Protein 6Y5L (pdb70)

Secondary structure (DSSP, 8-state):
--SSPEEE--SSSS-EEES-------EETTEE--SSSSEE-S-S---SS--EE-S-S------S-BSS--/-HHHHHHHHHHHHHHHHHHHHHHHHHHHHHHHHHHHHHHHHHHHHHHHHHHHHHHHHHHHHHHHHHHHHHHHHHHHHHHHHHHHHHHH-/--SSPEEE--SSSS-EEES-------EETTEE--SSSSEE-S-S---SS--EE-S-S------S-BSS--/-HHHHHHHHHHHHHHHHHHHHHHHHHHHHHHHHHHHHHHHHHHHHHHHHHHHHHHHHHHHHHHHHHHHHHHHHHHHHHHHHHHHHHHH-/--SSPEEE--SSSS-EEES-------EETTEE--SSSSEE-S-S---SS--EE-S-S------S-BSS--/-HHHHHHHHHHHHHHHHHHHHHHHHHHHHHHHHHHHHHHHHHHHHHHHHHHHHHHHHHHHHHHHHHHHHHHHHHHHHHHHHHHHHHHH-

Radius of gyration: 35.35 Å; Cα contacts (8 Å, |Δi|>4): 546; chains: 6; bounding box: 55×54×131 Å

Organism: Influenza A virus (strain A/Qu/7/1970 H3N2) (NCBI:txid221016)

Sequence (477 aa):
AVPNGTLVKTITDDQIEVTNATELVCITPNGSIPNDKPFQNVNKITYGACPKYVKQNTLKLATGMRNVPEDLKSTQAAIDQINGKLNRVIEKTNEKFHQIEKEFSEVEGRIQDLEKYVEDTKIDLWSYNAELLVALENQHTIDLTDSEMNKLFEKTRRQAVPNGTLVKTITDDQIEVTNATELVCITPNGSIPNDKPFQNVNKITYGACPKYVKQNTLKLATGMRNVPEAVPNGTLVKTITDDQIEVTNATELVCITPNGSIPNDKPFQNVNKITYGACPKYVKQNTLKLATGMRNVPEDLKSTQAAIDQINGKLNRVIEKTNEKFHQIEKEFSEVEGRIQDLEKYVEDTKIDLWSYNAELLVALENQHTIDLTDSEMNKLFEKTRRQDLKSTQAAIDQINGKLNRVIEKTNEKFHQIEKEFSEVEGRIQDLEKYVEDTKIDLWSYNAELLVALENQHTIDLTDSEMNKLFEKTRRQ

Foldseek 3Di:
DAPPFAWAQDDVHGTAGFDDWDWQEADDPVGGDDAPRQEYEDDDPHDPDHHDYDHDGTHIPDDGGGDDDD/DCVVVVVVVVVVVVVVVVVVVVVVVVVVVVVVVVVVVVVVVVVVVVVVVVVVVVVVVVVVVVVVVVVVVVVVVVVVVVVVVVVVVVVVD/DAPPFAWAQDDVHGTAGFDDWDWQEADDPVGGDDAPRQEYEDDDPHDPDHHDYDHDGTHIPDDGGGDDDD/DAPPFAWAQDDVHGTAGFDDWDWQEADDPVGGDDAPRQEYEDDQPHDPDHHDYDHDGTHIPDDGGGDDDD/DCVVVVVVVVVVVVVVVVVVVVVVVVVVVVVVVVVVVVVVVVVVVVVVVVVVVVVVVVVVVVVVVVVVVVVVVVVVVVVVVVVVVVVVD/DCVVVVVVVVVVVVVVVVVVVVVVVVVVVVVVVVVVVVVVVVVVVVVVVVVVVVVVVVVVVVVVVVVVVVVVVVVVVVVVVVVVVVVVD

InterPro domains:
  IPR000149 Haemagglutinin, influenzavirus A [PR00330] (14-37)
  IPR000149 Haemagglutinin, influenzavirus A [PR00330] (59-77)
  IPR000149 Haemagglutinin, influenzavirus A [PR00330] (97-112)
  IPR000149 Haemagglutinin, influenzavirus A [PR00330] (177-195)
  IPR000149 Haemagglutinin, influenzavirus A [PR00330] (215-232)
  IPR000149 Haemagglutinin, influenzavirus A [PR00330] (234-254)
  IPR000149 Haemagglutinin, influenzavirus A [PR00330] (293-309)
  IPR000149 Haemagglutinin, influenzavirus A [PR00330] (313-327)
  IPR001364 Haemagglutinin, influenzavirus A/B [PF00509] (13-327)
  IPR001364 Haemagglutinin, influenzavirus A/B [PR00329] (14-37)
  IPR001364 Haemagglutinin, influenzavirus A/B [PR00329] (293-309)
  IPR001364 Haemagglutinin, influenzavirus A/B [PR00329] (313-327)
  IPR008980 Viral capsid/haemagglutinin protein [SSF49818] (13-325)
  IPR013828 Haemagglutinin, HA1 chain, alpha/beta domain superfamily [G3DSA:3.90.209.20] (52-275)

B-factor: mean 95.12, std 25.74, range [40.63, 146.33]

Solvent-accessible surface area: 29920 Å² total; per-residue (Å²): 132,64,132,131,15,46,87,0,87,4,27,64,63,108,118,20,49,0,34,95,21,58,41,20,36,20,103,12,102,116,42,84,50,93,97,111,82,56,28,9,57,80,41,106,110,54,154,56,103,27,33,118,61,3,100,56,116,76,11,58,48,1,84,12,79,57,29,64,110,207,130,46,132,77,14,84,60,24,22,100,90,16,40,30,109,16,78,116,25,47,115,99,8,60,118,82,13,107,107,6,93,136,68,15,71,105,5,58,35,84,1,105,92,6,62,142,72,9,62,81,11,48,33,35,3,49,6,44,4,8,29,6,40,6,5,20,46,2,21,36,45,3,55,89,45,44,58,95,90,88,102,95,117,86,116,78,151,171,172,134,65,132,132,15,47,88,1,84,5,28,67,64,108,118,18,50,0,34,95,21,58,40,21,36,20,105,12,101,115,42,84,51,93,97,112,81,58,29,7,55,80,42,109,111,55,154,55,101,27,32,113,62,4,102,58,117,75,10,58,44,1,84,12,84,58,29,63,112,211,133,64,132,131,15,47,87,1,88,5,26,63,63,111,117,18,50,0,35,94,20,58,40,20,36,20,105,12,103,118,43,86,51,93,98,113,82,58,27,8,55,81,42,106,111,53,152,55,102,27,33,109,59,3,104,58,118,74,10,58,43,1,83,10,77,55,29,64,113,206,128,49,130,76,9,84,59,21,26,100,86,14,45,29,105,19,78,118,22,52,113,99,8,64,119,70,19,107,100,4,106,136,58,20,70,95,4,63,34,67,1,106,92,4,64,140,56,10,62,85,13,52,33,32,2,51,9,37,3,7,37,4,41,6,4,23,48,3,26,37,44,5,58,91,43,50,58,95,98,92,102,96,118,87,117,80,150,171,172,129,44,129,76,11,83,60,21,22,100,86,14,40,29,103,14,78,117,22,48,115,99,6,58,118,71,12,108,101,5,93,137,62,12,71,98,5,56,33,72,0,106,92,5,64,141,65,9,65,82,12,50,32,34,2,50,7,41,4,6,32,6,41,7,4,24,49,2,24,36,42,4,57,88,42,46,57,94,94,90,102,96,117,86,115,78,149,172,171

Structure (mmCIF, N/CA/C/O backbone):
data_6Y5L
#
_entry.id   6Y5L
#
_cell.length_a   1.00
_cell.length_b   1.00
_cell.length_c   1.00
_cell.angle_alpha   90.00
_cell.angle_beta   90.00
_cell.angle_gamma   90.00
#
_symmetry.space_group_name_H-M   'P 1'
#
loop_
_entity.id
_entity.type
_entity.pdbx_description
1 polymer 'X-31 Influenza Haemagglutinin HA1,X-31 Influenza Haemagglutinin HA1'
2 polymer 'X-31 Influenza Haemagglutinin HA2'
3 non-polymer 2-acetamido-2-deoxy-beta-D-glucopyranose
#
loop_
_atom_site.group_PDB
_atom_site.id
_atom_site.type_symbol
_atom_site.label_atom_id
_atom_site.label_alt_id
_atom_site.label_comp_id
_atom_site.label_asym_id
_atom_site.label_entity_id
_atom_site.label_seq_id
_atom_site.pdbx_PDB_ins_code
_atom_site.Cartn_x
_atom_site.Cartn_y
_atom_site.Cartn_z
_atom_site.occupancy
_atom_site.B_iso_or_equiv
_atom_site.auth_seq_id
_atom_site.auth_comp_id
_atom_site.auth_asym_id
_atom_site.auth_atom_id
_atom_site.pdbx_PDB_model_num
ATOM 1 N N . ALA A 1 1 ? 238.241 206.139 168.511 1.00 122.87 19 ALA A N 1
ATOM 2 C CA . ALA A 1 1 ? 237.987 204.807 169.043 1.00 122.87 19 ALA A CA 1
ATOM 3 C C . ALA A 1 1 ? 239.122 204.367 169.962 1.00 122.87 19 ALA A C 1
ATOM 4 O O . ALA A 1 1 ? 239.919 203.498 169.607 1.00 122.87 19 ALA A O 1
ATOM 6 N N . VAL A 1 2 ? 239.188 204.976 171.141 1.00 119.48 20 VAL A N 1
ATOM 7 C CA . VAL A 1 2 ? 240.256 204.702 172.098 1.00 119.48 20 VAL A CA 1
ATOM 8 C C . VAL A 1 2 ? 240.040 203.290 172.637 1.00 119.48 20 VAL A C 1
ATOM 9 O O . VAL A 1 2 ? 238.897 202.806 172.645 1.00 119.48 20 VAL A O 1
ATOM 13 N N . PRO A 1 3 ? 241.090 202.576 173.073 1.00 115.23 21 PRO A N 1
ATOM 14 C CA . PRO A 1 3 ? 240.870 201.272 173.712 1.00 115.23 21 PRO A CA 1
ATOM 15 C C . PRO A 1 3 ? 240.429 201.398 175.161 1.00 115.23 21 PRO A C 1
ATOM 16 O O . PRO A 1 3 ? 239.641 200.584 175.654 1.00 115.23 21 PRO A O 1
ATOM 20 N N . ASN A 1 4 ? 240.935 202.418 175.848 1.00 115.47 22 ASN A N 1
ATOM 21 C CA . ASN A 1 4 ? 240.606 202.655 177.253 1.00 115.47 22 ASN A CA 1
ATOM 22 C C . ASN A 1 4 ? 239.453 203.652 177.377 1.00 115.47 22 ASN A C 1
ATOM 23 O O . ASN A 1 4 ? 239.566 204.716 177.984 1.00 115.47 22 ASN A O 1
ATOM 28 N N . GLY A 1 5 ? 238.323 203.280 176.781 1.00 110.40 23 GLY A N 1
ATOM 29 C CA . GLY A 1 5 ? 237.107 204.056 176.959 1.00 110.40 23 GLY A CA 1
ATOM 30 C C . GLY A 1 5 ? 236.561 203.892 178.366 1.00 110.40 23 GLY A C 1
ATOM 31 O O . GLY A 1 5 ? 236.354 202.769 178.843 1.00 110.40 23 GLY A O 1
ATOM 32 N N . THR A 1 6 ? 236.329 205.015 179.039 1.00 99.91 24 THR A N 1
ATOM 33 C CA . THR A 1 6 ? 235.992 205.033 180.455 1.00 99.91 24 THR A CA 1
ATOM 34 C C . THR A 1 6 ? 234.480 205.078 180.638 1.00 99.91 24 THR A C 1
ATOM 35 O O . THR A 1 6 ? 233.785 205.823 179.935 1.00 99.91 24 THR A O 1
ATOM 39 N N . LEU A 1 7 ? 233.970 204.194 181.495 1.00 91.41 25 LEU A N 1
ATOM 40 C CA . LEU A 1 7 ? 232.548 204.181 181.803 1.00 91.41 25 LEU A CA 1
ATOM 41 C C . LEU A 1 7 ? 232.180 205.383 182.665 1.00 91.41 25 LEU A C 1
ATOM 42 O O . LEU A 1 7 ? 232.892 205.730 183.612 1.00 91.41 25 LEU A O 1
ATOM 47 N N . VAL A 1 8 ? 231.061 206.019 182.333 1.00 86.95 26 VAL A N 1
ATOM 48 C CA . VAL A 1 8 ? 230.575 207.194 183.040 1.00 86.95 26 VAL A CA 1
ATOM 49 C C . VAL A 1 8 ? 229.100 206.990 183.359 1.00 86.95 26 VAL A C 1
ATOM 50 O O . VAL A 1 8 ? 228.342 206.479 182.521 1.00 86.95 26 VAL A O 1
ATOM 54 N N . LYS A 1 9 ? 228.726 207.277 184.604 1.00 77.05 27 LYS A N 1
ATOM 55 C CA . LYS A 1 9 ? 227.357 207.107 185.061 1.00 77.05 27 LYS A CA 1
ATOM 56 C C . LYS A 1 9 ? 226.451 208.126 184.362 1.00 77.05 27 LYS A C 1
ATOM 57 O O . LYS A 1 9 ? 226.916 209.136 183.826 1.00 77.05 27 LYS A O 1
ATOM 63 N N . THR A 1 10 ? 225.145 207.875 184.402 1.00 76.25 28 THR A N 1
ATOM 64 C CA . THR A 1 10 ? 224.136 208.742 183.793 1.00 76.25 28 THR A CA 1
ATOM 65 C C . THR A 1 10 ? 222.855 208.615 184.610 1.00 76.25 28 THR A C 1
ATOM 66 O O . THR A 1 10 ? 222.854 208.057 185.711 1.00 76.25 28 THR A O 1
ATOM 70 N N . ILE A 1 11 ? 221.755 209.140 184.071 1.00 76.25 29 ILE A N 1
ATOM 71 C CA . ILE A 1 11 ? 220.467 209.061 184.747 1.00 76.25 29 ILE A CA 1
ATOM 72 C C . ILE A 1 11 ? 219.500 208.202 183.940 1.00 76.25 29 ILE A C 1
ATOM 73 O O . ILE A 1 11 ? 218.567 207.620 184.506 1.00 76.25 29 ILE A O 1
ATOM 78 N N . THR A 1 12 ? 219.709 208.113 182.625 1.00 76.25 30 THR A N 1
ATOM 79 C CA . THR A 1 12 ? 218.939 207.192 181.799 1.00 76.25 30 THR A CA 1
ATOM 80 C C . THR A 1 12 ? 219.503 205.786 181.950 1.00 76.25 30 THR A C 1
ATOM 81 O O . THR A 1 12 ? 218.812 204.864 182.396 1.00 76.25 30 THR A O 1
ATOM 85 N N . ASP A 1 13 ? 220.769 205.615 181.574 1.00 90.96 31 ASP A N 1
ATOM 86 C CA . ASP A 1 13 ? 221.494 204.363 181.737 1.00 90.96 31 ASP A CA 1
ATOM 87 C C . ASP A 1 13 ? 222.069 204.328 183.146 1.00 90.96 31 ASP A C 1
ATOM 88 O O . ASP A 1 13 ? 221.654 205.110 184.007 1.00 90.96 31 ASP A O 1
ATOM 93 N N . ASP A 1 14 ? 223.022 203.432 183.397 1.00 93.31 32 ASP A N 1
ATOM 94 C CA . ASP A 1 14 ? 223.779 203.462 184.639 1.00 93.31 32 ASP A CA 1
ATOM 95 C C . ASP A 1 14 ? 225.282 203.354 184.440 1.00 93.31 32 ASP A C 1
ATOM 96 O O . ASP A 1 14 ? 226.022 203.495 185.420 1.00 93.31 32 ASP A O 1
ATOM 101 N N . GLN A 1 15 ? 225.751 203.133 183.211 1.00 96.30 33 GLN A N 1
ATOM 102 C CA . GLN A 1 15 ? 227.162 203.204 182.846 1.00 96.30 33 GLN A CA 1
ATOM 103 C C . GLN A 1 15 ? 227.295 203.160 181.330 1.00 96.30 33 GLN A C 1
ATOM 104 O O . GLN A 1 15 ? 226.713 202.279 180.689 1.00 96.30 33 GLN A O 1
ATOM 110 N N . ILE A 1 16 ? 228.050 204.086 180.736 1.00 91.93 34 ILE A N 1
ATOM 111 C CA . ILE A 1 16 ? 228.297 204.041 179.298 1.00 91.93 34 ILE A CA 1
ATOM 112 C C . ILE A 1 16 ? 229.757 204.382 179.041 1.00 91.93 34 ILE A C 1
ATOM 113 O O . ILE A 1 16 ? 230.369 205.152 179.780 1.00 91.93 34 ILE A O 1
ATOM 118 N N . GLU A 1 17 ? 230.299 203.858 177.950 1.00 101.40 35 GLU A N 1
ATOM 119 C CA . GLU A 1 17 ? 231.728 203.957 177.666 1.00 101.40 35 GLU A CA 1
ATOM 120 C C . GLU A 1 17 ? 231.971 205.120 176.713 1.00 101.40 35 GLU A C 1
ATOM 121 O O . GLU A 1 17 ? 231.525 205.090 175.562 1.00 101.40 35 GLU A O 1
ATOM 127 N N . VAL A 1 18 ? 232.657 206.152 177.201 1.00 100.78 36 VAL A N 1
ATOM 128 C CA . VAL A 1 18 ? 233.001 207.301 176.377 1.00 100.78 36 VAL A CA 1
ATOM 129 C C . VAL A 1 18 ? 234.515 207.344 176.207 1.00 100.78 36 VAL A C 1
ATOM 130 O O . VAL A 1 18 ? 235.273 206.776 176.999 1.00 100.78 36 VAL A O 1
ATOM 134 N N . THR A 1 19 ? 234.953 208.019 175.142 1.00 103.40 37 THR A N 1
ATOM 135 C CA . THR A 1 19 ? 236.368 208.075 174.789 1.00 103.40 37 THR A CA 1
ATOM 136 C C . THR A 1 19 ? 237.229 208.627 175.919 1.00 103.40 37 THR A C 1
ATOM 137 O O . THR A 1 19 ? 238.053 207.902 176.485 1.00 103.40 37 THR A O 1
ATOM 141 N N . ASN A 1 20 ? 237.049 209.897 176.259 1.00 97.46 38 ASN A N 1
ATOM 142 C CA . ASN A 1 20 ? 237.834 210.512 177.314 1.00 97.46 38 ASN A CA 1
ATOM 143 C C . ASN A 1 20 ? 237.039 210.496 178.617 1.00 97.46 38 ASN A C 1
ATOM 144 O O . ASN A 1 20 ? 236.013 209.819 178.734 1.00 97.46 38 ASN A O 1
ATOM 149 N N . ALA A 1 21 ? 237.503 211.277 179.595 1.00 76.52 39 ALA A N 1
ATOM 150 C CA . ALA A 1 21 ? 236.839 211.448 180.882 1.00 76.52 39 ALA A CA 1
ATOM 151 C C . ALA A 1 21 ? 237.636 212.398 181.763 1.00 76.52 39 ALA A C 1
ATOM 152 O O . ALA A 1 21 ? 238.644 212.964 181.330 1.00 76.52 39 ALA A O 1
ATOM 154 N N . THR A 1 22 ? 237.187 212.574 183.001 1.00 76.25 40 THR A N 1
ATOM 155 C CA . THR A 1 22 ? 237.874 213.396 183.989 1.00 76.25 40 THR A CA 1
ATOM 156 C C . THR A 1 22 ? 237.402 212.897 185.350 1.00 76.25 40 THR A C 1
ATOM 157 O O . THR A 1 22 ? 236.538 212.021 185.435 1.00 76.25 40 THR A O 1
ATOM 161 N N . GLU A 1 23 ? 237.957 213.456 186.420 1.00 76.25 41 GLU A N 1
ATOM 162 C CA . GLU A 1 23 ? 237.517 213.118 187.762 1.00 76.25 41 GLU A CA 1
ATOM 163 C C . GLU A 1 23 ? 237.326 214.387 188.579 1.00 76.25 41 GLU A C 1
ATOM 164 O O . GLU A 1 23 ? 238.022 215.385 188.379 1.00 76.25 41 GLU A O 1
ATOM 170 N N . LEU A 1 24 ? 236.369 214.336 189.506 1.00 76.25 42 LEU A N 1
ATOM 171 C CA . LEU A 1 24 ? 236.024 215.479 190.339 1.00 76.25 42 LEU A CA 1
ATOM 172 C C . LEU A 1 24 ? 236.139 215.149 191.819 1.00 76.25 42 LEU A C 1
ATOM 173 O O . LEU A 1 24 ? 235.764 215.974 192.661 1.00 76.25 42 LEU A O 1
ATOM 178 N N . VAL A 1 25 ? 236.646 213.967 192.158 1.00 76.25 43 VAL A N 1
ATOM 179 C CA . VAL A 1 25 ? 236.915 213.603 193.541 1.00 76.25 43 VAL A CA 1
ATOM 180 C C . VAL A 1 25 ? 238.298 212.976 193.656 1.00 76.25 43 VAL A C 1
ATOM 181 O O . VAL A 1 25 ? 238.515 211.846 193.220 1.00 76.25 43 VAL A O 1
ATOM 185 N N . CYS A 1 26 ? 242.464 224.433 202.282 1.00 109.02 281 CYS A N 1
ATOM 186 C CA . CYS A 1 26 ? 242.421 223.001 202.557 1.00 109.02 281 CYS A CA 1
ATOM 187 C C . CYS A 1 26 ? 243.587 222.528 203.415 1.00 109.02 281 CYS A C 1
ATOM 188 O O . CYS A 1 26 ? 244.697 222.338 202.920 1.00 109.02 281 CYS A O 1
ATOM 191 N N . ILE A 1 27 ? 243.318 222.326 204.703 1.00 104.06 282 ILE A N 1
ATOM 192 C CA . ILE A 1 27 ? 244.225 221.623 205.604 1.00 104.06 282 ILE A CA 1
ATOM 193 C C . ILE A 1 27 ? 243.370 220.760 206.520 1.00 104.06 282 ILE A C 1
ATOM 194 O O . ILE A 1 27 ? 242.572 221.284 207.304 1.00 104.06 282 ILE A O 1
ATOM 199 N N . THR A 1 28 ? 243.535 219.449 206.424 1.00 98.73 283 THR A N 1
ATOM 200 C CA . THR A 1 28 ? 242.685 218.491 207.109 1.00 98.73 283 THR A CA 1
ATOM 201 C C . THR A 1 28 ? 243.466 217.751 208.186 1.00 98.73 283 THR A C 1
ATOM 202 O O . THR A 1 28 ? 244.695 217.646 208.118 1.00 98.73 283 THR A O 1
ATOM 206 N N . PRO A 1 29 ? 242.783 217.226 209.205 1.00 97.92 284 PRO A N 1
ATOM 207 C CA . PRO A 1 29 ? 243.462 216.357 210.176 1.00 97.92 284 PRO A CA 1
ATOM 208 C C . PRO A 1 29 ? 243.985 215.062 209.569 1.00 97.92 284 PRO A C 1
ATOM 209 O O . PRO A 1 29 ? 244.590 214.247 210.274 1.00 97.92 284 PRO A O 1
ATOM 213 N N . ASN A 1 30 ? 243.769 214.860 208.268 1.00 99.42 285 ASN A N 1
ATOM 214 C CA . ASN A 1 30 ? 244.343 213.734 207.540 1.00 99.42 285 ASN A CA 1
ATOM 215 C C . ASN A 1 30 ? 245.160 214.201 206.339 1.00 99.42 285 ASN A C 1
ATOM 216 O O . ASN A 1 30 ? 245.195 213.530 205.305 1.00 99.42 285 ASN A O 1
ATOM 221 N N . GLY A 1 31 ? 245.821 215.350 206.460 1.00 92.16 286 GLY A N 1
ATOM 222 C CA . GLY A 1 31 ? 246.672 215.844 205.396 1.00 92.16 286 GLY A CA 1
ATOM 223 C C . GLY A 1 31 ? 246.204 217.150 204.785 1.00 92.16 286 GLY A C 1
ATOM 224 O O . GLY A 1 31 ? 245.465 217.910 205.417 1.00 92.16 286 GLY A O 1
ATOM 225 N N . SER A 1 32 ? 246.629 217.419 203.552 1.00 88.44 287 SER A N 1
ATOM 226 C CA . SER A 1 32 ? 246.147 218.560 202.789 1.00 88.44 287 SER A CA 1
ATOM 227 C C . SER A 1 32 ? 245.842 218.106 201.369 1.00 88.44 287 SER A C 1
ATOM 228 O O . SER A 1 32 ? 246.108 216.962 200.988 1.00 88.44 287 SER A O 1
ATOM 231 N N . ILE A 1 33 ? 245.272 219.014 200.583 1.00 84.95 288 ILE A N 1
ATOM 232 C CA . ILE A 1 33 ? 244.688 218.650 199.295 1.00 84.95 288 ILE A CA 1
ATOM 233 C C . ILE A 1 33 ? 244.552 219.900 198.432 1.00 84.95 288 ILE A C 1
ATOM 234 O O . ILE A 1 33 ? 244.268 220.987 198.957 1.00 84.95 288 ILE A O 1
ATOM 239 N N . PRO A 1 34 ? 244.773 219.806 197.120 1.00 88.10 289 PRO A N 1
ATOM 240 C CA . PRO A 1 34 ? 244.502 220.941 196.230 1.00 88.10 289 PRO A CA 1
ATOM 241 C C . PRO A 1 34 ? 243.029 221.320 196.244 1.00 88.10 289 PRO A C 1
ATOM 242 O O . PRO A 1 34 ? 242.179 220.642 196.823 1.00 88.10 289 PRO A O 1
ATOM 246 N N . ASN A 1 35 ? 242.728 222.431 195.580 1.00 90.83 290 ASN A N 1
ATOM 247 C CA . ASN A 1 35 ? 241.356 222.905 195.441 1.00 90.83 290 ASN A CA 1
ATOM 248 C C . ASN A 1 35 ? 241.067 223.279 193.993 1.00 90.83 290 ASN A C 1
ATOM 249 O O . ASN A 1 35 ? 240.533 224.345 193.684 1.00 90.83 290 ASN A O 1
ATOM 254 N N . ASP A 1 36 ? 241.451 222.391 193.077 1.00 88.97 291 ASP A N 1
ATOM 255 C CA . ASP A 1 36 ? 241.001 222.454 191.696 1.00 88.97 291 ASP A CA 1
ATOM 256 C C . ASP A 1 36 ? 239.868 221.477 191.411 1.00 88.97 291 ASP A C 1
ATOM 257 O O . ASP A 1 36 ? 239.242 221.568 190.351 1.00 88.97 291 ASP A O 1
ATOM 262 N N . LYS A 1 37 ? 239.595 220.541 192.337 1.00 82.55 292 LYS A N 1
ATOM 263 C CA . LYS A 1 37 ? 238.489 219.596 192.265 1.00 82.55 292 LYS A CA 1
ATOM 264 C C . LYS A 1 37 ? 237.352 220.084 193.146 1.00 82.55 292 LYS A C 1
ATOM 265 O O . LYS A 1 37 ? 237.579 220.382 194.328 1.00 82.55 292 LYS A O 1
ATOM 271 N N . PRO A 1 38 ? 236.124 220.186 192.629 1.00 76.25 293 PRO A N 1
ATOM 272 C CA . PRO A 1 38 ? 235.035 220.773 193.426 1.00 76.25 293 PRO A CA 1
ATOM 273 C C . PRO A 1 38 ? 234.498 219.865 194.520 1.00 76.25 293 PRO A C 1
ATOM 274 O O . PRO A 1 38 ? 233.754 220.351 195.381 1.00 76.25 293 PRO A O 1
ATOM 278 N N . PHE A 1 39 ? 234.834 218.577 194.519 1.00 76.25 294 PHE A N 1
ATOM 279 C CA . PHE A 1 3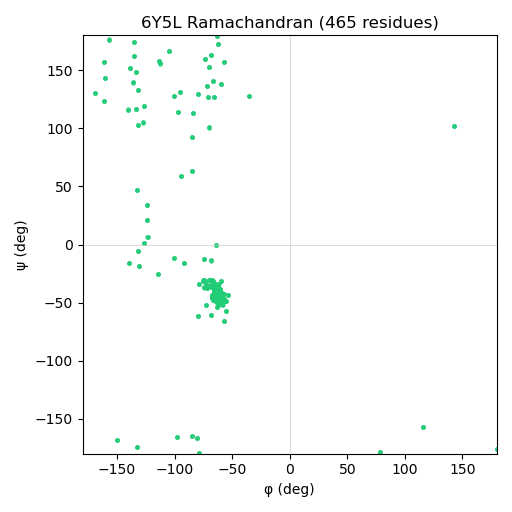9 ? 234.293 217.627 195.492 1.00 76.25 294 PHE A CA 1
ATOM 280 C C . PHE A 1 39 ? 235.434 216.811 196.095 1.00 76.25 294 PHE A C 1
ATOM 281 O O . PHE A 1 39 ? 235.936 215.879 195.461 1.00 76.25 294 PHE A O 1
ATOM 289 N N . GLN A 1 40 ? 235.842 217.147 197.316 1.00 76.25 295 GLN A N 1
ATOM 290 C CA . GLN A 1 40 ? 236.843 216.347 198.005 1.00 76.25 295 GLN A CA 1
ATOM 291 C C . GLN A 1 40 ? 236.204 215.090 198.593 1.00 76.25 295 GLN A C 1
ATOM 292 O O . GLN A 1 40 ? 235.003 214.844 198.453 1.00 76.25 295 GLN A O 1
ATOM 298 N N . ASN A 1 41 ? 237.023 214.277 199.262 1.00 76.25 296 ASN A N 1
ATOM 299 C CA . ASN A 1 41 ? 236.538 213.039 199.867 1.00 76.25 296 ASN A CA 1
ATOM 300 C C . ASN A 1 41 ? 237.125 212.733 201.237 1.00 76.25 296 ASN A C 1
ATOM 301 O O . ASN A 1 41 ? 236.555 211.902 201.951 1.00 76.25 296 ASN A O 1
ATOM 306 N N . VAL A 1 42 ? 238.224 213.370 201.645 1.00 76.25 297 VAL A N 1
ATOM 307 C CA . VAL A 1 42 ? 238.998 212.861 202.775 1.00 76.25 297 VAL A CA 1
ATOM 308 C C . VAL A 1 42 ? 238.268 213.109 204.090 1.00 76.25 297 VAL A C 1
ATOM 309 O O . VAL A 1 42 ? 238.067 212.187 204.888 1.00 76.25 297 VAL A O 1
ATOM 313 N N . ASN A 1 43 ? 237.857 214.351 204.333 1.00 76.25 298 ASN A N 1
ATOM 314 C CA . ASN A 1 43 ? 237.201 214.685 205.589 1.00 76.25 298 ASN A CA 1
ATOM 315 C C . ASN A 1 43 ? 236.444 215.994 205.417 1.00 76.25 298 ASN A C 1
ATOM 316 O O . ASN A 1 43 ? 236.755 216.801 204.538 1.00 76.25 298 ASN A O 1
ATOM 321 N N . LYS A 1 44 ? 235.439 216.191 206.273 1.00 76.25 299 LYS A N 1
ATOM 322 C CA . LYS A 1 44 ? 234.594 217.375 206.201 1.00 76.25 299 LYS A CA 1
ATOM 323 C C . LYS A 1 44 ? 235.092 218.526 207.066 1.00 76.25 299 LYS A C 1
ATOM 324 O O . LYS A 1 44 ? 234.647 219.663 206.872 1.00 76.25 299 LYS A O 1
ATOM 330 N N . ILE A 1 45 ? 235.998 218.266 208.008 1.00 85.47 300 ILE A N 1
ATOM 331 C CA . ILE A 1 45 ? 236.525 219.312 208.877 1.00 85.47 300 ILE A CA 1
ATOM 332 C C . ILE A 1 45 ? 237.677 220.002 208.159 1.00 85.47 300 ILE A C 1
ATOM 333 O O . ILE A 1 45 ? 238.829 219.562 208.242 1.00 85.47 300 ILE A O 1
ATOM 338 N N . THR A 1 46 ? 237.373 221.079 207.445 1.00 91.45 301 THR A N 1
ATOM 339 C CA . THR A 1 46 ? 238.334 221.740 206.576 1.00 91.45 301 THR A CA 1
ATOM 340 C C . THR A 1 46 ? 238.845 223.034 207.200 1.00 91.45 301 THR A C 1
ATOM 341 O O . THR A 1 46 ? 238.292 223.558 208.171 1.00 91.45 301 THR A O 1
ATOM 345 N N . TYR A 1 47 ? 239.926 223.547 206.617 1.00 112.78 302 TYR A N 1
ATOM 346 C CA . TYR A 1 47 ? 240.573 224.775 207.060 1.00 112.78 302 TYR A CA 1
ATOM 347 C C . TYR A 1 47 ? 240.673 225.692 205.852 1.00 112.78 302 TYR A C 1
ATOM 348 O O . TYR A 1 47 ? 241.318 225.341 204.859 1.00 112.78 302 TYR A O 1
ATOM 357 N N . GLY A 1 48 ? 240.039 226.859 205.934 1.00 116.19 303 GLY A N 1
ATOM 358 C CA . GLY A 1 48 ? 240.048 227.790 204.826 1.00 116.19 303 GLY A CA 1
ATOM 359 C C . GLY A 1 48 ? 239.061 227.396 203.742 1.00 116.19 303 GLY A C 1
ATOM 360 O O . GLY A 1 48 ? 238.326 226.412 203.840 1.00 116.19 303 GLY A O 1
ATOM 361 N N . ALA A 1 49 ? 239.051 228.198 202.680 1.00 117.02 304 ALA A N 1
ATOM 362 C CA . ALA A 1 49 ? 238.089 228.041 201.591 1.00 117.02 304 ALA A CA 1
ATOM 363 C C . ALA A 1 49 ? 238.423 226.770 200.821 1.00 117.02 304 ALA A C 1
ATOM 364 O O . ALA A 1 49 ? 239.336 226.751 199.993 1.00 117.02 304 ALA A O 1
ATOM 366 N N . CYS A 1 50 ? 237.679 225.696 201.093 1.00 111.04 305 CYS A N 1
ATOM 367 C CA . CYS A 1 50 ? 238.003 224.381 200.571 1.00 111.04 305 CYS A CA 1
ATOM 368 C C . CYS A 1 50 ? 236.731 223.707 200.070 1.00 111.04 305 CYS A C 1
ATOM 369 O O . CYS A 1 50 ? 235.676 223.824 200.712 1.00 111.04 305 CYS A O 1
ATOM 372 N N . PRO A 1 51 ? 236.795 223.007 198.922 1.00 89.04 306 PRO A N 1
ATOM 373 C CA . PRO A 1 51 ? 235.564 222.580 198.234 1.00 89.04 306 PRO A CA 1
ATOM 374 C C . PRO A 1 51 ? 234.682 221.611 199.014 1.00 89.04 306 PRO A C 1
ATOM 375 O O . PRO A 1 51 ? 235.005 221.200 200.133 1.00 89.04 306 PRO A O 1
ATOM 379 N N . LYS A 1 52 ? 233.561 221.236 198.399 1.00 76.25 307 LYS A N 1
ATOM 380 C CA . LYS A 1 52 ? 232.449 220.608 199.102 1.00 76.25 307 LYS A CA 1
ATOM 381 C C . LYS A 1 52 ? 232.696 219.122 199.341 1.00 76.25 307 LYS A C 1
ATOM 382 O O . LYS A 1 52 ? 233.040 218.381 198.414 1.00 76.25 307 LYS A O 1
ATOM 388 N N . TYR A 1 53 ? 232.521 218.693 200.589 1.00 76.25 308 TYR A N 1
ATOM 389 C CA . TYR A 1 53 ? 232.633 217.283 200.943 1.00 76.25 308 TYR A CA 1
ATOM 390 C C . TYR A 1 53 ? 231.512 216.475 200.290 1.00 76.25 308 TYR A C 1
ATOM 391 O O . TYR A 1 53 ? 230.367 216.926 200.210 1.00 76.25 308 TYR A O 1
ATOM 400 N N . VAL A 1 54 ? 231.849 215.270 199.820 1.00 76.25 309 VAL A N 1
ATOM 401 C CA . VAL A 1 54 ? 230.869 214.302 199.321 1.00 76.25 309 VAL A CA 1
ATOM 402 C C . VAL A 1 54 ? 231.140 212.927 199.921 1.00 76.25 309 VAL A C 1
ATOM 403 O O . VAL A 1 54 ? 232.019 212.783 200.778 1.00 76.25 309 VAL A O 1
ATOM 407 N N . LYS A 1 55 ? 230.406 211.894 199.466 1.00 76.25 310 LYS A N 1
ATOM 408 C CA . LYS A 1 55 ? 230.577 210.564 200.038 1.00 76.25 310 LYS A CA 1
ATOM 409 C C . LYS A 1 55 ? 230.851 209.457 199.014 1.00 76.25 310 LYS A C 1
ATOM 410 O O . LYS A 1 55 ? 231.004 208.297 199.412 1.00 76.25 310 LYS A O 1
ATOM 416 N N . GLN A 1 56 ? 230.947 209.776 197.721 1.00 76.25 311 GLN A N 1
ATOM 417 C CA . GLN A 1 56 ? 231.304 208.796 196.693 1.00 76.25 311 GLN A CA 1
ATOM 418 C C . GLN A 1 56 ? 232.813 208.588 196.667 1.00 76.25 311 GLN A C 1
ATOM 419 O O . GLN A 1 56 ? 233.551 209.000 197.567 1.00 76.25 311 GLN A O 1
ATOM 425 N N . ASN A 1 57 ? 233.281 207.949 195.604 1.00 77.15 312 ASN A N 1
ATOM 426 C CA . ASN A 1 57 ? 234.700 207.771 195.371 1.00 77.15 312 ASN A CA 1
ATOM 427 C C . ASN A 1 57 ? 235.146 208.148 193.966 1.00 77.15 312 ASN A C 1
ATOM 428 O O . ASN A 1 57 ? 236.351 208.352 193.760 1.00 77.15 312 ASN A O 1
ATOM 433 N N . THR A 1 58 ? 234.236 208.238 192.996 1.00 76.25 313 THR A N 1
ATOM 434 C CA . THR A 1 58 ? 234.617 208.661 191.652 1.00 76.25 313 THR A CA 1
ATOM 435 C C . THR A 1 58 ? 233.380 209.120 190.895 1.00 76.25 313 THR A C 1
ATOM 436 O O . THR A 1 58 ? 232.400 208.375 190.783 1.00 76.25 313 THR A O 1
ATOM 440 N N . LEU A 1 59 ? 233.419 210.355 190.404 1.00 76.25 314 LEU A N 1
ATOM 441 C CA . LEU A 1 59 ? 232.336 210.945 189.624 1.00 76.25 314 LEU A CA 1
ATOM 442 C C . LEU A 1 59 ? 232.946 211.480 188.336 1.00 76.25 314 LEU A C 1
ATOM 443 O O . LEU A 1 59 ? 233.605 212.523 188.352 1.00 76.25 314 LEU A O 1
ATOM 448 N N . LYS A 1 60 ? 232.730 210.783 187.222 1.00 76.25 315 LYS A N 1
ATOM 449 C CA . LYS A 1 60 ? 233.381 211.168 185.975 1.00 76.25 315 LYS A CA 1
ATOM 450 C C . LYS A 1 60 ? 232.564 212.266 185.304 1.00 76.25 315 LYS A C 1
ATOM 451 O O . LYS A 1 60 ? 231.435 212.028 184.863 1.00 76.25 315 LYS A O 1
ATOM 457 N N . LEU A 1 61 ? 233.132 213.470 185.223 1.00 76.25 316 LEU A N 1
ATOM 458 C CA . LEU A 1 61 ? 232.513 214.582 184.504 1.00 76.25 316 LEU A CA 1
ATOM 459 C C . LEU A 1 61 ? 232.876 214.498 183.018 1.00 76.25 316 LEU A C 1
ATOM 460 O O . LEU A 1 61 ? 233.597 215.331 182.476 1.00 76.25 316 LEU A O 1
ATOM 465 N N . ALA A 1 62 ? 232.417 213.417 182.382 1.00 76.25 317 ALA A N 1
ATOM 466 C CA . ALA A 1 62 ? 232.680 213.135 180.971 1.00 76.25 317 ALA A CA 1
ATOM 467 C C . ALA A 1 62 ? 232.726 214.377 180.087 1.00 76.25 317 ALA A C 1
ATOM 468 O O . ALA A 1 62 ? 231.800 215.194 180.107 1.00 76.25 317 ALA A O 1
ATOM 470 N N . THR A 1 63 ? 233.802 214.527 179.308 1.00 85.20 318 THR A N 1
ATOM 471 C CA . THR A 1 63 ? 233.979 215.661 178.405 1.00 85.20 318 THR A CA 1
ATOM 472 C C . THR A 1 63 ? 234.215 215.215 176.967 1.00 85.20 318 THR A C 1
ATOM 473 O O . THR A 1 63 ? 234.762 215.981 176.168 1.00 85.20 318 THR A O 1
ATOM 477 N N . GLY A 1 64 ? 233.819 213.992 176.616 1.00 92.75 319 GLY A N 1
ATOM 478 C CA . GLY A 1 64 ? 234.180 213.426 175.339 1.00 92.75 319 GLY A CA 1
ATOM 479 C C . GLY A 1 64 ? 233.007 212.755 174.652 1.00 92.75 319 GLY A C 1
ATOM 480 O O . GLY A 1 64 ? 231.983 212.442 175.261 1.00 92.75 319 GLY A O 1
ATOM 481 N N . MET A 1 65 ? 233.183 212.549 173.350 1.00 109.70 320 MET A N 1
ATOM 482 C CA . MET A 1 65 ? 232.221 211.831 172.530 1.00 109.70 320 MET A CA 1
ATOM 483 C C . MET A 1 65 ? 231.977 210.426 173.078 1.00 109.70 320 MET A C 1
ATOM 484 O O . MET A 1 65 ? 232.799 209.857 173.802 1.00 109.70 320 MET A O 1
ATOM 489 N N . ARG A 1 66 ? 230.820 209.872 172.728 1.00 110.10 321 ARG A N 1
ATOM 490 C CA . ARG A 1 66 ? 230.513 208.491 173.070 1.00 110.10 321 ARG A CA 1
ATOM 491 C C . ARG A 1 66 ? 231.451 207.551 172.323 1.00 110.10 321 ARG A C 1
ATOM 492 O O . ARG A 1 66 ? 231.579 207.630 171.098 1.00 110.10 321 ARG A O 1
ATOM 500 N N . ASN A 1 67 ? 232.113 206.661 173.065 1.00 113.89 322 ASN A N 1
ATOM 501 C CA . ASN A 1 67 ? 233.058 205.735 172.448 1.00 113.89 322 ASN A CA 1
ATOM 502 C C . ASN A 1 67 ? 232.330 204.727 171.565 1.00 113.89 322 ASN A C 1
ATOM 503 O O . ASN A 1 67 ? 232.589 204.638 170.359 1.00 113.89 322 ASN A O 1
ATOM 508 N N . VAL A 1 68 ? 231.431 203.942 172.156 1.00 123.12 323 VAL A N 1
ATOM 509 C CA . VAL A 1 68 ? 230.721 202.910 171.391 1.00 123.12 323 VAL A CA 1
ATOM 510 C C . VAL A 1 68 ? 229.950 203.563 170.251 1.00 123.12 323 VAL A C 1
ATOM 511 O O . VAL A 1 68 ? 229.382 204.660 170.431 1.00 123.12 323 VAL A O 1
ATOM 515 N N . PRO A 1 69 ? 229.941 202.985 169.054 1.00 132.09 324 PRO A N 1
ATOM 516 C CA . PRO A 1 69 ? 229.245 203.622 167.934 1.00 132.09 324 PRO A CA 1
ATOM 517 C C . PRO A 1 69 ? 227.737 203.494 168.073 1.00 132.09 324 PRO A C 1
ATOM 518 O O . PRO A 1 69 ? 227.218 202.628 168.782 1.00 132.09 324 PRO A O 1
ATOM 522 N N . GLU A 1 70 ? 227.035 204.382 167.372 1.00 140.06 325 GLU A N 1
ATOM 523 C CA . GLU A 1 70 ? 225.575 204.348 167.278 1.00 140.06 325 GLU A CA 1
ATOM 524 C C . GLU A 1 70 ? 224.898 204.369 168.647 1.00 140.06 325 GLU A C 1
ATOM 525 O O . GLU A 1 70 ? 223.729 204.005 168.779 1.00 140.06 325 GLU A O 1
ATOM 532 N N . ASP B 2 37 ? 210.337 212.804 280.490 1.00 146.33 37 ASP B N 1
ATOM 533 C CA . ASP B 2 37 ? 211.713 213.108 280.867 1.00 146.33 37 ASP B CA 1
ATOM 534 C C . ASP B 2 37 ? 212.608 213.170 279.627 1.00 146.33 37 ASP B C 1
ATOM 535 O O . ASP B 2 37 ? 212.119 213.280 278.501 1.00 146.33 37 ASP B O 1
ATOM 540 N N . LEU B 2 38 ? 213.922 213.096 279.845 1.00 144.24 38 LEU B N 1
ATOM 541 C CA . LEU B 2 38 ? 214.901 213.170 278.769 1.00 144.24 38 LEU B CA 1
ATOM 542 C C . LEU B 2 38 ? 214.863 211.944 277.860 1.00 144.24 38 LEU B C 1
ATOM 543 O O . LEU B 2 38 ? 215.414 211.994 276.755 1.00 144.24 38 LEU B O 1
ATOM 548 N N . LYS B 2 39 ? 214.192 210.866 278.279 1.00 138.65 39 LYS B N 1
ATOM 549 C CA . LYS B 2 39 ? 214.117 209.663 277.453 1.00 138.65 39 LYS B CA 1
ATOM 550 C C . LYS B 2 39 ? 213.296 209.907 276.190 1.00 138.65 39 LYS B C 1
ATOM 551 O O . LYS B 2 39 ? 213.680 209.477 275.095 1.00 138.65 39 LYS B O 1
ATOM 557 N N . SER B 2 40 ? 212.143 210.567 276.326 1.00 136.94 40 SER B N 1
ATOM 558 C CA . SER B 2 40 ? 211.345 210.905 275.152 1.00 136.94 40 SER B CA 1
ATOM 559 C C . SER B 2 40 ? 212.101 211.859 274.233 1.00 136.94 40 SER B C 1
ATOM 560 O O . SER B 2 40 ? 212.016 211.751 273.003 1.00 136.94 40 SER B O 1
ATOM 563 N N . THR B 2 41 ? 212.864 212.788 274.816 1.00 139.13 41 THR B N 1
ATOM 564 C CA . THR B 2 41 ? 213.710 213.663 274.011 1.00 139.13 41 THR B CA 1
ATOM 565 C C . THR B 2 41 ? 214.733 212.849 273.231 1.00 139.13 41 THR B C 1
ATOM 566 O O . THR B 2 41 ? 214.979 213.109 272.049 1.00 139.13 41 THR B O 1
ATOM 570 N N . GLN B 2 42 ? 215.363 211.873 273.887 1.00 139.38 42 GLN B N 1
ATOM 571 C CA . GLN B 2 42 ? 216.342 211.034 273.204 1.00 139.38 42 GLN B CA 1
ATOM 572 C C . GLN B 2 42 ? 215.694 210.228 272.088 1.00 139.38 42 GLN B C 1
ATOM 573 O O . GLN B 2 42 ? 216.260 210.104 271.001 1.00 139.38 42 GLN B O 1
ATOM 579 N N . ALA B 2 43 ? 214.490 209.705 272.322 1.00 135.94 43 ALA B N 1
ATOM 580 C CA . ALA B 2 43 ? 213.796 208.977 271.265 1.00 135.94 43 ALA B CA 1
ATOM 581 C C . ALA B 2 43 ? 213.508 209.897 270.089 1.00 135.94 43 ALA B C 1
ATOM 582 O O . ALA B 2 43 ? 213.616 209.490 268.923 1.00 135.94 43 ALA B O 1
ATOM 584 N N . ALA B 2 44 ? 213.138 211.143 270.380 1.00 132.24 44 ALA B N 1
ATOM 585 C CA . ALA B 2 44 ? 212.960 212.123 269.318 1.00 132.24 44 ALA B CA 1
ATOM 586 C C . ALA B 2 44 ? 214.260 212.356 268.555 1.00 132.24 44 ALA B C 1
ATOM 587 O O . ALA B 2 44 ? 214.246 212.488 267.326 1.00 132.24 44 ALA B O 1
ATOM 589 N N . ILE B 2 45 ? 215.389 212.432 269.268 1.00 132.26 45 ILE B N 1
ATOM 590 C CA . ILE B 2 45 ? 216.683 212.575 268.599 1.00 132.26 45 ILE B CA 1
ATOM 591 C C . ILE B 2 45 ? 216.938 211.403 267.656 1.00 132.26 45 ILE B C 1
ATOM 592 O O . ILE B 2 45 ? 217.335 211.593 266.501 1.00 132.26 45 ILE B O 1
ATOM 597 N N . ASP B 2 46 ? 216.725 210.175 268.131 1.00 133.10 46 ASP B N 1
ATOM 598 C CA . ASP B 2 46 ? 216.951 209.020 267.260 1.00 133.10 46 ASP B CA 1
ATOM 599 C C . ASP B 2 46 ? 216.049 209.059 266.035 1.00 133.10 46 ASP B C 1
ATOM 600 O O . ASP B 2 46 ? 216.498 208.764 264.922 1.00 133.10 46 ASP B O 1
ATOM 605 N N . GLN B 2 47 ? 214.770 209.389 266.213 1.00 130.74 47 GLN B N 1
ATOM 606 C CA . GLN B 2 47 ? 213.882 209.324 265.060 1.00 130.74 47 GLN B CA 1
ATOM 607 C C . GLN B 2 47 ? 214.125 210.478 264.091 1.00 130.74 47 GLN B C 1
ATOM 608 O O . GLN B 2 47 ? 213.967 210.295 262.879 1.00 130.74 47 GLN B O 1
ATOM 614 N N . ILE B 2 48 ? 214.551 211.653 264.574 1.00 126.68 48 ILE B N 1
ATOM 615 C CA . ILE B 2 48 ? 214.913 212.711 263.632 1.00 126.68 48 ILE B CA 1
ATOM 616 C C . ILE B 2 48 ? 216.212 212.365 262.910 1.00 126.68 48 ILE B C 1
ATOM 617 O O . ILE B 2 48 ? 216.365 212.667 261.723 1.00 126.68 48 ILE B O 1
ATOM 622 N N . ASN B 2 49 ? 217.158 211.714 263.596 1.00 126.01 49 ASN B N 1
ATOM 623 C CA . ASN B 2 49 ? 218.343 211.200 262.911 1.00 126.01 49 ASN B CA 1
ATOM 624 C C . ASN B 2 49 ? 217.954 210.200 261.831 1.00 126.01 49 ASN B C 1
ATOM 625 O O . ASN B 2 49 ? 218.477 210.236 260.711 1.00 126.01 49 ASN B O 1
ATOM 630 N N . GLY B 2 50 ? 217.044 209.283 262.163 1.00 118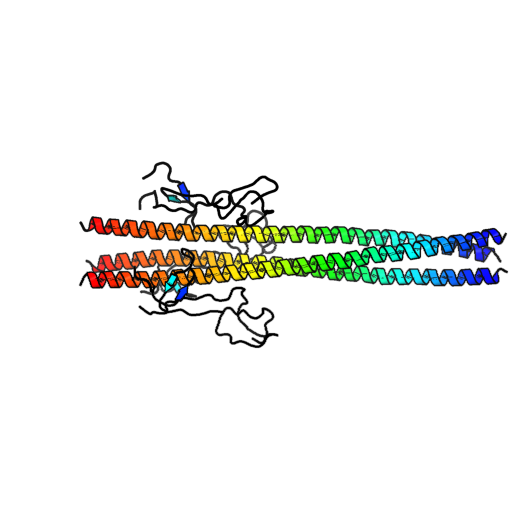.38 50 GLY B N 1
ATOM 631 C CA . GLY B 2 50 ? 216.593 208.307 261.186 1.00 118.38 50 GLY B CA 1
ATOM 632 C C . GLY B 2 50 ? 215.991 208.967 259.964 1.00 118.38 50 GLY B C 1
ATOM 633 O O . GLY B 2 50 ? 216.372 208.668 258.831 1.00 118.38 50 GLY B O 1
ATOM 634 N N . LYS B 2 51 ? 215.039 209.879 260.179 1.00 120.05 51 LYS B N 1
ATOM 635 C CA . LYS B 2 51 ? 214.384 210.531 259.050 1.00 120.05 51 LYS B CA 1
ATOM 636 C C . LYS B 2 51 ? 215.357 211.403 258.266 1.00 120.05 51 LYS B C 1
ATOM 637 O O . LYS B 2 51 ? 215.232 211.518 257.041 1.00 120.05 51 LYS B O 1
ATOM 643 N N . LEU B 2 52 ? 216.329 212.019 258.945 1.00 118.02 52 LEU B N 1
ATOM 644 C CA . LEU B 2 52 ? 217.318 212.836 258.252 1.00 118.02 52 LEU B CA 1
ATOM 645 C C . LEU B 2 52 ? 218.201 211.980 257.355 1.00 118.02 52 LEU B C 1
ATOM 646 O O . LEU B 2 52 ? 218.437 212.326 256.193 1.00 118.02 52 LEU B O 1
ATOM 651 N N . ASN B 2 53 ? 218.713 210.863 257.878 1.00 119.04 53 ASN B N 1
ATOM 652 C CA . ASN B 2 53 ? 219.472 209.955 257.025 1.00 119.04 53 ASN B CA 1
ATOM 653 C C . ASN B 2 53 ? 218.609 209.402 255.900 1.00 119.04 53 ASN B C 1
ATOM 654 O O . ASN B 2 53 ? 219.100 209.198 254.783 1.00 119.04 53 ASN B O 1
ATOM 659 N N . ARG B 2 54 ? 217.317 209.191 256.164 1.00 117.25 54 ARG B N 1
ATOM 660 C CA . ARG B 2 54 ? 216.420 208.686 255.133 1.00 117.25 54 ARG B CA 1
ATOM 661 C C . ARG B 2 54 ? 216.311 209.675 253.982 1.00 117.25 54 ARG B C 1
ATOM 662 O O . ARG B 2 54 ? 216.500 209.307 252.817 1.00 117.25 54 ARG B O 1
ATOM 670 N N . VAL B 2 55 ? 215.978 210.931 254.289 1.00 113.46 55 VAL B N 1
ATOM 671 C CA . VAL B 2 55 ? 215.873 211.939 253.238 1.00 113.46 55 VAL B CA 1
ATOM 672 C C . VAL B 2 55 ? 217.226 212.139 252.565 1.00 113.46 55 VAL B C 1
ATOM 673 O O . VAL B 2 55 ? 217.296 212.358 251.353 1.00 113.46 55 VAL B O 1
ATOM 677 N N . ILE B 2 56 ? 218.321 212.063 253.329 1.00 114.26 56 ILE B N 1
ATOM 678 C CA . ILE B 2 56 ? 219.654 212.173 252.736 1.00 114.26 56 ILE B CA 1
ATOM 679 C C . ILE B 2 56 ? 219.826 211.136 251.628 1.00 114.26 56 ILE B C 1
ATOM 680 O O . ILE B 2 56 ? 220.121 211.475 250.474 1.00 114.26 56 ILE B O 1
ATOM 685 N N . GLU B 2 57 ? 219.652 209.850 251.964 1.00 111.39 57 GLU B N 1
ATOM 686 C CA . GLU B 2 57 ? 219.933 208.803 250.983 1.00 111.39 57 GLU B CA 1
ATOM 687 C C . GLU B 2 57 ? 218.914 208.839 249.850 1.00 111.39 57 GLU B C 1
ATOM 688 O O . GLU B 2 57 ? 219.253 208.566 248.690 1.00 111.39 57 GLU B O 1
ATOM 694 N N . LYS B 2 58 ? 217.659 209.174 250.168 1.00 112.52 58 LYS B N 1
ATOM 695 C CA . LYS B 2 58 ? 216.637 209.294 249.135 1.00 112.52 58 LYS B CA 1
ATOM 696 C C . LYS B 2 58 ? 217.005 210.375 248.132 1.00 112.52 58 LYS B C 1
ATOM 697 O O . LYS B 2 58 ? 216.949 210.152 246.917 1.00 112.52 58 LYS B O 1
ATOM 703 N N . THR B 2 59 ? 217.338 211.572 248.624 1.00 109.27 59 THR B N 1
ATOM 704 C CA . THR B 2 59 ? 217.829 212.634 247.756 1.00 109.27 59 THR B CA 1
ATOM 705 C C . THR B 2 59 ? 219.015 212.169 246.925 1.00 109.27 59 THR B C 1
ATOM 706 O O . THR B 2 59 ? 219.088 212.465 245.731 1.00 109.27 59 THR B O 1
ATOM 710 N N . ASN B 2 60 ? 219.965 211.453 247.536 1.00 109.40 60 ASN B N 1
ATOM 711 C CA . ASN B 2 60 ? 221.149 211.036 246.786 1.00 109.40 60 AS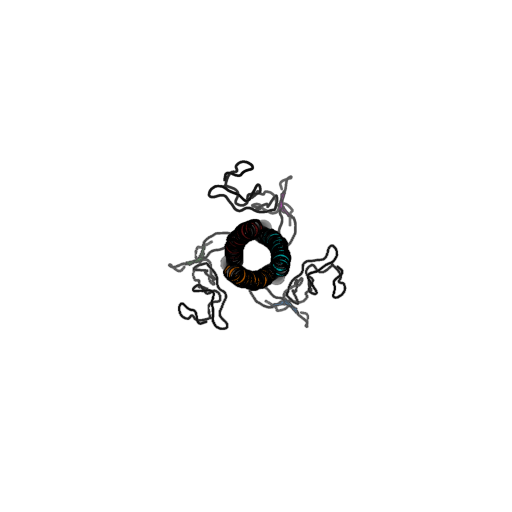N B CA 1
ATOM 712 C C . ASN B 2 60 ? 220.767 210.113 245.634 1.00 109.40 60 ASN B C 1
ATOM 713 O O . ASN B 2 60 ? 221.210 210.302 244.495 1.00 109.40 60 ASN B O 1
ATOM 718 N N . GLU B 2 61 ? 219.935 209.106 245.908 1.00 112.91 61 GLU B N 1
ATOM 719 C CA . GLU B 2 61 ? 219.549 208.188 244.839 1.00 112.91 61 GLU B CA 1
ATOM 720 C C . GLU B 2 61 ? 218.678 208.882 243.793 1.00 112.91 61 GLU B C 1
ATOM 721 O O . GLU B 2 61 ? 218.745 208.538 242.608 1.00 112.91 61 GLU B O 1
ATOM 727 N N . LYS B 2 62 ? 217.870 209.867 244.193 1.00 104.88 62 LYS B N 1
ATOM 728 C CA . LYS B 2 62 ? 217.060 210.564 243.201 1.00 104.88 62 LYS B CA 1
ATOM 729 C C . LYS B 2 62 ? 217.920 211.501 242.361 1.00 104.88 62 LYS B C 1
ATOM 730 O O . LYS B 2 62 ? 217.651 211.691 241.170 1.00 104.88 62 LYS B O 1
ATOM 736 N N . PHE B 2 63 ? 218.976 212.068 242.949 1.00 101.72 63 PHE B N 1
ATOM 737 C CA . PHE B 2 63 ? 219.967 212.782 242.154 1.00 101.72 63 PHE B CA 1
ATOM 738 C C . PHE B 2 63 ? 220.636 211.832 241.172 1.00 101.72 63 PHE B C 1
ATOM 739 O O . PHE B 2 63 ? 220.928 212.211 240.036 1.00 101.72 63 PHE B O 1
ATOM 747 N N . HIS B 2 64 ? 220.927 210.603 241.612 1.00 107.89 64 HIS B N 1
ATOM 748 C CA . HIS B 2 64 ? 221.428 209.593 240.682 1.00 107.89 64 HIS B CA 1
ATOM 749 C C . HIS B 2 64 ? 220.453 209.392 239.530 1.00 107.89 64 HIS B C 1
ATOM 750 O O . HIS B 2 64 ? 220.862 209.255 238.371 1.00 107.89 64 HIS B O 1
ATOM 757 N N . GLN B 2 65 ? 219.160 209.338 239.843 1.00 103.42 65 GLN B N 1
ATOM 758 C CA . GLN B 2 65 ? 218.128 209.221 238.816 1.00 103.42 65 GLN B CA 1
ATOM 759 C C . GLN B 2 65 ? 218.242 210.368 237.815 1.00 103.42 65 GLN B C 1
ATOM 760 O O . GLN B 2 65 ? 218.259 210.170 236.593 1.00 103.42 65 GLN B O 1
ATOM 766 N N . ILE B 2 66 ? 218.347 211.584 238.337 1.00 101.26 66 ILE B N 1
ATOM 767 C CA . ILE B 2 66 ? 218.384 212.772 237.498 1.00 101.26 66 ILE B CA 1
ATOM 768 C C . ILE B 2 66 ? 219.645 212.794 236.638 1.00 101.26 66 ILE B C 1
ATOM 769 O O . ILE B 2 66 ? 219.602 213.174 235.462 1.00 101.26 66 ILE B O 1
ATOM 774 N N . GLU B 2 67 ? 220.783 212.379 237.201 1.00 102.39 67 GLU B N 1
ATOM 775 C CA . GLU B 2 67 ? 222.036 212.443 236.452 1.00 102.39 67 GLU B CA 1
ATOM 776 C C . GLU B 2 67 ? 222.111 211.352 235.393 1.00 102.39 67 GLU B C 1
ATOM 777 O O . GLU B 2 67 ? 222.636 211.589 234.298 1.00 102.39 67 GLU B O 1
ATOM 783 N N . LYS B 2 68 ? 221.595 210.150 235.681 1.00 99.52 68 LYS B N 1
ATOM 784 C CA . LYS B 2 68 ? 221.545 209.162 234.612 1.00 99.52 68 LYS B CA 1
ATOM 785 C C . LYS B 2 68 ? 220.558 209.585 233.534 1.00 99.52 68 LYS B C 1
ATOM 786 O O . LYS B 2 68 ? 220.774 209.287 232.353 1.00 99.52 68 LYS B O 1
ATOM 792 N N . GLU B 2 69 ? 219.502 210.320 233.898 1.00 96.20 69 GLU B N 1
ATOM 793 C CA . GLU B 2 69 ? 218.590 210.788 232.862 1.00 96.20 69 GLU B CA 1
ATOM 794 C C . GLU B 2 69 ? 219.228 211.891 232.019 1.00 96.20 69 GLU B C 1
ATOM 795 O O . GLU B 2 69 ? 219.038 211.928 230.800 1.00 96.20 69 GLU B O 1
ATOM 801 N N . PHE B 2 70 ? 220.011 212.778 232.641 1.00 92.30 70 PHE B N 1
ATOM 802 C CA . PHE B 2 70 ? 220.849 213.701 231.875 1.00 92.30 70 PHE B CA 1
ATOM 803 C C . PHE B 2 70 ? 221.793 212.958 230.935 1.00 92.30 70 PHE B C 1
ATOM 804 O O . PHE B 2 70 ? 221.933 213.328 229.766 1.00 92.30 70 PHE B O 1
ATOM 812 N N . SER B 2 71 ? 222.479 211.929 231.438 1.00 94.70 71 SER B N 1
ATOM 813 C CA . SER B 2 71 ? 223.410 211.182 230.596 1.00 94.70 71 SER B CA 1
ATOM 814 C C . SER B 2 71 ? 222.697 210.592 229.389 1.00 94.70 71 SER B C 1
ATOM 815 O O . SER B 2 71 ? 223.164 210.718 228.249 1.00 94.70 71 SER B O 1
ATOM 818 N N . GLU B 2 72 ? 221.537 209.974 229.616 1.00 91.08 72 GLU B N 1
ATOM 819 C CA . GLU B 2 72 ? 220.855 209.295 228.520 1.00 91.08 72 GLU B CA 1
ATOM 820 C C . GLU B 2 72 ? 220.253 210.298 227.544 1.00 91.08 72 GLU B C 1
ATOM 821 O O . GLU B 2 72 ? 220.253 210.058 226.334 1.00 91.08 72 GLU B O 1
ATOM 827 N N . VAL B 2 73 ? 219.751 211.436 228.035 1.00 83.38 73 VAL B N 1
ATOM 828 C CA . VAL B 2 73 ? 219.180 212.418 227.117 1.00 83.38 73 VAL B CA 1
ATOM 829 C C . VAL B 2 73 ? 220.285 213.102 226.319 1.00 83.38 73 VAL B C 1
ATOM 830 O O . VAL B 2 73 ? 220.104 213.427 225.140 1.00 83.38 73 VAL B O 1
ATOM 834 N N . GLU B 2 74 ? 221.450 213.321 226.935 1.00 84.78 74 GLU B N 1
ATOM 835 C CA . GLU B 2 74 ? 222.576 213.862 226.185 1.00 84.78 74 GLU B CA 1
ATOM 836 C C . GLU B 2 74 ? 223.026 212.884 225.110 1.00 84.78 74 GLU B C 1
ATOM 837 O O . GLU B 2 74 ? 223.343 213.292 223.988 1.00 84.78 74 GLU B O 1
ATOM 843 N N . GLY B 2 75 ? 223.048 211.587 225.428 1.00 76.30 75 GLY B N 1
ATOM 844 C CA . GLY B 2 75 ? 223.323 210.600 224.395 1.00 76.30 75 GLY B CA 1
ATOM 845 C C . GLY B 2 75 ? 222.270 210.589 223.301 1.00 76.30 75 GLY B C 1
ATOM 846 O O . GLY B 2 75 ? 222.584 210.393 222.123 1.00 76.30 75 GLY B O 1
ATOM 847 N N . ARG B 2 76 ? 221.004 210.790 223.679 1.00 73.00 76 ARG B N 1
ATOM 848 C CA . ARG B 2 76 ? 219.932 210.891 222.694 1.00 73.00 76 ARG B CA 1
ATOM 849 C C . ARG B 2 76 ? 220.185 212.039 221.727 1.00 73.00 76 ARG B C 1
ATOM 850 O O . ARG B 2 76 ? 220.098 211.866 220.507 1.00 73.00 76 ARG B O 1
ATOM 858 N N . ILE B 2 77 ? 220.480 213.228 222.259 1.00 74.89 77 ILE B N 1
ATOM 859 C CA . ILE B 2 77 ? 220.750 214.374 221.391 1.00 74.89 77 ILE B CA 1
ATOM 860 C C . ILE B 2 77 ? 222.007 214.142 220.571 1.00 74.89 77 ILE B C 1
ATOM 861 O O . ILE B 2 77 ? 222.098 214.596 219.427 1.00 74.89 77 ILE B O 1
ATOM 866 N N . GLN B 2 78 ? 223.002 213.456 221.135 1.00 73.27 78 GLN B N 1
ATOM 867 C CA . GLN B 2 78 ? 224.221 213.175 220.385 1.00 73.27 78 GLN B CA 1
ATOM 868 C C . GLN B 2 78 ? 223.915 212.306 219.173 1.00 73.27 78 GLN B C 1
ATOM 869 O O . GLN B 2 78 ? 224.340 212.606 218.049 1.00 73.27 78 GLN B O 1
ATOM 875 N N . ASP B 2 79 ? 223.186 211.208 219.389 1.00 71.10 79 ASP B N 1
ATOM 876 C CA . ASP B 2 79 ? 222.824 210.339 218.276 1.00 71.10 79 ASP B CA 1
ATOM 877 C C . ASP B 2 79 ? 221.888 211.043 217.302 1.00 71.10 79 ASP B C 1
ATOM 878 O O . ASP B 2 79 ? 221.966 210.805 216.093 1.00 71.10 79 ASP B O 1
ATOM 883 N N . LEU B 2 80 ? 221.015 211.926 217.798 1.00 63.11 80 LEU B N 1
ATOM 884 C CA . LEU B 2 80 ? 220.157 212.689 216.897 1.00 63.11 80 LEU B CA 1
ATOM 885 C C . LEU B 2 80 ? 220.987 213.629 216.033 1.00 63.11 80 LEU B C 1
ATOM 886 O O . LEU B 2 80 ? 220.714 213.790 214.840 1.00 63.11 80 LEU B O 1
ATOM 891 N N . GLU B 2 81 ? 222.005 214.259 216.623 1.00 64.85 81 GLU B N 1
ATOM 892 C CA . GLU B 2 81 ? 222.886 215.136 215.864 1.00 64.85 81 GLU B CA 1
ATOM 893 C C . GLU B 2 81 ? 223.630 214.343 214.804 1.00 64.85 81 GLU B C 1
ATOM 894 O O . GLU B 2 81 ? 223.777 214.796 213.664 1.00 64.85 81 GLU B O 1
ATOM 900 N N . LYS B 2 82 ? 224.127 213.161 215.176 1.00 67.97 82 LYS B N 1
ATOM 901 C CA . LYS B 2 82 ? 224.793 212.295 214.211 1.00 67.97 82 LYS B CA 1
ATOM 902 C C . LYS B 2 82 ? 223.844 211.913 213.081 1.00 67.97 82 LYS B C 1
ATOM 903 O O . LYS B 2 82 ? 224.244 211.865 211.913 1.00 67.97 82 LYS B O 1
ATOM 909 N N . TYR B 2 83 ? 222.578 211.650 213.413 1.00 53.23 83 TYR B N 1
ATOM 910 C CA . TYR B 2 83 ? 221.591 211.310 212.394 1.00 53.23 83 TYR B CA 1
ATOM 911 C C . TYR B 2 83 ? 221.355 212.489 211.456 1.00 53.23 83 TYR B C 1
ATOM 912 O O . TYR B 2 83 ? 221.279 212.309 210.236 1.00 53.23 83 TYR B O 1
ATOM 921 N N . VAL B 2 84 ? 221.231 213.700 212.006 1.00 52.52 84 VAL B N 1
ATOM 922 C CA . VAL B 2 84 ? 221.024 214.879 211.166 1.00 52.52 84 VAL B CA 1
ATOM 923 C C . VAL B 2 84 ? 222.227 215.102 210.260 1.00 52.52 84 VAL B C 1
ATOM 924 O O . VAL B 2 84 ? 222.076 215.412 209.073 1.00 52.52 84 VAL B O 1
ATOM 928 N N . GLU B 2 85 ? 223.439 214.953 210.802 1.00 61.47 85 GLU B N 1
ATOM 929 C CA . GLU B 2 85 ? 224.635 215.138 209.987 1.00 61.47 85 GLU B CA 1
ATOM 930 C C . GLU B 2 85 ? 224.705 214.097 208.878 1.00 61.47 85 GLU B C 1
ATOM 931 O O . GLU B 2 85 ? 225.017 214.427 207.730 1.00 61.47 85 GLU B O 1
ATOM 937 N N . ASP B 2 86 ? 224.409 212.833 209.200 1.00 53.32 86 ASP B N 1
ATOM 938 C CA . ASP B 2 86 ? 224.436 211.788 208.182 1.00 53.32 86 ASP B CA 1
ATOM 939 C C . ASP B 2 86 ? 223.392 212.051 207.103 1.00 53.32 86 ASP B C 1
ATOM 940 O O . ASP B 2 86 ? 223.677 211.912 205.909 1.00 53.32 86 ASP B O 1
ATOM 945 N N . THR B 2 87 ? 222.176 212.432 207.505 1.00 45.46 87 THR B N 1
ATOM 946 C CA . THR B 2 87 ? 221.128 212.749 206.539 1.00 45.46 87 THR B CA 1
ATOM 947 C C . THR B 2 87 ? 221.543 213.897 205.631 1.00 45.46 87 THR B C 1
ATOM 948 O O . THR B 2 87 ? 221.393 213.823 204.407 1.00 45.46 87 THR B O 1
ATOM 952 N N . LYS B 2 88 ? 222.035 214.988 206.220 1.00 48.95 88 LYS B N 1
ATOM 953 C CA . LYS B 2 88 ? 222.467 216.124 205.416 1.00 48.95 88 LYS B CA 1
ATOM 954 C C . LYS B 2 88 ? 223.574 215.717 204.454 1.00 48.95 88 LYS B C 1
ATOM 955 O O . LYS B 2 88 ? 223.564 216.112 203.282 1.00 48.95 88 LYS B O 1
ATOM 961 N N . ILE B 2 89 ? 224.527 214.912 204.933 1.00 46.81 89 ILE B N 1
ATOM 962 C CA . ILE B 2 89 ? 225.682 214.549 204.124 1.00 46.81 89 ILE B CA 1
ATOM 963 C C . ILE B 2 89 ? 225.255 213.677 202.955 1.00 46.81 89 ILE B C 1
ATOM 964 O O . ILE B 2 89 ? 225.676 213.899 201.816 1.00 46.81 89 ILE B O 1
ATOM 969 N N . ASP B 2 90 ? 224.377 212.702 203.197 1.00 48.90 90 ASP B N 1
ATOM 970 C CA . ASP B 2 90 ? 223.986 211.823 202.101 1.00 48.90 90 ASP B CA 1
ATOM 971 C C . ASP B 2 90 ? 223.017 212.518 201.151 1.00 48.90 90 ASP B C 1
ATOM 972 O O . ASP B 2 90 ? 223.047 212.246 199.945 1.00 48.90 90 ASP B O 1
ATOM 977 N N . LEU B 2 91 ? 222.185 213.439 201.647 1.00 46.73 91 LEU B N 1
ATOM 978 C CA . LEU B 2 91 ? 221.344 214.209 200.737 1.00 46.73 91 LEU B CA 1
ATOM 979 C C . LEU B 2 91 ? 222.183 215.119 199.849 1.00 46.73 91 LEU B C 1
ATOM 980 O O . LEU B 2 91 ? 221.947 215.206 198.640 1.00 46.73 91 LEU B O 1
ATOM 985 N N . TRP B 2 92 ? 223.158 215.823 200.434 1.00 76.25 92 TRP B N 1
ATOM 986 C CA . TRP B 2 92 ? 224.038 216.656 199.626 1.00 76.25 92 TRP B CA 1
ATOM 987 C C . TRP B 2 92 ? 224.857 215.813 198.657 1.00 76.25 92 TRP B C 1
ATOM 988 O O . TRP B 2 92 ? 225.106 216.238 197.523 1.00 76.25 92 TRP B O 1
ATOM 999 N N . SER B 2 93 ? 225.253 214.605 199.072 1.00 50.73 93 SER B N 1
ATOM 1000 C CA . SER B 2 93 ? 225.985 213.708 198.186 1.00 50.73 93 SER B CA 1
ATOM 1001 C C . SER B 2 93 ? 225.129 213.276 197.004 1.00 50.73 93 SER B C 1
ATOM 1002 O O . SER B 2 93 ? 225.607 213.245 195.864 1.00 50.73 93 SER B O 1
ATOM 1005 N N . TYR B 2 94 ? 223.864 212.924 197.257 1.00 50.13 94 TYR B N 1
ATOM 1006 C CA . TYR B 2 94 ? 222.984 212.522 196.165 1.00 50.13 94 TYR B CA 1
ATOM 1007 C C . TYR B 2 94 ? 222.652 213.707 195.261 1.00 50.13 94 TYR B C 1
ATOM 1008 O O . TYR B 2 94 ? 222.527 213.546 194.043 1.00 50.13 94 TYR B O 1
ATOM 1017 N N . ASN B 2 95 ? 222.493 214.904 195.836 1.00 43.31 95 ASN B N 1
ATOM 1018 C CA . ASN B 2 95 ? 222.339 216.100 195.012 1.00 43.31 95 ASN B CA 1
ATOM 1019 C C . ASN B 2 95 ? 223.546 216.305 194.107 1.00 43.31 95 ASN B C 1
ATOM 1020 O O . ASN B 2 95 ? 223.398 216.628 192.923 1.00 43.31 95 ASN B O 1
ATOM 1025 N N . ALA B 2 96 ? 224.748 216.080 194.642 1.00 40.63 96 ALA B N 1
ATOM 1026 C CA . ALA B 2 96 ? 225.966 216.197 193.845 1.00 40.63 96 ALA B CA 1
ATOM 1027 C C . ALA B 2 96 ? 225.974 215.169 192.721 1.00 40.63 96 ALA B C 1
ATOM 1028 O O . ALA B 2 96 ? 226.310 215.479 191.570 1.00 40.63 96 ALA B O 1
ATOM 1030 N N . GLU B 2 97 ? 225.634 213.925 193.056 1.00 48.96 97 GLU B N 1
ATOM 1031 C CA . GLU B 2 97 ? 225.630 212.845 192.079 1.00 48.96 97 GLU B CA 1
ATOM 1032 C C . GLU B 2 97 ? 224.611 213.107 190.977 1.00 48.96 97 GLU B C 1
ATOM 1033 O O . GLU B 2 97 ? 224.902 212.908 189.794 1.00 48.96 97 GLU B O 1
ATOM 1039 N N . LEU B 2 98 ? 223.412 213.563 191.346 1.00 76.25 98 LEU B N 1
ATOM 1040 C CA . LEU B 2 98 ? 222.400 213.893 190.349 1.00 76.25 98 LEU B CA 1
ATOM 1041 C C . LEU B 2 98 ? 222.843 215.068 189.486 1.00 76.25 98 LEU B C 1
ATOM 1042 O O . LEU B 2 98 ? 222.589 215.086 188.276 1.00 76.25 98 LEU B O 1
ATOM 1047 N N . LEU B 2 99 ? 223.517 216.051 190.087 1.00 76.25 99 LEU B N 1
ATOM 1048 C CA . LEU B 2 99 ? 224.005 217.192 189.323 1.00 76.25 99 LEU B CA 1
ATOM 1049 C C . LEU B 2 99 ? 225.018 216.749 188.274 1.00 76.25 99 LEU B C 1
ATOM 1050 O O . LEU B 2 99 ? 224.911 217.109 187.093 1.00 76.25 99 LEU B O 1
ATOM 1055 N N . VAL B 2 100 ? 226.003 215.947 188.687 1.00 76.25 100 VAL B N 1
ATOM 1056 C CA . VAL B 2 100 ? 227.009 215.503 187.729 1.00 76.25 100 VAL B CA 1
ATOM 1057 C C . VAL B 2 100 ? 226.402 214.545 186.711 1.00 76.25 100 VAL B C 1
ATOM 1058 O O . VAL B 2 100 ? 226.837 214.511 185.557 1.00 76.25 100 VAL B O 1
ATOM 1062 N N . ALA B 2 101 ? 225.379 213.777 187.096 1.00 76.25 101 ALA B N 1
ATOM 1063 C CA . ALA B 2 101 ? 224.713 212.905 186.134 1.00 76.25 101 ALA B CA 1
ATOM 1064 C C . ALA B 2 101 ? 223.996 213.715 185.062 1.00 76.25 101 ALA B C 1
ATOM 1065 O O . ALA B 2 101 ? 224.084 213.397 183.870 1.00 76.25 101 ALA B O 1
ATOM 1067 N N . LEU B 2 102 ? 223.274 214.760 185.473 1.00 76.25 102 LEU B N 1
ATOM 1068 C CA . LEU B 2 102 ? 222.610 215.633 184.512 1.00 76.25 102 LEU B CA 1
ATOM 1069 C C . LEU B 2 102 ? 223.620 216.294 183.584 1.00 76.25 102 LEU B C 1
ATOM 1070 O O . LEU B 2 102 ? 223.411 216.360 182.366 1.00 76.25 102 LEU B O 1
ATOM 1075 N N . GLU B 2 103 ? 224.718 216.809 184.146 1.00 76.25 103 GLU B N 1
ATOM 1076 C CA . GLU B 2 103 ? 225.749 217.426 183.314 1.00 76.25 103 GLU B CA 1
ATOM 1077 C C . GLU B 2 103 ? 226.323 216.426 182.316 1.00 76.25 103 GLU B C 1
ATOM 1078 O O . GLU B 2 103 ? 226.490 216.740 181.129 1.00 76.25 103 GLU B O 1
ATOM 1084 N N . ASN B 2 104 ? 226.659 215.222 182.791 1.00 76.25 104 ASN B N 1
ATOM 1085 C CA . ASN B 2 104 ? 227.182 214.183 181.911 1.00 76.25 104 ASN B CA 1
ATOM 1086 C C . ASN B 2 104 ? 226.213 213.891 180.776 1.00 76.25 104 ASN B C 1
ATOM 1087 O O . ASN B 2 104 ? 226.615 213.816 179.610 1.00 76.25 104 ASN B O 1
ATOM 1092 N N . GLN B 2 105 ? 224.929 213.712 181.099 1.00 76.25 105 GLN B N 1
ATOM 1093 C CA . GLN B 2 105 ? 223.963 213.382 180.058 1.00 76.25 105 GLN B CA 1
ATOM 1094 C C . GLN B 2 105 ? 223.833 214.516 179.054 1.00 76.25 105 GLN B C 1
ATOM 1095 O O . GLN B 2 105 ? 223.762 214.275 177.846 1.00 76.25 105 GLN B O 1
ATOM 1101 N N . HIS B 2 106 ? 223.783 215.760 179.536 1.00 76.25 106 HIS B N 1
ATOM 1102 C CA . HIS B 2 106 ? 223.689 216.901 178.630 1.00 76.25 106 HIS B CA 1
ATOM 1103 C C . HIS B 2 106 ? 224.873 216.921 177.671 1.00 76.25 106 HIS B C 1
ATOM 1104 O O . HIS B 2 106 ? 224.706 217.100 176.455 1.00 76.25 106 HIS B O 1
ATOM 1111 N N . THR B 2 107 ? 226.084 216.753 178.209 1.00 77.44 107 THR B N 1
ATOM 1112 C CA . THR B 2 107 ? 227.280 216.747 177.373 1.00 77.44 107 THR B CA 1
ATOM 1113 C C . THR B 2 107 ? 227.211 215.629 176.340 1.00 77.44 107 THR B C 1
ATOM 1114 O O . THR B 2 107 ? 227.474 215.848 175.151 1.00 77.44 107 THR B O 1
ATOM 1118 N N . ILE B 2 108 ? 226.884 214.413 176.787 1.00 83.79 108 ILE B N 1
ATOM 1119 C CA . ILE B 2 108 ? 226.839 213.265 175.885 1.00 83.79 108 ILE B CA 1
ATOM 1120 C C . ILE B 2 108 ? 225.820 213.501 174.778 1.00 83.79 108 ILE B C 1
ATOM 1121 O O . ILE B 2 108 ? 226.072 213.184 173.608 1.00 83.79 108 ILE B O 1
ATOM 1126 N N . ASP B 2 109 ? 224.658 214.064 175.125 1.00 84.87 109 ASP B N 1
ATOM 1127 C CA . ASP B 2 109 ? 223.603 214.271 174.138 1.00 84.87 109 ASP B CA 1
ATOM 1128 C C . ASP B 2 109 ? 224.016 215.322 173.117 1.00 84.87 109 ASP B C 1
ATOM 1129 O O . ASP B 2 109 ? 223.834 215.131 171.909 1.00 84.87 109 ASP B O 1
ATOM 1134 N N . LEU B 2 110 ? 224.558 216.451 173.580 1.00 91.68 110 LEU B N 1
ATOM 1135 C CA . LEU B 2 110 ? 225.068 217.436 172.633 1.00 91.68 110 LEU B CA 1
ATOM 1136 C C . LEU B 2 110 ? 226.097 216.802 171.700 1.00 91.68 110 LEU B C 1
ATOM 1137 O O . LEU B 2 110 ? 226.022 216.957 170.472 1.00 91.68 110 LEU B O 1
ATOM 1142 N N . THR B 2 111 ? 227.065 216.076 172.270 1.00 97.83 111 THR B N 1
ATOM 1143 C CA . THR B 2 111 ? 228.157 215.534 171.469 1.00 97.83 111 THR B CA 1
ATOM 1144 C C . THR B 2 111 ? 227.655 214.551 170.416 1.00 97.83 111 THR B C 1
ATOM 1145 O O . THR B 2 111 ? 227.989 214.678 169.233 1.00 97.83 111 THR B O 1
ATOM 1149 N N . ASP B 2 112 ? 226.857 213.551 170.819 1.00 106.53 112 ASP B N 1
ATOM 1150 C CA . ASP B 2 112 ? 226.430 212.575 169.817 1.00 106.53 112 ASP B CA 1
ATOM 1151 C C . ASP B 2 112 ? 225.448 213.191 168.827 1.00 106.53 112 ASP B C 1
ATOM 1152 O O . ASP B 2 112 ? 225.399 212.757 167.674 1.00 106.53 112 ASP B O 1
ATOM 1157 N N . SER B 2 113 ? 224.636 214.170 169.246 1.00 107.29 113 SER B N 1
ATOM 1158 C CA . SER B 2 113 ? 223.776 214.849 168.282 1.00 107.29 113 SER B CA 1
ATOM 1159 C C . SER B 2 113 ? 224.611 215.526 167.203 1.00 107.29 113 SER B C 1
ATOM 1160 O O . SER B 2 113 ? 224.327 215.392 166.006 1.00 107.29 113 SER B O 1
ATOM 1163 N N . GLU B 2 114 ? 225.663 216.246 167.611 1.00 115.79 114 GLU B N 1
ATOM 1164 C CA . GLU B 2 114 ? 226.567 216.843 166.630 1.00 115.79 114 GLU B CA 1
ATOM 1165 C C . GLU B 2 114 ? 227.217 215.770 165.764 1.00 115.79 114 GLU B C 1
ATOM 1166 O O . GLU B 2 114 ? 227.411 215.962 164.555 1.00 115.79 114 GLU B O 1
ATOM 1172 N N . MET B 2 115 ? 227.563 214.632 166.371 1.00 122.40 115 MET B N 1
ATOM 1173 C CA . MET B 2 115 ? 228.220 213.558 165.633 1.00 122.40 115 MET B CA 1
ATOM 1174 C C . MET B 2 115 ? 227.310 212.998 164.546 1.00 122.40 115 MET B C 1
ATOM 1175 O O . MET B 2 115 ? 227.731 212.837 163.397 1.00 122.40 115 MET B O 1
ATOM 1180 N N . ASN B 2 116 ? 226.061 212.677 164.895 1.00 127.30 116 ASN B N 1
ATOM 1181 C CA . ASN B 2 116 ? 225.131 212.167 163.891 1.00 127.30 116 ASN B CA 1
ATOM 1182 C C . ASN B 2 116 ? 224.793 213.234 162.859 1.00 127.30 116 ASN B C 1
ATOM 1183 O O . ASN B 2 116 ? 224.538 212.906 161.695 1.00 127.30 116 ASN B O 1
ATOM 1188 N N . LYS B 2 117 ? 224.785 214.509 163.256 1.00 127.06 117 LYS B N 1
ATOM 1189 C CA . LYS B 2 117 ? 224.572 215.579 162.287 1.00 127.06 117 LYS B CA 1
ATOM 1190 C C . LYS B 2 117 ? 225.675 215.582 161.236 1.00 127.06 117 LYS B C 1
ATOM 1191 O O . LYS B 2 117 ? 225.404 215.609 160.028 1.00 127.06 117 LYS B O 1
ATOM 1197 N N . LEU B 2 118 ? 226.934 215.553 161.684 1.00 132.36 118 LEU B N 1
ATOM 1198 C CA . LEU B 2 118 ? 228.053 215.480 160.747 1.00 132.36 118 LEU B CA 1
ATOM 1199 C C . LEU B 2 118 ? 228.017 214.183 159.942 1.00 132.36 118 LEU B C 1
ATOM 1200 O O . LEU B 2 118 ? 228.385 214.166 158.759 1.00 132.36 118 LEU B O 1
ATOM 1205 N N . PHE B 2 119 ? 227.576 213.087 160.569 1.00 134.92 119 PHE B N 1
ATOM 1206 C CA . PHE B 2 119 ? 227.450 211.812 159.869 1.00 134.92 119 PHE B CA 1
ATOM 1207 C C . PHE B 2 119 ? 226.488 211.926 158.696 1.00 134.92 119 PHE B C 1
ATOM 1208 O O . PHE B 2 119 ? 226.798 211.505 157.576 1.00 134.92 119 PHE B O 1
ATOM 1216 N N . GLU B 2 120 ? 225.310 212.497 158.940 1.00 141.53 120 GLU B N 1
ATOM 1217 C CA . GLU B 2 120 ? 224.332 212.667 157.871 1.00 141.53 120 GLU B CA 1
ATOM 1218 C C . GLU B 2 120 ? 224.841 213.639 156.813 1.00 141.53 120 GLU B C 1
ATOM 1219 O O . GLU B 2 120 ? 224.640 213.419 155.612 1.00 141.53 120 GLU B O 1
ATOM 1225 N N . LYS B 2 121 ? 225.490 214.726 157.239 1.00 137.28 121 LYS B N 1
ATOM 1226 C CA . LYS B 2 121 ? 226.070 215.666 156.282 1.00 137.28 121 LYS B CA 1
ATOM 1227 C C . LYS B 2 121 ? 227.041 214.965 155.338 1.00 137.28 121 LYS B C 1
ATOM 1228 O O . LYS B 2 121 ? 226.975 215.144 154.116 1.00 137.28 121 LYS B O 1
ATOM 1234 N N . THR B 2 122 ? 227.961 214.169 155.890 1.00 141.45 122 THR B N 1
ATOM 1235 C CA . THR B 2 122 ? 228.894 213.426 155.047 1.00 141.45 122 THR B CA 1
ATOM 1236 C C . THR B 2 122 ? 228.168 212.412 154.172 1.00 141.45 122 THR B C 1
ATOM 1237 O O . THR B 2 122 ? 228.528 212.221 153.004 1.00 141.45 122 THR B O 1
ATOM 1241 N N . ARG B 2 123 ? 227.151 211.742 154.723 1.00 139.84 123 ARG B N 1
ATOM 1242 C CA . ARG B 2 123 ? 226.370 210.794 153.935 1.00 139.84 123 ARG B CA 1
ATOM 1243 C C . ARG B 2 123 ? 225.713 211.468 152.737 1.00 139.84 123 ARG B C 1
ATOM 1244 O O . ARG B 2 123 ? 225.536 210.838 151.688 1.00 139.84 123 ARG B O 1
ATOM 1252 N N . ARG B 2 124 ? 225.354 212.747 152.872 1.00 140.36 124 ARG B N 1
ATOM 1253 C CA . ARG B 2 124 ? 224.817 213.488 151.736 1.00 140.36 124 ARG B CA 1
ATOM 1254 C C . ARG B 2 124 ? 225.848 213.631 150.624 1.00 140.36 124 ARG B C 1
ATOM 1255 O O . ARG B 2 124 ? 225.491 213.617 149.440 1.00 140.36 124 ARG B O 1
ATOM 1263 N N . GLN B 2 125 ? 227.122 213.765 150.980 1.00 137.13 125 GLN B N 1
ATOM 1264 C CA . GLN B 2 125 ? 228.187 213.908 149.995 1.00 137.13 125 GLN B CA 1
ATOM 1265 C C . GLN B 2 125 ? 228.430 212.597 149.255 1.00 137.13 125 GLN B C 1
ATOM 1266 O O . GLN B 2 125 ? 228.602 212.583 148.036 1.00 137.13 125 GLN B O 1
ATOM 1272 N N . ALA C 1 1 ? 197.257 204.979 168.445 1.00 122.87 19 ALA C N 1
ATOM 1273 C CA . ALA C 1 1 ? 196.219 205.851 168.980 1.00 122.87 19 ALA C CA 1
ATOM 1274 C C . ALA C 1 1 ? 195.277 205.072 169.893 1.00 122.87 19 ALA C C 1
ATOM 1275 O O . ALA C 1 1 ? 194.130 204.806 169.534 1.00 122.87 19 ALA C O 1
ATOM 1277 N N . VAL C 1 2 ? 195.774 204.709 171.071 1.00 119.48 20 VAL C N 1
ATOM 1278 C CA . VAL C 1 2 ? 195.009 203.908 172.022 1.00 119.48 20 VAL C CA 1
ATOM 1279 C C . VAL C 1 2 ? 193.884 204.786 172.564 1.00 119.48 20 VAL C C 1
ATOM 1280 O O . VAL C 1 2 ? 194.022 206.019 172.579 1.00 119.48 20 VAL C O 1
ATOM 1284 N N . PRO C 1 3 ? 192.746 204.218 172.994 1.00 115.23 21 PRO C N 1
ATOM 1285 C CA . PRO C 1 3 ? 191.716 205.046 173.636 1.00 115.23 21 PRO C CA 1
ATOM 1286 C C . PRO C 1 3 ? 192.039 205.361 175.087 1.00 115.23 21 PRO C C 1
ATOM 1287 O O . PRO C 1 3 ? 191.715 206.444 175.586 1.00 115.23 21 PRO C O 1
ATOM 1291 N N . ASN C 1 4 ? 192.679 204.415 175.770 1.00 115.47 22 ASN C N 1
ATOM 1292 C CA . ASN C 1 4 ? 193.044 204.578 177.177 1.00 115.47 22 ASN C CA 1
ATOM 1293 C C . ASN C 1 4 ? 194.478 205.093 177.307 1.00 115.47 22 ASN C C 1
ATOM 1294 O O . ASN C 1 4 ? 195.349 204.469 177.912 1.00 115.47 22 ASN C O 1
ATOM 1299 N N . GLY C 1 5 ? 194.709 206.264 176.718 1.00 110.40 23 GLY C N 1
ATOM 1300 C CA . GLY C 1 5 ? 195.982 206.942 176.902 1.00 110.40 23 GLY C CA 1
ATOM 1301 C C . GLY C 1 5 ? 196.104 207.490 178.312 1.00 110.40 23 GLY C C 1
ATOM 1302 O O . GLY C 1 5 ? 195.226 208.219 178.792 1.00 110.40 23 GLY C O 1
ATOM 1303 N N . THR C 1 6 ? 197.195 207.138 178.985 1.00 99.91 24 THR C N 1
ATOM 1304 C CA . THR C 1 6 ? 197.373 207.414 180.403 1.00 99.91 24 THR C CA 1
ATOM 1305 C C . THR C 1 6 ? 198.154 208.709 180.595 1.00 99.91 24 THR C C 1
ATOM 1306 O O . THR C 1 6 ? 199.145 208.953 179.895 1.00 99.91 24 THR C O 1
ATOM 1310 N N . LEU C 1 7 ? 197.632 209.582 181.456 1.00 91.41 25 LEU C N 1
ATOM 1311 C CA . LEU C 1 7 ? 198.318 210.826 181.772 1.00 91.41 25 LEU C CA 1
ATOM 1312 C C . LEU C 1 7 ? 199.544 210.552 182.635 1.00 91.41 25 LEU C C 1
ATOM 1313 O O . LEU C 1 7 ? 199.495 209.756 183.577 1.00 91.41 25 LEU C O 1
ATOM 1318 N N . VAL C 1 8 ? 200.648 211.217 182.309 1.00 86.95 26 VAL C N 1
ATOM 1319 C CA . VAL C 1 8 ? 201.909 211.060 183.017 1.00 86.95 26 VAL C CA 1
ATOM 1320 C C . VAL C 1 8 ? 202.454 212.444 183.345 1.00 86.95 26 VAL C C 1
ATOM 1321 O O . VAL C 1 8 ? 202.382 213.360 182.512 1.00 86.95 26 VAL C O 1
ATOM 1325 N N . LYS C 1 9 ? 202.885 212.622 184.592 1.00 77.05 27 LYS C N 1
ATOM 1326 C CA . LYS C 1 9 ? 203.407 213.896 185.057 1.00 77.05 27 LYS C CA 1
ATOM 1327 C C . LYS C 1 9 ? 204.741 214.190 184.362 1.00 77.05 27 LYS C C 1
ATOM 1328 O O . LYS C 1 9 ? 205.394 213.292 183.822 1.00 77.05 27 LYS C O 1
ATOM 1334 N N . THR C 1 10 ? 205.163 215.451 184.410 1.00 76.25 28 THR C N 1
ATOM 1335 C CA . THR C 1 10 ? 206.415 215.908 183.806 1.00 76.25 28 THR C CA 1
ATOM 1336 C C . THR C 1 10 ? 206.931 217.082 184.630 1.00 76.25 28 THR C C 1
ATOM 1337 O O . THR C 1 10 ? 206.443 217.350 185.732 1.00 76.25 28 THR C O 1
ATOM 1341 N N . ILE C 1 11 ? 207.929 217.786 184.097 1.00 76.25 29 ILE C N 1
ATOM 1342 C CA . ILE C 1 11 ? 208.490 218.943 184.781 1.00 76.25 29 ILE C CA 1
ATOM 1343 C C . ILE C 1 11 ? 208.218 220.212 183.980 1.00 76.25 29 ILE C C 1
ATOM 1344 O O . ILE C 1 11 ? 208.167 221.307 184.552 1.00 76.25 29 ILE C O 1
ATOM 1349 N N . THR C 1 12 ? 208.040 220.081 182.664 1.00 76.25 30 THR C N 1
ATOM 1350 C CA . THR C 1 12 ? 207.617 221.208 181.844 1.00 76.25 30 THR C CA 1
ATOM 1351 C C . THR C 1 12 ? 206.115 221.405 181.993 1.00 76.25 30 THR C C 1
ATOM 1352 O O . THR C 1 12 ? 205.649 222.457 182.444 1.00 76.25 30 THR C O 1
ATOM 1356 N N . ASP C 1 13 ? 205.345 220.388 181.610 1.00 90.96 31 ASP C N 1
ATOM 1357 C CA . ASP C 1 13 ? 203.898 220.370 181.770 1.00 90.96 31 ASP C CA 1
ATOM 1358 C C . ASP C 1 13 ? 203.583 219.878 183.176 1.00 90.96 31 ASP C C 1
ATOM 1359 O O . ASP C 1 13 ? 204.467 219.851 184.038 1.00 90.96 31 ASP C O 1
ATOM 1364 N N . ASP C 1 14 ? 202.334 219.486 183.422 1.00 93.31 32 ASP C N 1
ATOM 1365 C CA . ASP C 1 14 ? 201.987 218.804 184.660 1.00 93.31 32 ASP C CA 1
ATOM 1366 C C . ASP C 1 14 ? 201.156 217.549 184.452 1.00 93.31 32 ASP C C 1
ATOM 1367 O O . ASP C 1 14 ? 200.914 216.829 185.428 1.00 93.31 32 ASP C O 1
ATOM 1372 N N . GLN C 1 15 ? 200.736 217.255 183.221 1.00 96.30 33 GLN C N 1
ATOM 1373 C CA . GLN C 1 15 ? 200.106 215.993 182.847 1.00 96.30 33 GLN C CA 1
ATOM 1374 C C . GLN C 1 15 ? 200.005 215.907 181.331 1.00 96.30 33 GLN C C 1
ATOM 1375 O O . GLN C 1 15 ? 199.524 216.850 180.694 1.00 96.30 33 GLN C O 1
ATOM 1381 N N . ILE C 1 16 ? 200.443 214.798 180.731 1.00 91.93 34 ILE C N 1
ATOM 1382 C CA . ILE C 1 16 ? 200.285 214.613 179.292 1.00 91.93 34 ILE C CA 1
ATOM 1383 C C . ILE C 1 16 ? 199.867 213.175 179.026 1.00 91.93 34 ILE C C 1
ATOM 1384 O O . ILE C 1 16 ? 200.236 212.260 179.761 1.00 91.93 34 ILE C O 1
ATOM 1389 N N . GLU C 1 17 ? 199.147 212.966 177.933 1.00 101.40 35 GLU C N 1
ATOM 1390 C CA . GLU C 1 17 ? 198.532 211.674 177.640 1.00 101.40 35 GLU C CA 1
ATOM 1391 C C . GLU C 1 17 ? 199.429 210.897 176.684 1.00 101.40 35 GLU C C 1
ATOM 1392 O O . GLU C 1 17 ? 199.623 211.306 175.536 1.00 101.40 35 GLU C O 1
ATOM 1398 N N . VAL C 1 18 ? 199.990 209.790 177.167 1.00 100.78 36 VAL C N 1
ATOM 1399 C CA . VAL C 1 18 ? 200.825 208.931 176.340 1.00 100.78 36 VAL C CA 1
ATOM 1400 C C . VAL C 1 18 ? 200.120 207.592 176.161 1.00 100.78 36 VAL C C 1
ATOM 1401 O O . VAL C 1 18 ? 199.251 207.205 176.949 1.00 100.78 36 VAL C O 1
ATOM 1405 N N . THR C 1 19 ? 200.495 206.885 175.093 1.00 103.40 37 THR C N 1
ATOM 1406 C CA . THR C 1 19 ? 199.850 205.626 174.732 1.00 103.40 37 THR C CA 1
ATOM 1407 C C . THR C 1 19 ? 199.907 204.599 175.856 1.00 103.40 37 THR C C 1
ATOM 1408 O O . THR C 1 19 ? 198.870 204.233 176.418 1.00 103.40 37 THR C O 1
ATOM 1412 N N . ASN C 1 20 ? 201.101 204.131 176.196 1.00 97.46 38 ASN C N 1
ATOM 1413 C CA . ASN C 1 20 ? 201.250 203.139 177.246 1.00 97.46 38 ASN C CA 1
ATOM 1414 C C . ASN C 1 20 ? 201.624 203.833 178.553 1.00 97.46 38 ASN C C 1
ATOM 1415 O O . ASN C 1 20 ? 201.537 205.058 178.677 1.00 97.46 38 ASN C O 1
ATOM 1420 N N . ALA C 1 21 ? 202.075 203.040 179.528 1.00 76.52 39 ALA C N 1
ATOM 1421 C CA . ALA C 1 21 ? 202.547 203.527 180.818 1.00 76.52 39 ALA C CA 1
ATOM 1422 C C . ALA C 1 21 ? 202.982 202.362 181.694 1.00 76.52 39 ALA C C 1
ATOM 1423 O O . ALA C 1 21 ? 202.982 201.208 181.254 1.00 76.52 39 ALA C O 1
ATOM 1425 N N . THR C 1 22 ? 203.354 202.660 182.934 1.00 76.25 40 THR C N 1
ATOM 1426 C CA . THR C 1 22 ? 203.731 201.652 183.917 1.00 76.25 40 THR C CA 1
ATOM 1427 C C . THR C 1 22 ? 203.525 202.301 185.281 1.00 76.25 40 THR C C 1
ATOM 1428 O O . THR C 1 22 ? 203.186 203.483 185.372 1.00 76.25 40 THR C O 1
ATOM 1432 N N . GLU C 1 23 ? 203.738 201.537 186.347 1.00 76.25 41 GLU C N 1
ATOM 1433 C CA . GLU C 1 23 ? 203.657 202.079 187.692 1.00 76.25 41 GLU C CA 1
ATOM 1434 C C . GLU C 1 23 ? 204.855 201.618 188.509 1.00 76.25 41 GLU C C 1
ATOM 1435 O O . GLU C 1 23 ? 205.384 200.523 188.304 1.00 76.25 41 GLU C O 1
ATOM 1441 N N . LEU C 1 24 ? 205.278 202.472 189.442 1.00 76.25 42 LEU C N 1
ATOM 1442 C CA . LEU C 1 24 ? 206.442 202.207 190.275 1.00 76.25 42 LEU C CA 1
ATOM 1443 C C . LEU C 1 24 ? 206.095 202.261 191.755 1.00 76.25 42 LEU C C 1
ATOM 1444 O O . LEU C 1 24 ? 206.996 202.178 192.598 1.00 76.25 42 LEU C O 1
ATOM 1449 N N . VAL C 1 25 ? 204.816 202.397 192.092 1.00 76.25 43 VAL C N 1
ATOM 1450 C CA . VAL C 1 25 ? 204.364 202.333 193.474 1.00 76.25 43 VAL C CA 1
ATOM 1451 C C . VAL C 1 25 ? 203.139 201.435 193.582 1.00 76.25 43 VAL C C 1
ATOM 1452 O O . VAL C 1 25 ? 202.049 201.803 193.146 1.00 76.25 43 VAL C O 1
ATOM 1456 N N . CYS C 1 26 ? 211.063 192.137 202.171 1.00 109.02 281 CYS C N 1
ATOM 1457 C CA . CYS C 1 26 ? 209.836 192.875 202.448 1.00 109.02 281 CYS C CA 1
ATOM 1458 C C . CYS C 1 26 ? 208.850 192.086 203.300 1.00 109.02 281 CYS C C 1
ATOM 1459 O O . CYS C 1 26 ? 208.141 191.215 202.798 1.00 109.02 281 CYS C O 1
ATOM 1462 N N . ILE C 1 27 ? 208.803 192.412 204.589 1.00 104.06 282 ILE C N 1
ATOM 1463 C CA . ILE C 1 27 ? 207.744 191.962 205.486 1.00 104.06 282 ILE C CA 1
ATOM 1464 C C . ILE C 1 27 ? 207.410 193.125 206.408 1.00 104.06 282 ILE C C 1
ATOM 1465 O O . ILE C 1 27 ? 208.256 193.559 207.196 1.00 104.06 282 ILE C O 1
ATOM 1470 N N . THR C 1 28 ? 206.187 193.625 206.312 1.00 98.73 283 THR C N 1
ATOM 1471 C CA . THR C 1 28 ? 205.767 194.832 207.003 1.00 98.73 283 THR C CA 1
ATOM 1472 C C . THR C 1 28 ? 204.737 194.508 208.076 1.00 98.73 283 THR C C 1
ATOM 1473 O O . THR C 1 28 ? 204.043 193.489 208.001 1.00 98.73 283 THR C O 1
ATOM 1477 N N . PRO C 1 29 ? 204.613 195.355 209.100 1.00 97.92 284 PRO C N 1
ATOM 1478 C CA . PRO C 1 29 ? 203.521 195.184 210.068 1.00 97.92 284 PRO C CA 1
ATOM 1479 C C . PRO C 1 29 ? 202.137 195.367 209.459 1.00 97.92 284 PRO C C 1
ATOM 1480 O O . PRO C 1 29 ? 201.129 195.236 210.162 1.00 97.92 284 PRO C O 1
ATOM 1484 N N . ASN C 1 30 ? 202.069 195.662 208.160 1.00 99.42 285 ASN C N 1
ATOM 1485 C CA . ASN C 1 30 ? 200.808 195.718 207.430 1.00 99.42 285 ASN C CA 1
ATOM 1486 C C . ASN C 1 30 ? 200.816 194.783 206.223 1.00 99.42 285 ASN C C 1
ATOM 1487 O O . ASN C 1 30 ? 200.217 195.088 205.190 1.00 99.42 285 ASN C O 1
ATOM 1492 N N . GLY C 1 31 ? 201.493 193.643 206.339 1.00 92.16 286 GLY C N 1
ATOM 1493 C CA . GLY C 1 31 ? 201.508 192.665 205.270 1.00 92.16 286 GLY C CA 1
ATOM 1494 C C . GLY C 1 31 ? 202.877 192.436 204.660 1.00 92.16 286 GLY C C 1
ATOM 1495 O O . GLY C 1 31 ? 203.901 192.703 205.296 1.00 92.16 286 GLY C O 1
ATOM 1496 N N . SER C 1 32 ? 202.905 191.940 203.424 1.00 88.44 287 SER C N 1
ATOM 1497 C CA . SER C 1 32 ? 204.138 191.805 202.663 1.00 88.44 287 SER C CA 1
ATOM 1498 C C . SER C 1 32 ? 203.894 192.301 201.245 1.00 88.44 287 SER C C 1
ATOM 1499 O O . SER C 1 32 ? 202.768 192.633 200.864 1.00 88.44 287 SER C O 1
ATOM 1502 N N . ILE C 1 33 ? 204.967 192.357 200.462 1.00 84.95 288 ILE C N 1
ATOM 1503 C CA . ILE C 1 33 ? 204.938 193.052 199.177 1.00 84.95 288 ILE C CA 1
ATOM 1504 C C . ILE C 1 33 ? 206.096 192.562 198.314 1.00 84.95 288 ILE C C 1
ATOM 1505 O O . ILE C 1 33 ? 207.182 192.273 198.839 1.00 84.95 288 ILE C O 1
ATOM 1510 N N . PRO C 1 34 ? 205.908 192.423 197.001 1.00 88.10 289 PRO C N 1
ATOM 1511 C CA . PRO C 1 34 ? 207.032 192.107 196.111 1.00 88.10 289 PRO C CA 1
ATOM 1512 C C . PRO C 1 34 ? 208.085 193.205 196.133 1.00 88.10 289 PRO C C 1
ATOM 1513 O O . PRO C 1 34 ? 207.910 194.275 196.718 1.00 88.10 289 PRO C O 1
ATOM 1517 N N . ASN C 1 35 ? 209.202 192.926 195.470 1.00 90.83 290 ASN C N 1
ATOM 1518 C CA . ASN C 1 35 ? 210.288 193.890 195.338 1.00 90.83 290 ASN C CA 1
ATOM 1519 C C . ASN C 1 35 ? 210.758 193.966 193.892 1.00 90.83 290 ASN C C 1
ATOM 1520 O O . ASN C 1 35 ? 211.950 193.911 193.584 1.00 90.83 290 ASN C O 1
ATOM 1525 N N . ASP C 1 36 ? 209.798 194.072 192.974 1.00 88.97 291 ASP C N 1
ATOM 1526 C CA . ASP C 1 36 ? 210.076 194.441 191.596 1.00 88.97 291 ASP C CA 1
ATOM 1527 C C . ASP C 1 36 ? 209.781 195.910 191.318 1.00 88.97 291 ASP C C 1
ATOM 1528 O O . ASP C 1 36 ? 210.169 196.416 190.262 1.00 88.97 291 ASP C O 1
ATOM 1533 N N . LYS C 1 37 ? 209.098 196.601 192.247 1.00 82.55 292 LYS C N 1
ATOM 1534 C CA . LYS C 1 37 ? 208.817 198.029 192.183 1.00 82.55 292 LYS C CA 1
ATOM 1535 C C . LYS C 1 37 ? 209.798 198.776 193.070 1.00 82.55 292 LYS C C 1
ATOM 1536 O O . LYS C 1 37 ? 209.944 198.425 194.250 1.00 82.55 292 LYS C O 1
ATOM 1542 N N . PRO C 1 38 ? 210.490 199.799 192.560 1.00 76.25 293 PRO C N 1
ATOM 1543 C CA . PRO C 1 38 ? 211.534 200.455 193.362 1.00 76.25 293 PRO C CA 1
ATOM 1544 C C . PRO C 1 38 ? 211.005 201.362 194.460 1.00 76.25 293 PRO C C 1
ATOM 1545 O O . PRO C 1 38 ? 211.791 201.767 195.325 1.00 76.25 293 PRO C O 1
ATOM 1549 N N . PHE C 1 39 ? 209.717 201.701 194.459 1.00 76.25 294 PHE C N 1
ATOM 1550 C CA . PHE C 1 39 ? 209.153 202.633 195.436 1.00 76.25 294 PHE C CA 1
ATOM 1551 C C . PHE C 1 39 ? 207.881 202.036 196.033 1.00 76.25 294 PHE C C 1
ATOM 1552 O O . PHE C 1 39 ? 206.824 202.059 195.397 1.00 76.25 294 PHE C O 1
ATOM 1560 N N . GLN C 1 40 ? 207.971 201.509 197.251 1.00 76.25 295 GLN C N 1
ATOM 1561 C CA . GLN C 1 40 ? 206.782 201.025 197.936 1.00 76.25 295 GLN C CA 1
ATOM 1562 C C . GLN C 1 40 ? 205.999 202.195 198.529 1.00 76.25 295 GLN C C 1
ATOM 1563 O O . GLN C 1 40 ? 206.374 203.363 198.396 1.00 76.25 295 GLN C O 1
ATOM 1569 N N . ASN C 1 41 ? 204.887 201.876 199.194 1.00 76.25 296 ASN C N 1
ATOM 1570 C CA . ASN C 1 41 ? 204.045 202.903 199.803 1.00 76.25 296 ASN C CA 1
ATOM 1571 C C . ASN C 1 41 ? 203.488 202.534 201.170 1.00 76.25 296 ASN C C 1
ATOM 1572 O O . ASN C 1 41 ? 203.042 203.434 201.888 1.00 76.25 296 ASN C O 1
ATOM 1577 N N . VAL C 1 42 ? 203.503 201.261 201.571 1.00 76.25 297 VAL C N 1
ATOM 1578 C CA . VAL C 1 42 ? 202.678 200.830 202.697 1.00 76.25 297 VAL C CA 1
ATOM 1579 C C . VAL C 1 42 ? 203.250 201.337 204.016 1.00 76.25 297 VAL C C 1
ATOM 1580 O O . VAL C 1 42 ? 202.543 201.960 204.816 1.00 76.25 297 VAL C O 1
ATOM 1584 N N . ASN C 1 43 ? 204.533 201.085 204.260 1.00 76.25 298 ASN C N 1
ATOM 1585 C CA . ASN C 1 43 ? 205.144 201.486 205.519 1.00 76.25 298 ASN C CA 1
ATOM 1586 C C . ASN C 1 43 ? 206.656 201.504 205.350 1.00 76.25 298 ASN C C 1
ATOM 1587 O O . ASN C 1 43 ? 207.208 200.842 204.468 1.00 76.25 298 ASN C O 1
ATOM 1592 N N . LYS C 1 44 ? 207.319 202.279 206.212 1.00 76.25 299 LYS C N 1
ATOM 1593 C CA . LYS C 1 44 ? 208.765 202.435 206.143 1.00 76.25 299 LYS C CA 1
ATOM 1594 C C . LYS C 1 44 ? 209.523 201.431 207.004 1.00 76.25 299 LYS C C 1
ATOM 1595 O O . LYS C 1 44 ? 210.732 201.262 206.812 1.00 76.25 299 LYS C O 1
ATOM 1601 N N . ILE C 1 45 ? 208.850 200.764 207.941 1.00 85.47 300 ILE C N 1
ATOM 1602 C CA . ILE C 1 45 ? 209.501 199.787 208.806 1.00 85.47 300 ILE C CA 1
ATOM 1603 C C . ILE C 1 45 ? 209.539 198.449 208.081 1.00 85.47 300 ILE C C 1
ATOM 1604 O O . ILE C 1 45 ? 208.590 197.660 208.157 1.00 85.47 300 ILE C O 1
ATOM 1609 N N . THR C 1 46 ? 210.628 198.189 207.367 1.00 91.45 301 THR C N 1
ATOM 1610 C CA . THR C 1 46 ? 210.734 197.032 206.492 1.00 91.45 301 THR C CA 1
ATOM 1611 C C . THR C 1 46 ? 211.610 195.949 207.111 1.00 91.45 301 THR C C 1
ATOM 1612 O O . THR C 1 46 ? 212.336 196.168 208.085 1.00 91.45 301 THR C O 1
ATOM 1616 N N . TYR C 1 47 ? 211.528 194.759 206.522 1.00 112.78 302 TYR C N 1
ATOM 1617 C CA . TYR C 1 47 ? 212.280 193.590 206.960 1.00 112.78 302 TYR C CA 1
ATOM 1618 C C . TYR C 1 47 ? 213.032 193.060 205.750 1.00 112.78 302 TYR C C 1
ATOM 1619 O O . TYR C 1 47 ? 212.412 192.675 204.754 1.00 112.78 302 TYR C O 1
ATOM 1628 N N . GLY C 1 48 ? 214.360 193.039 205.834 1.00 116.19 303 GLY C N 1
ATOM 1629 C CA . GLY C 1 48 ? 215.169 192.581 204.725 1.00 116.19 303 GLY C CA 1
ATOM 1630 C C . GLY C 1 48 ? 215.312 193.640 203.647 1.00 116.19 303 GLY C C 1
ATOM 1631 O O . GLY C 1 48 ? 214.814 194.763 203.751 1.00 116.19 303 GLY C O 1
ATOM 1632 N N . ALA C 1 49 ? 216.017 193.262 202.585 1.00 117.02 304 ALA C N 1
ATOM 1633 C CA . ALA C 1 49 ? 216.355 194.183 201.501 1.00 117.02 304 ALA C CA 1
ATOM 1634 C C . ALA C 1 49 ? 215.085 194.520 200.731 1.00 117.02 304 ALA C C 1
ATOM 1635 O O . ALA C 1 49 ? 214.622 193.738 199.898 1.00 117.02 304 ALA C O 1
ATOM 1637 N N . CYS C 1 50 ? 214.513 195.693 201.008 1.00 111.04 305 CYS C N 1
ATOM 1638 C CA . CYS C 1 50 ? 213.209 196.059 200.486 1.00 111.04 305 CYS C CA 1
ATOM 1639 C C . CYS C 1 50 ? 213.247 197.501 199.993 1.00 111.04 305 CYS C C 1
ATOM 1640 O O . CYS C 1 50 ? 213.865 198.359 200.641 1.00 111.04 305 CYS C O 1
ATOM 1643 N N . PRO C 1 51 ? 212.608 197.795 198.846 1.00 89.04 306 PRO C N 1
ATOM 1644 C CA . PRO C 1 51 ? 212.841 199.081 198.165 1.00 89.04 306 PRO C CA 1
ATOM 1645 C C . PRO C 1 51 ? 212.427 200.320 198.951 1.00 89.04 306 PRO C C 1
ATOM 1646 O O . PRO C 1 51 ? 211.909 200.234 200.069 1.00 89.04 306 PRO C O 1
ATOM 1650 N N . LYS C 1 52 ? 212.651 201.485 198.343 1.00 76.25 307 LYS C N 1
ATOM 1651 C CA . LYS C 1 52 ? 212.648 202.758 199.053 1.00 76.25 307 LYS C CA 1
ATOM 1652 C C . LYS C 1 52 ? 211.232 203.270 199.293 1.00 76.25 307 LYS C C 1
ATOM 1653 O O . LYS C 1 52 ? 210.419 203.339 198.364 1.00 76.25 307 LYS C O 1
ATOM 1659 N N . TYR C 1 53 ? 210.941 203.626 200.542 1.00 76.25 308 TYR C N 1
ATOM 1660 C CA . TYR C 1 53 ? 209.657 204.218 200.897 1.00 76.25 308 TYR C CA 1
ATOM 1661 C C . TYR C 1 53 ? 209.504 205.595 200.251 1.00 76.25 308 TYR C C 1
ATOM 1662 O O . TYR C 1 53 ? 210.459 206.372 200.177 1.00 76.25 308 TYR C O 1
ATOM 1671 N N . VAL C 1 54 ? 208.290 205.895 199.781 1.00 76.25 309 VAL C N 1
ATOM 1672 C CA . VAL C 1 54 ? 207.928 207.227 199.288 1.00 76.25 309 VAL C CA 1
ATOM 1673 C C . VAL C 1 54 ? 206.595 207.662 199.888 1.00 76.25 309 VAL C C 1
ATOM 1674 O O . VAL C 1 54 ? 206.037 206.961 200.740 1.00 76.25 309 VAL C O 1
ATOM 1678 N N . LYS C 1 55 ? 206.056 208.810 199.439 1.00 76.25 310 LYS C N 1
ATOM 1679 C CA . LYS C 1 55 ? 204.812 209.311 200.011 1.00 76.25 310 LYS C CA 1
ATOM 1680 C C . LYS C 1 55 ? 203.715 209.620 198.987 1.00 76.25 310 LYS C C 1
ATOM 1681 O O . LYS C 1 55 ? 202.628 210.054 199.385 1.00 76.25 310 LYS C O 1
ATOM 1687 N N . GLN C 1 56 ? 203.948 209.388 197.693 1.00 76.25 311 GLN C N 1
ATOM 1688 C CA . GLN C 1 56 ? 202.921 209.563 196.664 1.00 76.25 311 GLN C CA 1
ATOM 1689 C C . GLN C 1 56 ? 202.000 208.350 196.629 1.00 76.25 311 GLN C C 1
ATOM 1690 O O . GLN C 1 56 ? 201.995 207.500 197.525 1.00 76.25 311 GLN C O 1
ATOM 1696 N N . ASN C 1 57 ? 201.215 208.262 195.564 1.00 77.15 312 ASN C N 1
ATOM 1697 C CA . ASN C 1 57 ? 200.365 207.114 195.323 1.00 77.15 312 ASN C CA 1
ATOM 1698 C C . ASN C 1 57 ? 200.477 206.548 193.915 1.00 77.15 312 ASN C C 1
ATOM 1699 O O . ASN C 1 57 ? 200.064 205.399 193.702 1.00 77.15 312 ASN C O 1
ATOM 1704 N N . THR C 1 58 ? 201.004 207.302 192.951 1.00 76.25 313 THR C N 1
ATOM 1705 C CA . THR C 1 58 ? 201.188 206.770 191.604 1.00 76.25 313 THR C CA 1
ATOM 1706 C C . THR C 1 58 ? 202.196 207.627 190.854 1.00 76.25 313 THR C C 1
ATOM 1707 O O . THR C 1 58 ? 202.028 208.847 190.748 1.00 76.25 313 THR C O 1
ATOM 1711 N N . LEU C 1 59 ? 203.254 206.990 190.361 1.00 76.25 314 LEU C N 1
ATOM 1712 C CA . LEU C 1 59 ? 204.301 207.649 189.587 1.00 76.25 314 LEU C CA 1
ATOM 1713 C C . LEU C 1 59 ? 204.471 206.862 188.295 1.00 76.25 314 LEU C C 1
ATOM 1714 O O . LEU C 1 59 ? 205.056 205.776 188.306 1.00 76.25 314 LEU C O 1
ATOM 1719 N N . LYS C 1 60 ? 203.971 207.399 187.183 1.00 76.25 315 LYS C N 1
ATOM 1720 C CA . LYS C 1 60 ? 203.990 206.650 185.931 1.00 76.25 315 LYS C CA 1
ATOM 1721 C C . LYS C 1 60 ? 205.349 206.827 185.264 1.00 76.25 315 LYS C C 1
ATOM 1722 O O . LYS C 1 60 ? 205.696 207.930 184.830 1.00 76.25 315 LYS C O 1
ATOM 1728 N N . LEU C 1 61 ? 206.119 205.742 185.178 1.00 76.25 316 LEU C N 1
ATOM 1729 C CA . LEU C 1 61 ? 207.393 205.740 184.462 1.00 76.25 316 LEU C CA 1
ATOM 1730 C C . LEU C 1 61 ? 207.145 205.473 182.974 1.00 76.25 316 LEU C C 1
ATOM 1731 O O . LEU C 1 61 ? 207.518 204.439 182.427 1.00 76.25 316 LEU C O 1
ATOM 1736 N N . ALA C 1 62 ? 206.429 206.406 182.342 1.00 76.25 317 ALA C N 1
ATOM 1737 C CA . ALA C 1 62 ? 206.057 206.324 180.930 1.00 76.25 317 ALA C CA 1
ATOM 1738 C C . ALA C 1 62 ? 207.119 205.679 180.044 1.00 76.25 317 ALA C C 1
ATOM 1739 O O . ALA C 1 62 ? 208.285 206.085 180.068 1.00 76.25 317 ALA C O 1
ATOM 1741 N N . THR C 1 63 ? 206.723 204.672 179.258 1.00 85.20 318 THR C N 1
ATOM 1742 C CA . THR C 1 63 ? 207.626 203.967 178.353 1.00 85.20 318 THR C CA 1
ATOM 1743 C C . THR C 1 63 ? 207.124 203.988 176.914 1.00 85.20 318 THR C C 1
ATOM 1744 O O . THR C 1 63 ? 207.525 203.140 176.111 1.00 85.20 318 THR C O 1
ATOM 1748 N N . GLY C 1 64 ? 206.254 204.935 176.567 1.00 92.75 319 GLY C N 1
ATOM 1749 C CA . GLY C 1 64 ? 205.586 204.905 175.289 1.00 92.75 319 GLY C CA 1
ATOM 1750 C C . GLY C 1 64 ? 205.578 206.260 174.609 1.00 92.75 319 GLY C C 1
ATOM 1751 O O . GLY C 1 64 ? 205.806 207.303 175.224 1.00 92.75 319 GLY C O 1
ATOM 1752 N N . MET C 1 65 ? 205.314 206.215 173.306 1.00 109.70 320 MET C N 1
ATOM 1753 C CA . MET C 1 65 ? 205.162 207.410 172.493 1.00 109.70 320 MET C CA 1
ATOM 1754 C C . MET C 1 65 ? 204.056 208.309 173.044 1.00 109.70 320 MET C C 1
ATOM 1755 O O . MET C 1 65 ? 203.156 207.868 173.764 1.00 109.70 320 MET C O 1
ATOM 1760 N N . ARG C 1 66 ? 204.142 209.591 172.701 1.00 110.10 321 ARG C N 1
ATOM 1761 C CA . ARG C 1 66 ? 203.088 210.534 173.046 1.00 110.10 321 ARG C CA 1
ATOM 1762 C C . ARG C 1 66 ? 201.810 210.182 172.295 1.00 110.10 321 ARG C C 1
ATOM 1763 O O . ARG C 1 66 ? 201.819 210.038 171.069 1.00 110.10 321 ARG C O 1
ATOM 1771 N N . ASN C 1 67 ? 200.709 210.037 173.034 1.00 113.89 322 ASN C N 1
ATOM 1772 C CA . ASN C 1 67 ? 199.439 209.672 172.413 1.00 113.89 322 ASN C CA 1
ATOM 1773 C C . ASN C 1 67 ? 198.920 210.805 171.535 1.00 113.89 322 ASN C C 1
ATOM 1774 O O . ASN C 1 67 ? 198.717 210.630 170.327 1.00 113.89 322 ASN C O 1
ATOM 1779 N N . VAL C 1 68 ? 198.675 211.971 172.132 1.00 123.12 323 VAL C N 1
ATOM 1780 C CA . VAL C 1 68 ? 198.126 213.100 171.372 1.00 123.12 323 VAL C CA 1
ATOM 1781 C C . VAL C 1 68 ? 199.075 213.458 170.236 1.00 123.12 323 VAL C C 1
ATOM 1782 O O . VAL C 1 68 ? 200.310 213.414 170.418 1.00 123.12 323 VAL C O 1
ATOM 1786 N N . PRO C 1 69 ? 198.578 213.756 169.040 1.00 132.09 324 PRO C N 1
ATOM 1787 C CA . PRO C 1 69 ? 199.477 214.056 167.923 1.00 132.09 324 PRO C CA 1
ATOM 1788 C C . PRO C 1 69 ? 200.105 215.432 168.071 1.00 132.09 324 PRO C C 1
ATOM 1789 O O . PRO C 1 69 ? 199.603 216.305 168.784 1.00 132.09 324 PRO C O 1
ATOM 1793 N N . GLU C 1 70 ? 201.224 215.612 167.373 1.00 140.06 325 GLU C N 1
ATOM 1794 C CA . GLU C 1 70 ? 201.911 216.902 167.288 1.00 140.06 325 GLU C CA 1
ATOM 1795 C C . GLU C 1 70 ? 202.259 217.474 168.660 1.00 140.06 325 GLU C C 1
ATOM 1796 O O . GLU C 1 70 ? 202.515 218.670 168.800 1.00 140.06 325 GLU C O 1
ATOM 1803 N N . ALA D 1 1 ? 216.620 240.851 168.415 1.00 122.87 19 ALA E N 1
ATOM 1804 C CA . ALA D 1 1 ? 217.897 241.319 168.936 1.00 122.87 19 ALA E CA 1
ATOM 1805 C C . ALA D 1 1 ? 217.699 242.530 169.842 1.00 122.87 19 ALA E C 1
ATOM 1806 O O . ALA D 1 1 ? 218.038 243.655 169.472 1.00 122.87 19 ALA E O 1
ATOM 1808 N N . VAL D 1 2 ? 217.146 242.290 171.026 1.00 119.48 20 VAL E N 1
ATOM 1809 C CA . VAL D 1 2 ? 216.840 243.359 171.971 1.00 119.48 20 VAL E CA 1
ATOM 1810 C C . VAL D 1 2 ? 218.166 243.901 172.499 1.00 119.48 20 VAL E C 1
ATOM 1811 O O . VAL D 1 2 ? 219.166 243.165 172.512 1.00 119.48 20 VAL E O 1
ATOM 1815 N N . PRO D 1 3 ? 218.246 245.173 172.920 1.00 115.23 21 PRO E N 1
ATOM 1816 C CA . PRO D 1 3 ? 219.482 245.658 173.548 1.00 115.23 21 PRO E CA 1
ATOM 1817 C C . PRO D 1 3 ? 219.604 245.231 175.002 1.00 115.23 21 PRO E C 1
ATOM 1818 O O . PRO D 1 3 ? 220.708 244.975 175.494 1.00 115.23 21 PRO E O 1
ATOM 1822 N N . ASN D 1 4 ? 218.471 245.154 175.694 1.00 115.47 22 ASN E N 1
ATOM 1823 C CA . ASN D 1 4 ? 218.441 244.766 177.104 1.00 115.47 22 ASN E CA 1
ATOM 1824 C C . ASN D 1 4 ? 218.173 243.267 177.247 1.00 115.47 22 ASN E C 1
ATOM 1825 O O . ASN D 1 4 ? 217.203 242.829 177.863 1.00 115.47 22 ASN E O 1
ATOM 1830 N N . GLY D 1 5 ? 219.067 242.479 176.657 1.00 110.40 23 GLY E N 1
ATOM 1831 C CA . GLY D 1 5 ? 219.022 241.039 176.852 1.00 110.40 23 GLY E CA 1
ATOM 1832 C C . GLY D 1 5 ? 219.447 240.670 178.262 1.00 110.40 23 GLY E C 1
ATOM 1833 O O . GLY D 1 5 ? 220.520 241.071 178.730 1.00 110.40 23 GLY E O 1
ATOM 1834 N N . THR D 1 6 ? 218.602 239.905 178.947 1.00 99.91 24 THR E N 1
ATOM 1835 C CA . THR D 1 6 ? 218.764 239.623 180.366 1.00 99.91 24 THR E CA 1
ATOM 1836 C C . THR D 1 6 ? 219.498 238.302 180.562 1.00 99.91 24 THR E C 1
ATOM 1837 O O . THR D 1 6 ? 219.210 237.316 179.871 1.00 99.91 24 THR E O 1
ATOM 1841 N N . LEU D 1 7 ? 220.522 238.325 181.415 1.00 91.41 25 LEU E N 1
ATOM 1842 C CA . LEU D 1 7 ? 221.261 237.113 181.734 1.00 91.41 25 LEU E CA 1
ATOM 1843 C C . LEU D 1 7 ? 220.418 236.193 182.610 1.00 91.41 25 LEU E C 1
ATOM 1844 O O . LEU D 1 7 ? 219.760 236.639 183.555 1.00 91.41 25 LEU E O 1
ATOM 1849 N N . VAL D 1 8 ? 220.442 234.902 182.293 1.00 86.95 26 VAL E N 1
ATOM 1850 C CA . VAL D 1 8 ? 219.682 233.893 183.015 1.00 86.95 26 VAL E CA 1
ATOM 1851 C C . VAL D 1 8 ? 220.612 232.733 183.345 1.00 86.95 26 VAL E C 1
ATOM 1852 O O . VAL D 1 8 ? 221.435 232.332 182.508 1.00 86.95 26 VAL E O 1
ATOM 1856 N N . LYS D 1 9 ? 220.561 232.279 184.595 1.00 77.05 27 LYS E N 1
ATOM 1857 C CA . LYS D 1 9 ? 221.408 231.195 185.062 1.00 77.05 27 LYS E CA 1
ATOM 1858 C C . LYS D 1 9 ? 220.992 229.887 184.380 1.00 77.05 27 LYS E C 1
ATOM 1859 O O . LYS D 1 9 ? 219.884 229.765 183.849 1.00 77.05 27 LYS E O 1
ATOM 1865 N N . THR D 1 10 ? 221.875 228.893 184.428 1.00 76.25 28 THR E N 1
ATOM 1866 C CA . THR D 1 10 ? 221.642 227.575 183.836 1.00 76.25 28 THR E CA 1
ATOM 1867 C C . THR D 1 10 ? 222.408 226.549 184.662 1.00 76.25 28 THR E C 1
ATOM 1868 O O . THR D 1 10 ? 222.893 226.846 185.758 1.00 76.25 28 THR E O 1
ATOM 1872 N N . ILE D 1 11 ? 222.517 225.328 184.137 1.00 76.25 29 ILE E N 1
ATOM 1873 C CA . ILE D 1 11 ? 223.245 224.269 184.823 1.00 76.25 29 ILE E CA 1
ATOM 1874 C C . ILE D 1 11 ? 224.474 223.867 184.016 1.00 76.25 29 ILE E C 1
ATOM 1875 O O . ILE D 1 11 ? 225.453 223.369 184.584 1.00 76.25 29 ILE E O 1
ATOM 1880 N N . THR D 1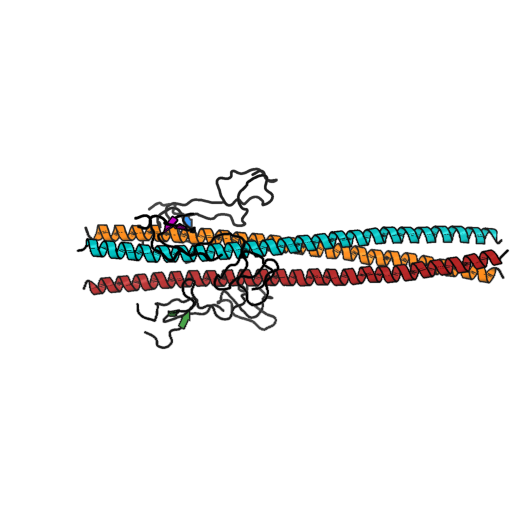 12 ? 224.439 224.077 182.698 1.00 76.25 30 THR E N 1
ATOM 1881 C CA . THR D 1 12 ? 225.621 223.875 181.870 1.00 76.25 30 THR E CA 1
ATOM 1882 C C . THR D 1 12 ? 226.542 225.080 182.003 1.00 76.25 30 THR E C 1
ATOM 1883 O O . THR D 1 12 ? 227.689 224.961 182.446 1.00 76.25 30 THR E O 1
ATOM 1887 N N . ASP D 1 13 ? 226.041 226.251 181.615 1.00 90.96 31 ASP E N 1
ATOM 1888 C CA . ASP D 1 13 ? 226.748 227.515 181.761 1.00 90.96 31 ASP E CA 1
ATOM 1889 C C . ASP D 1 13 ? 226.490 228.044 183.165 1.00 90.96 31 ASP E C 1
ATOM 1890 O O . ASP D 1 13 ? 226.033 227.298 184.036 1.00 90.96 31 ASP E O 1
ATOM 1895 N N . ASP D 1 14 ? 226.775 229.324 183.399 1.00 93.31 32 ASP E N 1
ATOM 1896 C CA . ASP D 1 14 ? 226.367 229.974 184.635 1.00 93.31 32 ASP E CA 1
ATOM 1897 C C . ASP D 1 14 ? 225.692 231.319 184.423 1.00 93.31 32 ASP E C 1
ATOM 1898 O O . ASP D 1 14 ? 225.197 231.895 185.398 1.00 93.31 32 ASP E O 1
ATOM 1903 N N . GLN D 1 15 ? 225.638 231.821 183.188 1.00 96.30 33 GLN E N 1
ATOM 1904 C CA . GLN D 1 15 ? 224.855 232.993 182.812 1.00 96.30 33 GLN E CA 1
ATOM 1905 C C . GLN D 1 15 ? 224.819 233.112 181.295 1.00 96.30 33 GLN E C 1
ATOM 1906 O O . GLN D 1 15 ? 225.871 233.054 180.651 1.00 96.30 33 GLN E O 1
ATOM 1912 N N . ILE D 1 16 ? 223.635 233.282 180.703 1.00 91.93 34 ILE E N 1
ATOM 1913 C CA . ILE D 1 16 ? 223.542 233.500 179.263 1.00 91.93 34 ILE E CA 1
ATOM 1914 C C . ILE D 1 16 ? 222.502 234.578 178.997 1.00 91.93 34 ILE E C 1
ATOM 1915 O O . ILE D 1 16 ? 221.531 234.720 179.738 1.00 91.93 34 ILE E O 1
ATOM 1920 N N . GLU D 1 17 ? 222.672 235.299 177.897 1.00 101.40 35 GLU E N 1
ATOM 1921 C CA . GLU D 1 17 ? 221.856 236.473 177.602 1.00 101.40 35 GLU E CA 1
ATOM 1922 C C . GLU D 1 17 ? 220.729 236.077 176.658 1.00 101.40 35 GLU E C 1
ATOM 1923 O O . GLU D 1 17 ? 220.978 235.696 175.511 1.00 101.40 35 GLU E O 1
ATOM 1929 N N . VAL D 1 18 ? 219.493 236.146 177.150 1.00 100.78 36 VAL E N 1
ATOM 1930 C CA . VAL D 1 18 ? 218.326 235.845 176.334 1.00 100.78 36 VAL E CA 1
ATOM 1931 C C . VAL D 1 18 ? 217.515 237.123 176.152 1.00 100.78 36 VAL E C 1
ATOM 1932 O O . VAL D 1 18 ? 217.620 238.074 176.932 1.00 100.78 36 VAL E O 1
ATOM 1936 N N . THR D 1 19 ? 216.707 237.143 175.090 1.00 103.40 37 THR E N 1
ATOM 1937 C CA . THR D 1 19 ? 215.935 238.326 174.726 1.00 103.40 37 THR E CA 1
ATOM 1938 C C . THR D 1 19 ? 215.025 238.798 175.854 1.00 103.40 37 THR E C 1
ATOM 1939 O O . THR D 1 19 ? 215.230 239.883 176.406 1.00 103.40 37 THR E O 1
ATOM 1943 N N . ASN D 1 20 ? 214.027 237.999 176.207 1.00 97.46 38 ASN E N 1
ATOM 1944 C CA . ASN D 1 20 ? 213.101 238.372 177.261 1.00 97.46 38 ASN E CA 1
ATOM 1945 C C . ASN D 1 20 ? 213.526 237.712 178.570 1.00 97.46 38 ASN E C 1
ATOM 1946 O O . ASN D 1 20 ? 214.632 237.177 178.689 1.00 97.46 38 ASN E O 1
ATOM 1951 N N . ALA D 1 21 ? 212.621 237.724 179.552 1.00 76.52 39 ALA E N 1
ATOM 1952 C CA . ALA D 1 21 ? 212.818 237.081 180.846 1.00 76.52 39 ALA E CA 1
ATOM 1953 C C . ALA D 1 21 ? 211.598 237.292 181.729 1.00 76.52 39 ALA E C 1
ATOM 1954 O O . ALA D 1 21 ? 210.595 237.864 181.293 1.00 76.52 39 ALA E O 1
ATOM 1956 N N . THR D 1 22 ? 211.680 236.831 182.972 1.00 76.25 40 THR E N 1
ATOM 1957 C CA . THR D 1 22 ? 210.626 237.013 183.962 1.00 76.25 40 THR E CA 1
ATOM 1958 C C . THR D 1 22 ? 211.302 236.878 185.322 1.00 76.25 40 THR E C 1
ATOM 1959 O O . THR D 1 22 ? 212.496 236.584 185.406 1.00 76.25 40 THR E O 1
ATOM 1963 N N . GLU D 1 23 ? 210.542 237.083 186.393 1.00 76.25 41 GLU E N 1
ATOM 1964 C CA . GLU D 1 23 ? 211.062 236.893 187.735 1.00 76.25 41 GLU E CA 1
ATOM 1965 C C . GLU D 1 23 ? 210.072 236.090 188.565 1.00 76.25 41 GLU E C 1
ATOM 1966 O O . GLU D 1 23 ? 208.857 236.177 188.369 1.00 76.25 41 GLU E O 1
ATOM 1972 N N . LEU D 1 24 ? 210.608 235.305 189.500 1.00 76.25 42 LEU E N 1
ATOM 1973 C CA . LEU D 1 24 ? 209.804 234.434 190.346 1.00 76.25 42 LEU E CA 1
ATOM 1974 C C . LEU D 1 24 ? 210.035 234.719 191.822 1.00 76.25 42 LEU E C 1
ATOM 1975 O O . LEU D 1 24 ? 209.520 233.985 192.675 1.00 76.25 42 LEU E O 1
ATOM 1980 N N . VAL D 1 25 ? 210.794 235.762 192.146 1.00 76.25 43 VAL E N 1
ATOM 1981 C CA . VAL D 1 25 ? 210.974 236.196 193.523 1.00 76.25 43 VAL E CA 1
ATOM 1982 C C . VAL D 1 25 ? 210.808 237.706 193.621 1.00 76.25 43 VAL E C 1
ATOM 1983 O O . VAL D 1 25 ? 211.667 238.465 193.173 1.00 76.25 43 VAL E O 1
ATOM 1987 N N . CYS D 1 26 ? 198.863 235.541 202.319 1.00 109.02 281 CYS E N 1
ATOM 1988 C CA . CYS D 1 26 ? 200.117 236.238 202.581 1.00 109.02 281 CYS E CA 1
ATOM 1989 C C . CYS D 1 26 ? 199.932 237.492 203.425 1.00 109.02 281 CYS E C 1
ATOM 1990 O O . CYS D 1 26 ? 199.526 238.538 202.919 1.00 109.02 281 CYS E O 1
ATOM 1993 N N . ILE D 1 27 ? 200.247 237.380 204.713 1.00 104.06 282 ILE E N 1
ATOM 1994 C CA . ILE D 1 27 ? 200.392 238.529 205.600 1.00 104.06 282 ILE E CA 1
ATOM 1995 C C . ILE D 1 27 ? 201.574 238.245 206.515 1.00 104.06 282 ILE E C 1
ATOM 1996 O O . ILE D 1 27 ? 201.534 237.301 207.310 1.00 104.06 282 ILE E O 1
ATOM 2001 N N . THR D 1 28 ? 202.617 239.055 206.405 1.00 98.73 283 THR E N 1
ATOM 2002 C CA . THR D 1 28 ? 203.877 238.822 207.088 1.00 98.73 283 THR E CA 1
ATOM 2003 C C . THR D 1 28 ? 204.119 239.884 208.152 1.00 98.73 283 THR E C 1
ATOM 2004 O O . THR D 1 28 ? 203.581 240.993 208.073 1.00 98.73 283 THR E O 1
ATOM 2008 N N . PRO D 1 29 ? 204.923 239.577 209.171 1.00 97.92 284 PRO E N 1
ATOM 2009 C CA . PRO D 1 29 ? 205.327 240.615 210.129 1.00 97.92 284 PRO E CA 1
ATOM 2010 C C . PRO D 1 29 ? 206.171 241.719 209.505 1.00 97.92 284 PRO E C 1
ATOM 2011 O O . PRO D 1 29 ? 206.566 242.664 210.198 1.00 97.92 284 PRO E O 1
ATOM 2015 N N . ASN D 1 30 ? 206.450 241.621 208.204 1.00 99.42 285 ASN E N 1
ATOM 2016 C CA . ASN D 1 30 ? 207.122 242.681 207.461 1.00 99.42 285 ASN E CA 1
ATOM 2017 C C . ASN D 1 30 ? 206.299 243.131 206.258 1.00 99.42 285 ASN E C 1
ATOM 2018 O O . ASN D 1 30 ? 206.854 243.491 205.217 1.00 99.42 285 ASN E O 1
ATOM 2023 N N . GLY D 1 31 ? 204.974 243.114 206.384 1.00 92.16 286 GLY E N 1
ATOM 2024 C CA . GLY D 1 31 ? 204.111 243.581 205.318 1.00 92.16 286 GLY E CA 1
ATOM 2025 C C . GLY D 1 31 ? 203.224 242.504 204.723 1.00 92.16 286 GLY E C 1
ATOM 2026 O O . GLY D 1 31 ? 202.951 241.488 205.368 1.00 92.16 286 GLY E O 1
ATOM 2027 N N . SER D 1 32 ? 202.771 242.718 203.489 1.00 88.44 287 SER E N 1
ATOM 2028 C CA . SER D 1 32 ? 202.034 241.712 202.741 1.00 88.44 287 SER E CA 1
ATOM 2029 C C . SER D 1 32 ? 202.574 241.665 201.319 1.00 88.44 287 SER E C 1
ATOM 2030 O O . SER D 1 32 ? 203.421 242.473 200.925 1.00 88.44 287 SER E O 1
ATOM 2033 N N . ILE D 1 33 ? 202.082 240.702 200.546 1.00 84.95 288 ILE E N 1
ATOM 2034 C CA . ILE D 1 33 ? 202.688 240.370 199.260 1.00 84.95 288 ILE E CA 1
ATOM 2035 C C . ILE D 1 33 ? 201.679 239.605 198.410 1.00 84.95 288 ILE E C 1
ATOM 2036 O O . ILE D 1 33 ? 200.892 238.812 198.947 1.00 84.95 288 ILE E O 1
ATOM 2041 N N . PRO D 1 34 ? 201.642 239.827 197.095 1.00 88.10 289 PRO E N 1
ATOM 2042 C CA . PRO D 1 34 ? 200.801 239.004 196.218 1.00 88.10 289 PRO E CA 1
ATOM 2043 C C . PRO D 1 34 ? 201.228 237.545 196.248 1.00 88.10 289 PRO E C 1
ATOM 2044 O O . PRO D 1 34 ? 202.247 237.167 196.827 1.00 88.10 289 PRO E O 1
ATOM 2048 N N . ASN D 1 35 ? 200.424 236.711 195.596 1.00 90.83 290 ASN E N 1
ATOM 2049 C CA . ASN D 1 35 ? 200.716 235.288 195.473 1.00 90.83 290 ASN E CA 1
ATOM 2050 C C . ASN D 1 35 ? 200.537 234.831 194.031 1.00 90.83 290 ASN E C 1
ATOM 2051 O O . ASN D 1 35 ? 199.892 233.824 193.736 1.00 90.83 290 ASN E O 1
ATOM 2056 N N . ASP D 1 36 ? 201.101 235.604 193.104 1.00 88.97 291 ASP E N 1
ATOM 2057 C CA . ASP D 1 36 ? 201.271 235.168 191.727 1.00 88.97 291 ASP E CA 1
ATOM 2058 C C . ASP D 1 36 ? 202.688 234.690 191.442 1.00 88.97 291 ASP E C 1
ATOM 2059 O O . ASP D 1 36 ? 202.926 234.092 190.388 1.00 88.97 291 ASP E O 1
ATOM 2064 N N . LYS D 1 37 ? 203.636 234.944 192.362 1.00 82.55 292 LYS E N 1
ATOM 2065 C CA . LYS D 1 37 ? 205.013 234.474 192.290 1.00 82.55 292 LYS E CA 1
ATOM 2066 C C . LYS D 1 37 ? 205.177 233.258 193.185 1.00 82.55 292 LYS E C 1
ATOM 2067 O O . LYS D 1 37 ? 204.810 233.315 194.368 1.00 82.55 292 LYS E O 1
ATOM 2073 N N . PRO D 1 38 ? 205.715 232.144 192.679 1.00 76.25 293 PRO E N 1
ATOM 2074 C CA . PRO D 1 38 ? 205.769 230.918 193.490 1.00 76.25 293 PRO E CA 1
ATOM 2075 C C . PRO D 1 38 ? 206.828 230.932 194.580 1.00 76.25 293 PRO E C 1
ATOM 2076 O O . PRO D 1 38 ? 206.794 230.055 195.452 1.00 76.25 293 PRO E O 1
ATOM 2080 N N . PHE D 1 39 ? 207.764 231.879 194.564 1.00 76.25 294 PHE E N 1
ATOM 2081 C CA . PHE D 1 39 ? 208.861 231.910 195.533 1.00 76.25 294 PHE E CA 1
ATOM 2082 C C . PHE D 1 39 ? 208.982 233.315 196.119 1.00 76.25 294 PHE E C 1
ATOM 2083 O O . PHE D 1 39 ? 209.525 234.215 195.472 1.00 76.25 294 PHE E O 1
ATOM 2091 N N . GLN D 1 40 ? 208.490 233.509 197.340 1.00 76.25 295 GLN E N 1
ATOM 2092 C CA . GLN D 1 40 ? 208.669 234.786 198.013 1.00 76.25 295 GLN E CA 1
ATOM 2093 C C . GLN D 1 40 ? 210.078 234.885 198.594 1.00 76.25 295 GLN E C 1
ATOM 2094 O O . GLN D 1 40 ? 210.902 233.977 198.462 1.00 76.25 295 GLN E O 1
ATOM 2100 N N . ASN D 1 41 ? 210.362 236.012 199.249 1.00 76.25 296 ASN E N 1
ATOM 2101 C CA . ASN D 1 41 ? 211.676 236.235 199.846 1.00 76.25 296 ASN E CA 1
ATOM 2102 C C . ASN D 1 41 ? 211.645 236.912 201.209 1.00 76.25 296 ASN E C 1
ATOM 2103 O O . ASN D 1 41 ? 212.653 236.854 201.920 1.00 76.25 296 ASN E O 1
ATOM 2108 N N . VAL D 1 42 ? 210.537 237.536 201.614 1.00 76.25 297 VAL E N 1
ATOM 2109 C CA . VAL D 1 42 ? 210.584 238.475 202.732 1.00 76.25 297 VAL E CA 1
ATOM 2110 C C . VAL D 1 42 ? 210.749 237.736 204.056 1.00 76.25 297 VAL E C 1
ATOM 2111 O O . VAL D 1 42 ? 211.647 238.043 204.847 1.00 76.25 297 VAL E O 1
ATOM 2115 N N . ASN D 1 43 ? 209.891 236.752 204.314 1.00 76.25 298 ASN E N 1
ATOM 2116 C CA . ASN D 1 43 ? 209.944 236.032 205.578 1.00 76.25 298 ASN E CA 1
ATOM 2117 C C . ASN D 1 43 ? 209.204 234.711 205.424 1.00 76.25 298 ASN E C 1
ATOM 2118 O O . ASN D 1 43 ? 208.348 234.556 204.550 1.00 76.25 298 ASN E O 1
ATOM 2123 N N . LYS D 1 44 ? 209.551 233.756 206.290 1.00 76.25 299 LYS E N 1
ATOM 2124 C CA . LYS D 1 44 ? 208.965 232.424 206.236 1.00 76.25 299 LYS E CA 1
ATOM 2125 C C . LYS D 1 44 ? 207.724 232.275 207.108 1.00 76.25 299 LYS E C 1
ATOM 2126 O O . LYS D 1 44 ? 206.973 231.310 206.928 1.00 76.25 299 LYS E O 1
ATOM 2132 N N . ILE D 1 45 ? 207.489 233.198 208.040 1.00 85.47 300 ILE E N 1
ATOM 2133 C CA . ILE D 1 45 ? 206.323 233.127 208.914 1.00 85.47 300 ILE E CA 1
ATOM 2134 C C . ILE D 1 45 ? 205.139 233.757 208.193 1.00 85.47 300 ILE E C 1
ATOM 2135 O O . ILE D 1 45 ? 204.930 234.973 208.263 1.00 85.47 300 ILE E O 1
ATOM 2140 N N . THR D 1 46 ? 204.366 232.937 207.492 1.00 91.45 301 THR E N 1
ATOM 2141 C CA . THR D 1 46 ? 203.303 233.416 206.621 1.00 91.45 301 THR E CA 1
ATOM 2142 C C . THR D 1 46 ? 201.932 233.202 207.253 1.00 91.45 301 THR E C 1
ATOM 2143 O O . THR D 1 46 ? 201.768 232.470 208.233 1.00 91.45 301 THR E O 1
ATOM 2147 N N . TYR D 1 47 ? 200.937 233.862 206.666 1.00 112.78 302 TYR E N 1
ATOM 2148 C CA . TYR D 1 47 ? 199.552 233.797 207.115 1.00 112.78 302 TYR E CA 1
ATOM 2149 C C . TYR D 1 47 ? 198.708 233.401 205.915 1.00 112.78 302 TYR E C 1
ATOM 2150 O O . TYR D 1 47 ? 198.677 234.123 204.913 1.00 112.78 302 TYR E O 1
ATOM 2159 N N . GLY D 1 48 ? 198.029 232.261 206.013 1.00 116.19 303 GLY E N 1
ATOM 2160 C CA . GLY D 1 48 ? 197.220 231.780 204.914 1.00 116.19 303 GLY E CA 1
ATOM 2161 C C . GLY D 1 48 ? 198.058 231.120 203.834 1.00 116.19 303 GLY E C 1
ATOM 2162 O O . GLY D 1 48 ? 199.280 230.991 203.929 1.00 116.19 303 GLY E O 1
ATOM 2163 N N . ALA D 1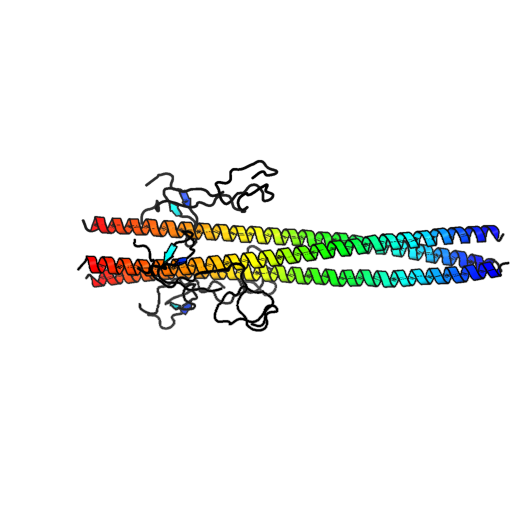 49 ? 197.370 230.689 202.780 1.00 117.02 304 ALA E N 1
ATOM 2164 C CA . ALA D 1 49 ? 197.992 229.929 201.697 1.00 117.02 304 ALA E CA 1
ATOM 2165 C C . ALA D 1 49 ? 198.911 230.856 200.913 1.00 117.02 304 ALA E C 1
ATOM 2166 O O . ALA D 1 49 ? 198.458 231.641 200.077 1.00 117.02 304 ALA E O 1
ATOM 2168 N N . CYS D 1 50 ? 200.216 230.768 201.181 1.00 111.04 305 CYS E N 1
ATOM 2169 C CA . CYS D 1 50 ? 201.179 231.712 200.644 1.00 111.04 305 CYS E CA 1
ATOM 2170 C C . CYS D 1 50 ? 202.406 230.956 200.147 1.00 111.04 305 CYS E C 1
ATOM 2171 O O . CYS D 1 50 ? 202.846 229.997 200.799 1.00 111.04 305 CYS E O 1
ATOM 2174 N N . PRO D 1 51 ? 202.971 231.355 198.992 1.00 89.04 306 PRO E N 1
ATOM 2175 C CA . PRO D 1 51 ? 203.964 230.507 198.310 1.00 89.04 306 PRO E CA 1
ATOM 2176 C C . PRO D 1 51 ? 205.250 230.252 199.089 1.00 89.04 306 PRO E C 1
ATOM 2177 O O . PRO D 1 51 ? 205.443 230.753 200.201 1.00 89.04 306 PRO E O 1
ATOM 2181 N N . LYS D 1 52 ? 206.143 229.473 198.479 1.00 76.25 307 LYS E N 1
ATOM 2182 C CA . LYS D 1 52 ? 207.253 228.846 199.186 1.00 76.25 307 LYS E CA 1
ATOM 2183 C C . LYS D 1 52 ? 208.406 229.819 199.409 1.00 76.25 307 LYS E C 1
ATOM 2184 O O . LYS D 1 52 ? 208.864 230.483 198.472 1.00 76.25 307 LYS E O 1
ATOM 2190 N N . TYR D 1 53 ? 208.869 229.903 200.654 1.00 76.25 308 TYR E N 1
ATOM 2191 C CA . TYR D 1 53 ? 210.025 230.723 200.994 1.00 76.25 308 TYR E CA 1
ATOM 2192 C C . TYR D 1 53 ? 211.290 230.164 200.343 1.00 76.25 308 TYR E C 1
ATOM 2193 O O . TYR D 1 53 ? 211.486 228.948 200.276 1.00 76.25 308 TYR E O 1
ATOM 2202 N N . VAL D 1 54 ? 212.152 231.063 199.859 1.00 76.25 309 VAL E N 1
ATOM 2203 C CA . VAL D 1 54 ? 213.483 230.709 199.359 1.00 76.25 309 VAL E CA 1
ATOM 2204 C C . VAL D 1 54 ? 214.529 231.651 199.944 1.00 76.25 309 VAL E C 1
ATOM 2205 O O . VAL D 1 54 ? 214.207 232.491 200.792 1.00 76.25 309 VAL E O 1
ATOM 2209 N N . LYS D 1 55 ? 215.790 231.542 199.485 1.00 76.25 310 LYS E N 1
ATOM 2210 C CA . LYS D 1 55 ? 216.848 232.375 200.043 1.00 76.25 310 LYS E CA 1
ATOM 2211 C C . LYS D 1 55 ? 217.656 233.164 199.007 1.00 76.25 310 LYS E C 1
ATOM 2212 O O . LYS D 1 55 ? 218.577 233.892 199.393 1.00 76.25 310 LYS E O 1
ATOM 2218 N N . GLN D 1 56 ? 217.328 233.068 197.716 1.00 76.25 311 GLN E N 1
ATOM 2219 C CA . GLN D 1 56 ? 217.985 233.863 196.676 1.00 76.25 311 GLN E CA 1
ATOM 2220 C C . GLN D 1 56 ? 217.393 235.266 196.636 1.00 76.25 311 GLN E C 1
ATOM 2221 O O . GLN D 1 56 ? 216.665 235.701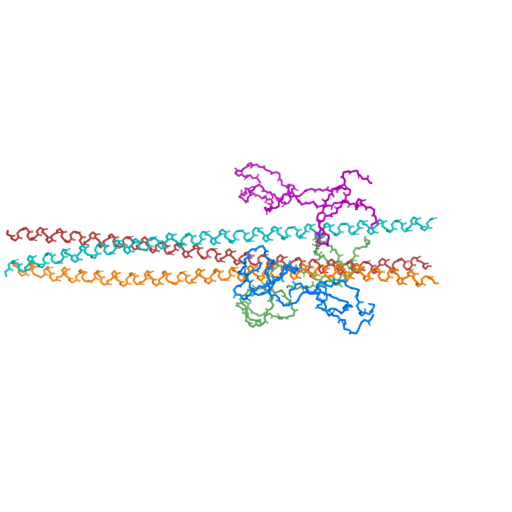 197.534 1.00 76.25 311 GLN E O 1
ATOM 2227 N N . ASN D 1 57 ? 217.699 235.983 195.563 1.00 77.15 312 ASN E N 1
ATOM 2228 C CA . ASN D 1 57 ? 217.127 237.291 195.317 1.00 77.15 312 ASN E CA 1
ATOM 2229 C C . ASN D 1 57 ? 216.570 237.465 193.912 1.00 77.15 312 ASN E C 1
ATOM 2230 O O . ASN D 1 57 ? 215.778 238.394 193.698 1.00 77.15 312 ASN E O 1
ATOM 2235 N N . THR D 1 58 ? 216.953 236.625 192.950 1.00 76.25 313 THR E N 1
ATOM 2236 C CA . THR D 1 58 ? 216.390 236.721 191.607 1.00 76.25 313 THR E CA 1
ATOM 2237 C C . THR D 1 58 ? 216.624 235.414 190.865 1.00 76.25 313 THR E C 1
ATOM 2238 O O . THR D 1 58 ? 217.764 234.951 190.754 1.00 76.25 313 THR E O 1
ATOM 2242 N N . LEU D 1 59 ? 215.540 234.811 190.385 1.00 76.25 314 LEU E N 1
ATOM 2243 C CA . LEU D 1 59 ? 215.583 233.570 189.619 1.00 76.25 314 LEU E CA 1
ATOM 2244 C C . LEU D 1 59 ? 214.807 233.806 188.331 1.00 76.25 314 LEU E C 1
ATOM 2245 O O . LEU D 1 59 ? 213.573 233.840 188.352 1.00 76.25 314 LEU E O 1
ATOM 2250 N N . LYS D 1 60 ? 215.512 233.963 187.213 1.00 76.25 315 LYS E N 1
ATOM 2251 C CA . LYS D 1 60 ? 214.844 234.311 185.964 1.00 76.25 315 LYS E CA 1
ATOM 2252 C C . LYS D 1 60 ? 214.314 233.040 185.310 1.00 76.25 315 LYS E C 1
ATOM 2253 O O . LYS D 1 60 ? 215.094 232.186 184.876 1.00 76.25 315 LYS E O 1
ATOM 2259 N N . LEU D 1 61 ? 212.989 232.913 185.236 1.00 76.25 316 LEU E N 1
ATOM 2260 C CA . LEU D 1 61 ? 212.346 231.805 184.532 1.00 76.25 316 LEU E CA 1
ATOM 2261 C C . LEU D 1 61 ? 212.227 232.142 183.042 1.00 76.25 316 LEU E C 1
ATOM 2262 O O . LEU D 1 61 ? 211.141 232.330 182.502 1.00 76.25 316 LEU E O 1
ATOM 2267 N N . ALA D 1 62 ? 213.389 232.292 182.400 1.00 76.25 317 ALA E N 1
ATOM 2268 C CA . ALA D 1 62 ? 213.491 232.645 180.985 1.00 76.25 317 ALA E CA 1
ATOM 2269 C C . ALA D 1 62 ? 212.397 232.040 180.112 1.00 76.25 317 ALA E C 1
ATOM 2270 O O . ALA D 1 62 ? 212.167 230.827 180.147 1.00 76.25 317 ALA E O 1
ATOM 2272 N N . THR D 1 63 ? 211.715 232.880 179.325 1.00 85.20 318 THR E N 1
ATOM 2273 C CA . THR D 1 63 ? 210.647 232.442 178.432 1.00 85.20 318 THR E CA 1
ATOM 2274 C C . THR D 1 63 ? 210.904 232.856 176.988 1.00 85.20 318 THR E C 1
ATOM 2275 O O . THR D 1 63 ? 209.963 232.925 176.191 1.00 85.20 318 THR E O 1
ATOM 2279 N N . GLY D 1 64 ? 212.156 233.135 176.628 1.00 92.75 319 GLY E N 1
ATOM 2280 C CA . GLY D 1 64 ? 212.454 233.720 175.343 1.00 92.75 319 GLY E CA 1
ATOM 2281 C C . GLY D 1 64 ? 213.627 233.046 174.660 1.00 92.75 319 GLY E C 1
ATOM 2282 O O . GLY D 1 64 ? 214.421 232.332 175.274 1.00 92.75 319 GLY E O 1
ATOM 2283 N N . MET D 1 65 ? 213.709 233.287 173.355 1.00 109.70 320 MET E N 1
ATOM 2284 C CA . MET D 1 65 ? 214.815 232.817 172.536 1.00 109.70 320 MET E CA 1
ATOM 2285 C C . MET D 1 65 ? 216.150 233.331 173.073 1.00 109.70 320 MET E C 1
ATOM 2286 O O . MET D 1 65 ? 216.222 234.336 173.785 1.00 109.70 320 MET E O 1
ATOM 2291 N N . ARG D 1 66 ? 217.215 232.615 172.727 1.00 110.10 321 ARG E N 1
ATOM 2292 C CA . ARG D 1 66 ? 218.561 233.060 173.059 1.00 110.10 321 ARG E CA 1
ATOM 2293 C C . ARG D 1 66 ? 218.887 234.337 172.295 1.00 110.10 321 ARG E C 1
ATOM 2294 O O . ARG D 1 66 ? 218.749 234.392 171.070 1.00 110.10 321 ARG E O 1
ATOM 2302 N N . ASN D 1 67 ? 219.317 235.370 173.024 1.00 113.89 322 ASN E N 1
ATOM 2303 C CA . ASN D 1 67 ? 219.628 236.647 172.390 1.00 113.89 322 ASN E CA 1
ATOM 2304 C C . ASN D 1 67 ? 220.864 236.526 171.504 1.00 113.89 322 ASN E C 1
ATOM 2305 O O . ASN D 1 67 ? 220.803 236.780 170.295 1.00 113.89 322 ASN E O 1
ATOM 2310 N N . VAL D 1 68 ? 222.000 236.161 172.095 1.00 123.12 323 VAL E N 1
ATOM 2311 C CA . VAL D 1 68 ? 223.247 236.068 171.326 1.00 123.12 323 VAL E CA 1
ATOM 2312 C C . VAL D 1 68 ? 223.075 235.058 170.199 1.00 123.12 323 VAL E C 1
ATOM 2313 O O . VAL D 1 68 ? 222.422 234.012 170.394 1.00 123.12 323 VAL E O 1
ATOM 2317 N N . PRO D 1 69 ? 223.572 235.331 168.996 1.00 132.09 324 PRO E N 1
ATOM 2318 C CA . PRO D 1 69 ? 223.375 234.395 167.888 1.00 132.09 324 PRO E CA 1
ATOM 2319 C C . PRO D 1 69 ? 224.256 233.165 168.038 1.00 132.09 324 PRO E C 1
ATOM 2320 O O . PRO D 1 69 ? 225.268 233.169 168.744 1.00 132.09 324 PRO E O 1
ATOM 2324 N N . GLU D 1 70 ? 223.848 232.100 167.351 1.00 140.06 325 GLU E N 1
ATOM 2325 C CA . GLU D 1 70 ? 224.622 230.861 167.269 1.00 140.06 325 GLU E CA 1
ATOM 2326 C C . GLU D 1 70 ? 224.955 230.284 168.644 1.00 140.06 325 GLU E C 1
ATOM 2327 O O . GLU D 1 70 ? 225.865 229.467 168.782 1.00 140.06 325 GLU E O 1
ATOM 2334 N N . ASP E 2 37 ? 217.302 225.666 280.302 1.00 146.33 37 ASP D N 1
ATOM 2335 C CA . ASP E 2 37 ? 216.778 224.358 280.678 1.00 146.33 37 ASP D CA 1
ATOM 2336 C C . ASP E 2 37 ? 216.335 223.580 279.436 1.00 146.33 37 ASP D C 1
ATOM 2337 O O . ASP E 2 37 ? 216.709 223.920 278.312 1.00 146.33 37 ASP D O 1
ATOM 2342 N N . LEU E 2 38 ? 215.533 222.535 279.650 1.00 144.24 38 LEU D N 1
ATOM 2343 C CA . LEU E 2 38 ? 215.052 221.682 278.573 1.00 144.24 38 LEU D CA 1
ATOM 2344 C C . LEU E 2 38 ? 214.066 222.400 277.655 1.00 144.24 38 LEU D C 1
ATOM 2345 O O . LEU E 2 38 ? 213.806 221.914 276.549 1.00 144.24 38 LEU D O 1
ATOM 2350 N N . LYS E 2 39 ? 213.549 223.562 278.068 1.00 138.65 39 LYS D N 1
ATOM 2351 C CA . LYS E 2 39 ? 212.602 224.299 277.233 1.00 138.65 39 LYS D CA 1
ATOM 2352 C C . LYS E 2 39 ? 213.275 224.838 275.974 1.00 138.65 39 LYS D C 1
ATOM 2353 O O . LYS E 2 39 ? 212.711 224.760 274.875 1.00 138.65 39 LYS D O 1
ATOM 2359 N N . SER E 2 40 ? 214.468 225.421 276.117 1.00 136.94 40 SER D N 1
ATOM 2360 C CA . SER E 2 40 ? 215.205 225.888 274.948 1.00 136.94 40 SER D CA 1
ATOM 2361 C C . SER E 2 40 ? 215.575 224.725 274.034 1.00 136.94 40 SER D C 1
ATOM 2362 O O . SER E 2 40 ? 215.543 224.853 272.803 1.00 136.94 40 SER D O 1
ATOM 2365 N N . THR E 2 41 ? 215.910 223.573 274.622 1.00 139.13 41 THR D N 1
ATOM 2366 C CA . THR E 2 41 ? 216.164 222.380 273.821 1.00 139.13 41 THR D CA 1
ATOM 2367 C C . THR E 2 41 ? 214.922 221.990 273.033 1.00 139.13 41 THR D C 1
ATOM 2368 O O . THR E 2 41 ? 215.007 221.637 271.852 1.00 139.13 41 THR D O 1
ATOM 2372 N N . GLN E 2 42 ? 213.756 222.019 273.680 1.00 139.38 42 GLN D N 1
ATOM 2373 C CA . GLN E 2 42 ? 212.517 221.679 272.989 1.00 139.38 42 GLN D CA 1
ATOM 2374 C C . GLN E 2 42 ? 212.223 222.666 271.869 1.00 139.38 42 GLN D C 1
ATOM 2375 O O . GLN E 2 42 ? 211.810 222.265 270.779 1.00 139.38 42 GLN D O 1
ATOM 2381 N N . ALA E 2 43 ? 212.465 223.956 272.102 1.00 135.94 43 ALA D N 1
ATOM 2382 C CA . ALA E 2 43 ? 212.261 224.937 271.041 1.00 135.94 43 ALA D CA 1
ATOM 2383 C C . ALA E 2 43 ? 213.192 224.655 269.872 1.00 135.94 43 ALA D C 1
ATOM 2384 O O . ALA E 2 43 ? 212.804 224.792 268.703 1.00 135.94 43 ALA D O 1
ATOM 2386 N N . ALA E 2 44 ? 214.429 224.262 270.173 1.00 132.24 44 ALA D N 1
ATOM 2387 C CA . ALA E 2 44 ? 215.347 223.856 269.119 1.00 132.24 44 ALA D CA 1
ATOM 2388 C C . ALA E 2 44 ? 214.815 222.648 268.355 1.00 132.24 44 ALA D C 1
ATOM 2389 O O . ALA E 2 44 ? 214.941 222.583 267.127 1.00 132.24 44 ALA D O 1
ATOM 2391 N N . ILE E 2 45 ? 214.237 221.673 269.065 1.00 132.26 45 ILE D N 1
ATOM 2392 C CA . ILE E 2 45 ? 213.633 220.521 268.394 1.00 132.26 45 ILE D CA 1
ATOM 2393 C C . ILE E 2 45 ? 212.528 220.967 267.442 1.00 132.26 45 ILE D C 1
ATOM 2394 O O . ILE E 2 45 ? 212.470 220.529 266.288 1.00 132.26 45 ILE D O 1
ATOM 2399 N N . ASP E 2 46 ? 211.628 221.834 267.909 1.00 133.10 46 ASP D N 1
ATOM 2400 C CA . ASP E 2 46 ? 210.552 222.295 267.029 1.00 133.10 46 ASP D CA 1
ATOM 2401 C C . ASP E 2 46 ? 211.101 223.016 265.806 1.00 133.10 46 ASP D C 1
ATOM 2402 O O . ASP E 2 46 ? 210.613 222.809 264.690 1.00 133.10 46 ASP D O 1
ATOM 2407 N N . GLN E 2 47 ? 212.091 223.889 265.990 1.00 130.74 47 GLN D N 1
ATOM 2408 C CA . GLN E 2 47 ? 212.545 224.658 264.839 1.00 130.74 47 GLN D CA 1
ATOM 2409 C C . GLN E 2 47 ? 213.370 223.806 263.877 1.00 130.74 47 GLN D C 1
ATOM 2410 O O . GLN E 2 47 ? 213.317 224.037 262.664 1.00 130.74 47 GLN D O 1
ATOM 2416 N N . ILE E 2 48 ? 214.099 222.794 264.368 1.00 126.68 48 ILE D N 1
ATOM 2417 C CA . ILE E 2 48 ? 214.777 221.898 263.433 1.00 126.68 48 ILE D CA 1
ATOM 2418 C C . ILE E 2 48 ? 213.766 221.017 262.705 1.00 126.68 48 ILE D C 1
ATOM 2419 O O . ILE E 2 48 ? 213.939 220.718 261.520 1.00 126.68 48 ILE D O 1
ATOM 2424 N N . ASN E 2 49 ? 212.691 220.602 263.384 1.00 126.01 49 ASN D N 1
ATOM 2425 C CA . ASN E 2 49 ? 211.605 219.909 262.693 1.00 126.01 49 ASN D CA 1
ATOM 2426 C C . ASN E 2 49 ? 211.004 220.791 261.606 1.00 126.01 49 ASN D C 1
ATOM 2427 O O . ASN E 2 49 ? 210.748 220.336 260.485 1.00 126.01 49 ASN D O 1
ATOM 2432 N N . GLY E 2 50 ? 210.755 222.059 261.934 1.00 118.38 50 GLY D N 1
ATOM 2433 C CA . GLY E 2 50 ? 210.209 222.979 260.951 1.00 118.38 50 GLY D CA 1
ATOM 2434 C C . GLY E 2 50 ? 211.102 223.103 259.735 1.00 118.38 50 GLY D C 1
ATOM 2435 O O . GLY E 2 50 ? 210.649 222.954 258.599 1.00 118.38 50 GLY D O 1
ATOM 2436 N N . LYS E 2 51 ? 212.390 223.378 259.959 1.00 120.05 51 LYS D N 1
ATOM 2437 C CA . LYS E 2 51 ? 213.305 223.551 258.836 1.00 120.05 51 LYS D CA 1
ATOM 2438 C C . LYS E 2 51 ? 213.485 222.255 258.056 1.00 120.05 51 LYS D C 1
ATOM 2439 O O . LYS E 2 51 ? 213.660 222.291 256.832 1.00 120.05 51 LYS D O 1
ATOM 2445 N N . LEU E 2 52 ? 213.443 221.106 258.737 1.00 118.02 52 LEU D N 1
ATOM 2446 C CA . LEU E 2 52 ? 213.568 219.827 258.048 1.00 118.02 52 LEU D CA 1
ATOM 2447 C C . LEU E 2 52 ? 212.371 219.576 257.143 1.00 118.02 52 LEU D C 1
ATOM 2448 O O . LEU E 2 52 ? 212.533 219.184 255.983 1.00 118.02 52 LEU D O 1
ATOM 2453 N N . ASN E 2 53 ? 211.155 219.782 257.656 1.00 119.04 53 ASN D N 1
ATOM 2454 C CA . ASN E 2 53 ? 209.984 219.663 256.795 1.00 119.04 53 ASN D CA 1
ATOM 2455 C C . ASN E 2 53 ? 210.020 220.685 255.668 1.00 119.04 53 ASN D C 1
ATOM 2456 O O . ASN E 2 53 ? 209.583 220.391 254.548 1.00 119.04 53 ASN D O 1
ATOM 2461 N N . ARG E 2 54 ? 210.570 221.873 255.934 1.00 117.25 54 ARG D N 1
ATOM 2462 C CA . ARG E 2 54 ? 210.664 222.896 254.901 1.00 117.25 54 ARG D CA 1
ATOM 2463 C C . ARG E 2 54 ? 211.552 222.428 253.758 1.00 117.25 54 ARG D C 1
ATOM 2464 O O . ARG E 2 54 ? 211.150 222.476 252.590 1.00 117.25 54 ARG D O 1
ATOM 2472 N N . VAL E 2 55 ? 212.775 221.998 254.075 1.00 113.46 55 VAL D N 1
ATOM 2473 C CA . VAL E 2 55 ? 213.676 221.516 253.031 1.00 113.46 55 VAL D CA 1
ATOM 2474 C C . VAL E 2 55 ? 213.085 220.283 252.356 1.00 113.46 55 VAL D C 1
ATOM 2475 O O . VAL E 2 55 ? 213.236 220.100 251.146 1.00 113.46 55 VAL D O 1
ATOM 2479 N N . ILE E 2 56 ? 212.401 219.422 253.117 1.00 114.26 56 ILE D N 1
ATOM 2480 C CA . ILE E 2 56 ? 211.747 218.256 252.522 1.00 114.26 56 ILE D CA 1
ATOM 2481 C C . ILE E 2 56 ? 210.801 218.695 251.406 1.00 114.26 56 ILE D C 1
ATOM 2482 O O . ILE E 2 56 ? 210.924 218.258 250.254 1.00 114.26 56 ILE D O 1
ATOM 2487 N N . GLU E 2 57 ? 209.833 219.562 251.733 1.00 111.39 57 GLU D N 1
ATOM 2488 C CA . GLU E 2 57 ? 208.816 219.916 250.744 1.00 111.39 57 GLU D CA 1
ATOM 2489 C C . GLU E 2 57 ? 209.427 220.736 249.613 1.00 111.39 57 GLU D C 1
ATOM 2490 O O . GLU E 2 57 ? 209.020 220.607 248.451 1.00 111.39 57 GLU D O 1
ATOM 2496 N N . LYS E 2 58 ? 210.408 221.587 249.937 1.00 112.52 58 LYS D N 1
ATOM 2497 C CA . LYS E 2 58 ? 211.089 222.362 248.907 1.00 112.52 58 LYS D CA 1
ATOM 2498 C C . LYS E 2 58 ? 211.783 221.448 247.911 1.00 112.52 58 LYS D C 1
ATOM 2499 O O . LYS E 2 58 ? 211.639 221.617 246.695 1.00 112.52 58 LYS D O 1
ATOM 2505 N N . THR E 2 59 ? 212.582 220.501 248.411 1.00 109.27 59 THR D N 1
ATOM 2506 C CA . THR E 2 59 ? 213.191 219.496 247.550 1.00 109.27 59 THR D CA 1
ATOM 2507 C C . THR E 2 59 ? 212.146 218.775 246.712 1.00 109.27 59 THR D C 1
ATOM 2508 O O . THR E 2 59 ? 212.359 218.546 245.520 1.00 109.27 59 THR D O 1
ATOM 2512 N N . ASN E 2 60 ? 211.015 218.393 247.316 1.00 109.40 60 ASN D N 1
ATOM 2513 C CA . ASN E 2 60 ? 210.010 217.647 246.560 1.00 109.40 60 ASN D CA 1
ATOM 2514 C C . ASN E 2 60 ? 209.470 218.479 245.402 1.00 109.40 60 ASN D C 1
ATOM 2515 O O . ASN E 2 60 ? 209.386 218.004 244.264 1.00 109.40 60 ASN D O 1
ATOM 2520 N N . GLU E 2 61 ? 209.103 219.734 245.671 1.00 112.91 61 GLU D N 1
ATOM 2521 C CA . GLU E 2 61 ? 208.569 220.567 244.596 1.00 112.91 61 GLU D CA 1
ATOM 2522 C C . GLU E 2 61 ? 209.640 220.895 243.557 1.00 112.91 61 GLU D C 1
ATOM 2523 O O . GLU E 2 61 ? 209.327 221.030 242.370 1.00 112.91 61 GLU D O 1
ATOM 2529 N N . LYS E 2 62 ? 210.906 221.010 243.967 1.00 104.88 62 LYS D N 1
ATOM 2530 C CA . LYS E 2 62 ? 211.945 221.286 242.982 1.00 104.88 62 LYS D CA 1
ATOM 2531 C C . LYS E 2 62 ? 212.243 220.046 242.146 1.00 104.88 62 LYS D C 1
ATOM 2532 O O . LYS E 2 62 ? 212.560 220.159 240.957 1.00 104.88 62 LYS D O 1
ATOM 2538 N N . PHE E 2 63 ? 212.114 218.855 242.736 1.00 101.72 63 PHE D N 1
ATOM 2539 C CA . PHE E 2 63 ? 212.153 217.633 241.944 1.00 101.72 63 PHE D CA 1
ATOM 2540 C C . PHE E 2 63 ? 210.998 217.612 240.953 1.00 101.72 63 PHE D C 1
ATOM 2541 O O . PHE E 2 63 ? 211.156 217.155 239.819 1.00 101.72 63 PHE D O 1
ATOM 2549 N N . HIS E 2 64 ? 209.815 218.063 241.384 1.00 107.89 64 HIS D N 1
ATOM 2550 C CA . HIS E 2 64 ? 208.705 218.214 240.445 1.00 107.89 64 HIS D CA 1
ATOM 2551 C C . HIS E 2 64 ? 209.095 219.131 239.294 1.00 107.89 64 HIS D C 1
ATOM 2552 O O . HIS E 2 64 ? 208.761 218.867 238.133 1.00 107.89 64 HIS D O 1
ATOM 2559 N N . GLN E 2 65 ? 209.775 220.231 239.610 1.00 103.42 65 GLN D N 1
ATOM 2560 C CA . GLN E 2 65 ? 210.266 221.149 238.584 1.00 103.42 65 GLN D CA 1
ATOM 2561 C C . GLN E 2 65 ? 211.158 220.407 237.591 1.00 103.42 65 GLN D C 1
ATOM 2562 O O . GLN E 2 65 ? 210.994 220.502 236.368 1.00 103.42 65 GLN D O 1
ATOM 2568 N N . ILE E 2 66 ? 212.101 219.638 238.122 1.00 101.26 66 ILE D N 1
ATOM 2569 C CA . ILE E 2 66 ? 213.069 218.938 237.292 1.00 101.26 66 ILE D CA 1
ATOM 2570 C C . ILE E 2 66 ? 212.384 217.881 236.429 1.00 101.26 66 ILE D C 1
ATOM 2571 O O . ILE E 2 66 ? 212.731 217.700 235.256 1.00 101.26 66 ILE D O 1
ATOM 2576 N N . GLU E 2 67 ? 211.397 217.174 236.986 1.00 102.39 67 GLU D N 1
ATOM 2577 C CA . GLU E 2 67 ? 210.751 216.100 236.235 1.00 102.39 67 GLU D CA 1
ATOM 2578 C C . GLU E 2 67 ? 209.815 216.649 235.167 1.00 102.39 67 GLU D C 1
ATOM 2579 O O . GLU E 2 67 ? 209.724 216.080 234.073 1.00 102.39 67 GLU D O 1
ATOM 2585 N N . LYS E 2 68 ? 209.109 217.752 235.448 1.00 99.52 68 LYS D N 1
ATOM 2586 C CA . LYS E 2 68 ? 208.328 218.347 234.372 1.00 99.52 68 LYS D CA 1
ATOM 2587 C C . LYS E 2 68 ? 209.240 218.923 233.299 1.00 99.52 68 LYS D C 1
ATOM 2588 O O . LYS E 2 68 ? 208.881 218.909 232.116 1.00 99.52 68 LYS D O 1
ATOM 2594 N N . GLU E 2 69 ? 210.439 219.384 233.671 1.00 96.20 69 GLU D N 1
ATOM 2595 C CA . GLU E 2 69 ? 211.346 219.873 232.641 1.00 96.20 69 GLU D CA 1
ATOM 2596 C C . GLU E 2 69 ? 211.906 218.724 231.804 1.00 96.20 69 GLU D C 1
ATOM 2597 O O . GLU E 2 69 ? 212.052 218.857 230.586 1.00 96.20 69 GLU D O 1
ATOM 2603 N N . PHE E 2 70 ? 212.195 217.579 232.431 1.00 92.30 70 PHE D N 1
ATOM 2604 C CA . PHE E 2 70 ? 212.493 216.365 231.670 1.00 92.30 70 PHE D CA 1
ATOM 2605 C C . PHE E 2 70 ? 211.355 216.000 230.722 1.00 92.30 70 PHE D C 1
ATOM 2606 O O . PHE E 2 70 ? 211.590 215.674 229.555 1.00 92.30 70 PHE D O 1
ATOM 2614 N N . SER E 2 71 ? 210.114 216.012 231.216 1.00 94.70 71 SER D N 1
ATOM 2615 C CA . SER E 2 71 ? 208.979 215.660 230.366 1.00 94.70 71 SER D CA 1
ATOM 2616 C C . SER E 2 71 ? 208.901 216.579 229.157 1.00 94.70 71 SER D C 1
ATOM 2617 O O . SER E 2 71 ? 208.751 216.120 228.017 1.00 94.70 71 SER D O 1
ATOM 2620 N N . GLU E 2 72 ? 209.040 217.886 229.382 1.00 91.08 72 GLU D N 1
ATOM 2621 C CA . GLU E 2 72 ? 208.870 218.830 228.283 1.00 91.08 72 GLU D CA 1
ATOM 2622 C C . GLU E 2 72 ? 210.045 218.762 227.315 1.00 91.08 72 GLU D C 1
ATOM 2623 O O . GLU E 2 72 ? 209.856 218.894 226.104 1.00 91.08 72 GLU D O 1
ATOM 2629 N N . VAL E 2 73 ? 211.265 218.538 227.816 1.00 83.38 73 VAL D N 1
ATOM 2630 C CA . VAL E 2 73 ? 212.405 218.457 226.906 1.00 83.38 73 VAL D CA 1
ATOM 2631 C C . VAL E 2 73 ? 212.355 217.157 226.111 1.00 83.38 73 VAL D C 1
ATOM 2632 O O . VAL E 2 73 ? 212.734 217.121 224.935 1.00 83.38 73 VAL D O 1
ATOM 2636 N N . GLU E 2 74 ? 211.877 216.071 226.726 1.00 84.78 74 GLU D N 1
ATOM 2637 C CA . GLU E 2 74 ? 211.697 214.834 225.977 1.00 84.78 74 GLU D CA 1
ATOM 2638 C C . GLU E 2 74 ? 210.643 215.010 224.894 1.00 84.78 74 GLU D C 1
ATOM 2639 O O . GLU E 2 74 ? 210.811 214.516 223.774 1.00 84.78 74 GLU D O 1
ATOM 2645 N N . GLY E 2 75 ? 209.556 215.721 225.202 1.00 76.30 75 GLY D N 1
ATOM 2646 C CA . GLY E 2 75 ? 208.592 216.046 224.161 1.00 76.30 75 GLY D CA 1
ATOM 2647 C C . GLY E 2 75 ? 209.183 216.921 223.070 1.00 76.30 75 GLY D C 1
ATOM 2648 O O . GLY E 2 75 ? 208.853 216.769 221.890 1.00 76.30 75 GLY D O 1
ATOM 2649 N N . ARG E 2 76 ? 210.058 217.856 223.452 1.00 73.00 76 ARG D N 1
ATOM 2650 C CA . ARG E 2 76 ? 210.752 218.684 222.471 1.00 73.00 76 ARG D CA 1
ATOM 2651 C C . ARG E 2 76 ? 211.566 217.827 221.511 1.00 73.00 76 ARG D C 1
ATOM 2652 O O . ARG E 2 76 ? 211.481 217.994 220.290 1.00 73.00 76 ARG D O 1
ATOM 2660 N N . ILE E 2 77 ? 212.380 216.916 222.051 1.00 74.89 77 ILE D N 1
ATOM 2661 C CA . ILE E 2 77 ? 213.182 216.047 221.191 1.00 74.89 77 ILE D CA 1
ATOM 2662 C C . ILE E 2 77 ? 212.290 215.136 220.366 1.00 74.89 77 ILE D C 1
ATOM 2663 O O . ILE E 2 77 ? 212.622 214.803 219.226 1.00 74.89 77 ILE D O 1
ATOM 2668 N N . GLN E 2 78 ? 211.159 214.700 220.923 1.00 73.27 78 GLN D N 1
ATOM 2669 C CA . GLN E 2 78 ? 210.247 213.848 220.168 1.00 73.27 78 GLN D CA 1
ATOM 2670 C C . GLN E 2 78 ? 209.709 214.587 218.951 1.00 73.27 78 GLN D C 1
ATOM 2671 O O . GLN E 2 78 ? 209.726 214.064 217.828 1.00 73.27 78 GLN D O 1
ATOM 2677 N N . ASP E 2 79 ? 209.209 215.807 219.160 1.00 71.10 79 ASP D N 1
ATOM 2678 C CA . ASP E 2 79 ? 208.702 216.593 218.042 1.00 71.10 79 ASP D CA 1
ATOM 2679 C C . ASP E 2 79 ? 209.818 216.969 217.075 1.00 71.10 79 ASP D C 1
ATOM 2680 O O . ASP E 2 79 ? 209.586 217.036 215.864 1.00 71.10 79 ASP D O 1
ATOM 2685 N N . LEU E 2 80 ? 211.035 217.196 217.580 1.00 63.11 80 LEU D N 1
ATOM 2686 C CA . LEU E 2 80 ? 212.155 217.475 216.686 1.00 63.11 80 LEU D CA 1
ATOM 2687 C C . LEU E 2 80 ? 212.472 216.258 215.827 1.00 63.11 80 LEU D C 1
ATOM 2688 O O . LEU E 2 80 ? 212.768 216.391 214.636 1.00 63.11 80 LEU D O 1
ATOM 2693 N N . GLU E 2 81 ? 212.417 215.063 216.419 1.00 64.85 81 GLU D N 1
ATOM 2694 C CA . GLU E 2 81 ? 212.652 213.840 215.665 1.00 64.85 81 GLU D CA 1
ATOM 2695 C C . GLU E 2 81 ? 211.586 213.668 214.597 1.00 64.85 81 GLU D C 1
ATOM 2696 O O . GLU E 2 81 ? 211.886 213.290 213.460 1.00 64.85 81 GLU D O 1
ATOM 2702 N N . LYS E 2 82 ? 210.326 213.922 214.959 1.00 67.97 82 LYS D N 1
ATOM 2703 C CA . LYS E 2 82 ? 209.243 213.856 213.987 1.00 67.97 82 LYS D CA 1
ATOM 2704 C C . LYS E 2 82 ? 209.469 214.854 212.856 1.00 67.97 82 LYS D C 1
ATOM 2705 O O . LYS E 2 82 ? 209.213 214.547 211.687 1.00 67.97 82 LYS D O 1
ATOM 2711 N N . TYR E 2 83 ? 209.960 216.049 213.189 1.00 53.23 83 TYR D N 1
ATOM 2712 C CA . TYR E 2 83 ? 210.242 217.054 212.170 1.00 53.23 83 TYR D CA 1
ATOM 2713 C C . TYR E 2 83 ? 211.356 216.585 211.241 1.00 53.23 83 TYR D C 1
ATOM 2714 O O . TYR E 2 83 ? 211.259 216.746 210.020 1.00 53.23 83 TYR D O 1
ATOM 2723 N N . VAL E 2 84 ? 212.423 216.008 211.800 1.00 52.52 84 VAL D N 1
ATOM 2724 C CA . VAL E 2 84 ? 213.521 215.514 210.969 1.00 52.52 84 VAL D CA 1
ATOM 2725 C C . VAL E 2 84 ? 213.036 214.392 210.062 1.00 52.52 84 VAL D C 1
ATOM 2726 O O . VAL E 2 84 ? 213.386 214.340 208.878 1.00 52.52 84 VAL D O 1
ATOM 2730 N N . GLU E 2 85 ? 212.227 213.475 210.600 1.00 61.47 85 GLU D N 1
ATOM 2731 C CA . GLU E 2 85 ? 211.714 212.380 209.784 1.00 61.47 85 GLU D CA 1
ATOM 2732 C C . GLU E 2 85 ? 210.822 212.905 208.667 1.00 61.47 85 GLU D C 1
ATOM 2733 O O . GLU E 2 85 ? 210.928 212.459 207.521 1.00 61.47 85 GLU D O 1
ATOM 2739 N N . ASP E 2 86 ? 209.940 213.861 208.981 1.00 53.32 86 ASP D N 1
ATOM 2740 C CA . ASP E 2 86 ? 209.069 214.424 207.955 1.00 53.32 86 ASP D CA 1
ATOM 2741 C C . ASP E 2 86 ? 209.881 215.137 206.880 1.00 53.32 86 ASP D C 1
ATOM 2742 O O . ASP E 2 86 ? 209.614 214.977 205.685 1.00 53.32 86 ASP D O 1
ATOM 2747 N N . THR E 2 87 ? 210.877 215.930 207.288 1.00 45.46 87 THR D N 1
ATOM 2748 C CA . THR E 2 87 ? 211.735 216.616 206.327 1.00 45.46 87 THR D CA 1
ATOM 2749 C C . THR E 2 87 ? 212.458 215.626 205.426 1.00 45.46 87 THR D C 1
ATOM 2750 O O . THR E 2 87 ? 212.490 215.789 204.202 1.00 45.46 87 THR D O 1
ATOM 2754 N N . LYS E 2 88 ? 213.079 214.607 206.022 1.00 48.95 88 LYS D N 1
ATOM 2755 C CA . LYS E 2 88 ? 213.782 213.609 205.225 1.00 48.95 88 LYS D CA 1
ATOM 2756 C C . LYS E 2 88 ? 212.830 212.920 204.258 1.00 48.95 88 LYS D C 1
ATOM 2757 O O . LYS E 2 88 ? 213.171 212.704 203.089 1.00 48.95 88 LYS D O 1
ATOM 2763 N N . ILE E 2 89 ? 211.625 212.586 204.728 1.00 46.81 89 ILE D N 1
ATOM 2764 C CA . ILE E 2 89 ? 210.681 211.833 203.914 1.00 46.81 89 ILE D CA 1
ATOM 2765 C C . ILE E 2 89 ? 210.209 212.674 202.740 1.00 46.81 89 ILE D C 1
ATOM 2766 O O . ILE E 2 89 ? 210.164 212.198 201.601 1.00 46.81 89 ILE D O 1
ATOM 2771 N N . ASP E 2 90 ? 209.894 213.948 202.977 1.00 48.90 90 ASP D N 1
ATOM 2772 C CA . ASP E 2 90 ? 209.395 214.764 201.875 1.00 48.90 90 ASP D CA 1
ATOM 2773 C C . ASP E 2 90 ? 210.522 215.172 200.933 1.00 48.90 90 ASP D C 1
ATOM 2774 O O . ASP E 2 90 ? 210.289 215.298 199.725 1.00 48.90 90 ASP D O 1
ATOM 2779 N N . LEU E 2 91 ? 211.747 215.344 201.437 1.00 46.73 91 LEU D N 1
ATOM 2780 C CA . LEU E 2 91 ? 212.864 215.604 200.535 1.00 46.73 91 LEU D CA 1
ATOM 2781 C C . LEU E 2 91 ? 213.151 214.397 199.652 1.00 46.73 91 LEU D C 1
ATOM 2782 O O . LEU E 2 91 ? 213.365 214.541 198.444 1.00 46.73 91 LEU D O 1
ATOM 2787 N N . TRP E 2 92 ? 213.181 213.196 200.240 1.00 76.25 92 TRP D N 1
ATOM 2788 C CA . TRP E 2 92 ? 213.381 211.998 199.435 1.00 76.25 92 TRP D CA 1
ATOM 2789 C C . TRP E 2 92 ? 212.231 211.793 198.458 1.00 76.25 92 TRP D C 1
ATOM 2790 O O . TRP E 2 92 ? 212.451 211.346 197.327 1.00 76.25 92 TRP D O 1
ATOM 2801 N N . SER E 2 93 ? 211.006 212.145 198.864 1.00 50.73 93 SER D N 1
ATOM 2802 C CA . SER E 2 93 ? 209.859 212.042 197.969 1.00 50.73 93 SER D CA 1
ATOM 2803 C C . SER E 2 93 ? 209.992 212.991 196.786 1.00 50.73 93 SER D C 1
ATOM 2804 O O . SER E 2 93 ? 209.706 212.610 195.645 1.00 50.73 93 SER D O 1
ATOM 2807 N N . TYR E 2 94 ? 210.410 214.235 197.040 1.00 50.13 94 TYR D N 1
ATOM 2808 C CA . TYR E 2 94 ? 210.580 215.187 195.947 1.00 50.13 94 TYR D CA 1
ATOM 2809 C C . 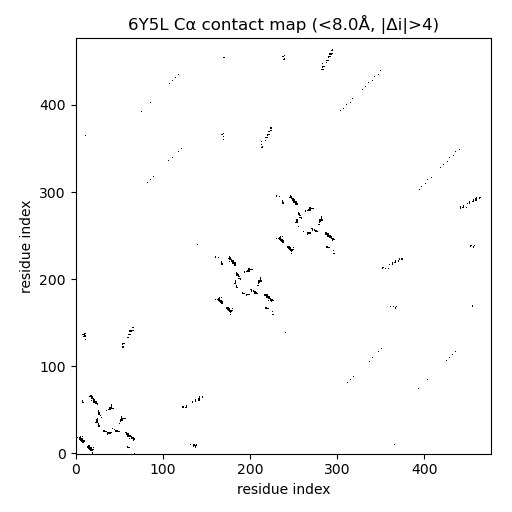TYR E 2 94 ? 211.754 214.793 195.052 1.00 50.13 94 TYR D C 1
ATOM 2810 O O . TYR E 2 94 ? 211.700 214.985 193.834 1.00 50.13 94 TYR D O 1
ATOM 2819 N N . ASN E 2 95 ? 212.829 214.253 195.637 1.00 43.31 95 ASN D N 1
ATOM 2820 C CA . ASN E 2 95 ? 213.910 213.706 194.822 1.00 43.31 95 ASN D CA 1
ATOM 2821 C C . ASN E 2 95 ? 213.408 212.591 193.915 1.00 43.31 95 ASN D C 1
ATOM 2822 O O . ASN E 2 95 ? 213.767 212.529 192.734 1.00 43.31 95 ASN D O 1
ATOM 2827 N N . ALA E 2 96 ? 212.542 211.725 194.446 1.00 40.63 96 ALA D N 1
ATOM 2828 C CA . ALA E 2 96 ? 211.960 210.650 193.647 1.00 40.63 96 ALA D CA 1
ATOM 2829 C C . ALA E 2 96 ? 211.114 211.219 192.515 1.00 40.63 96 ALA D C 1
ATOM 2830 O O . ALA E 2 96 ? 211.190 210.764 191.366 1.00 40.63 96 ALA D O 1
ATOM 2832 N N . GLU E 2 97 ? 210.274 212.200 192.842 1.00 48.96 97 GLU D N 1
ATOM 2833 C CA . GLU E 2 97 ? 209.390 212.808 191.857 1.00 48.96 97 GLU D CA 1
ATOM 2834 C C . GLU E 2 97 ? 210.188 213.501 190.760 1.00 48.96 97 GLU D C 1
ATOM 2835 O O . GLU E 2 97 ? 209.868 213.370 189.574 1.00 48.96 97 GLU D O 1
ATOM 2841 N N . LEU E 2 98 ? 211.236 214.237 191.135 1.00 76.25 98 LEU D N 1
ATOM 2842 C CA . LEU E 2 98 ? 212.085 214.887 190.143 1.00 76.25 98 LEU D CA 1
ATOM 2843 C C . LEU E 2 98 ? 212.814 213.858 189.287 1.00 76.25 98 LEU D C 1
ATOM 2844 O O . LEU E 2 98 ? 212.981 214.055 188.078 1.00 76.25 98 LEU D O 1
ATOM 2849 N N . LEU E 2 99 ? 213.244 212.749 189.894 1.00 76.25 99 LEU D N 1
ATOM 2850 C CA . LEU E 2 99 ? 213.919 211.703 189.137 1.00 76.25 99 LEU D CA 1
ATOM 2851 C C . LEU E 2 99 ? 212.991 211.112 188.082 1.00 76.25 99 LEU D C 1
ATOM 2852 O O . LEU E 2 99 ? 213.357 210.995 186.904 1.00 76.25 99 LEU D O 1
ATOM 2857 N N . VAL E 2 100 ? 211.771 210.749 188.487 1.00 76.25 100 VAL D N 1
ATOM 2858 C CA . VAL E 2 100 ? 210.845 210.164 187.523 1.00 76.25 100 VAL D CA 1
ATOM 2859 C C . VAL E 2 100 ? 210.401 211.203 186.500 1.00 76.25 100 VAL D C 1
ATOM 2860 O O . VAL E 2 100 ? 210.137 210.860 185.345 1.00 76.25 100 VAL D O 1
ATOM 2864 N N . ALA E 2 101 ? 210.339 212.481 186.882 1.00 76.25 101 ALA D N 1
ATOM 2865 C CA . ALA E 2 101 ? 209.999 213.520 185.915 1.00 76.25 101 ALA D CA 1
ATOM 2866 C C . ALA E 2 101 ? 211.080 213.656 184.851 1.00 76.25 101 ALA D C 1
ATOM 2867 O O . ALA E 2 101 ? 210.776 213.759 183.656 1.00 76.25 101 ALA D O 1
ATOM 2869 N N . LEU E 2 102 ? 212.347 213.666 185.271 1.00 76.25 102 LEU D N 1
ATOM 2870 C CA . LEU E 2 102 ? 213.449 213.723 184.318 1.00 76.25 102 LEU D CA 1
ATOM 2871 C C . LEU E 2 102 ? 213.435 212.514 183.392 1.00 76.25 102 LEU D C 1
ATOM 2872 O O . LEU E 2 102 ? 213.616 212.647 182.175 1.00 76.25 102 LEU D O 1
ATOM 2877 N N . GLU E 2 103 ? 213.239 211.317 183.955 1.00 76.25 103 GLU D N 1
ATOM 2878 C CA . GLU E 2 103 ? 213.176 210.116 183.125 1.00 76.25 103 GLU D CA 1
ATOM 2879 C C . GLU E 2 103 ? 212.034 210.201 182.119 1.00 76.25 103 GLU D C 1
ATOM 2880 O O . GLU E 2 103 ? 212.208 209.884 180.934 1.00 76.25 103 GLU D O 1
ATOM 2886 N N . ASN E 2 104 ? 210.846 210.601 182.584 1.00 76.25 104 ASN D N 1
ATOM 2887 C CA . ASN E 2 104 ? 209.699 210.751 181.696 1.00 76.25 104 ASN D CA 1
ATOM 2888 C C . ASN E 2 104 ? 210.010 211.714 180.561 1.00 76.25 104 ASN D C 1
ATOM 2889 O O . ASN E 2 104 ? 209.731 211.421 179.393 1.00 76.25 104 ASN D O 1
ATOM 2894 N N . GLN E 2 105 ? 210.582 212.877 180.885 1.00 76.25 105 GLN D N 1
ATOM 2895 C CA . GLN E 2 105 ? 210.860 213.860 179.844 1.00 76.25 105 GLN D CA 1
ATOM 2896 C C . GLN E 2 105 ? 211.878 213.328 178.849 1.00 76.25 105 GLN D C 1
ATOM 2897 O O . GLN E 2 105 ? 211.727 213.519 177.639 1.00 76.25 105 GLN D O 1
ATOM 2903 N N . HIS E 2 106 ? 212.931 212.671 179.340 1.00 76.25 106 HIS D N 1
ATOM 2904 C CA . HIS E 2 106 ? 213.934 212.105 178.443 1.00 76.25 106 HIS D CA 1
ATOM 2905 C C . HIS E 2 106 ? 213.292 211.113 177.481 1.00 76.25 106 HIS D C 1
ATOM 2906 O O . HIS E 2 106 ? 213.543 211.148 176.267 1.00 76.25 106 HIS D O 1
ATOM 2913 N N . THR E 2 107 ? 212.469 210.207 178.015 1.00 77.44 107 THR D N 1
ATOM 2914 C CA . THR E 2 107 ? 211.798 209.219 177.176 1.00 77.44 107 THR D CA 1
ATOM 2915 C C . THR E 2 107 ? 210.919 209.902 176.135 1.00 77.44 107 THR D C 1
ATOM 2916 O O . THR E 2 107 ? 210.961 209.559 174.947 1.00 77.44 107 THR D O 1
ATOM 2920 N N . ILE E 2 108 ? 210.094 210.857 176.574 1.00 83.79 108 ILE D N 1
ATOM 2921 C CA . ILE E 2 108 ? 209.177 211.538 175.664 1.00 83.79 108 ILE D CA 1
ATOM 2922 C C . ILE E 2 108 ? 209.953 212.246 174.561 1.00 83.79 108 ILE D C 1
ATOM 2923 O O . ILE E 2 108 ? 209.558 212.213 173.388 1.00 83.79 108 ILE D O 1
ATOM 2928 N N . ASP E 2 109 ? 211.069 212.891 174.915 1.00 84.87 109 ASP D N 1
ATOM 2929 C CA . ASP E 2 109 ? 211.841 213.645 173.932 1.00 84.87 109 ASP D CA 1
ATOM 2930 C C . ASP E 2 109 ? 212.485 212.711 172.918 1.00 84.87 109 ASP D C 1
ATOM 2931 O O . ASP E 2 109 ? 212.438 212.966 171.709 1.00 84.87 109 ASP D O 1
ATOM 2936 N N . LEU E 2 110 ? 213.111 211.629 173.388 1.00 91.68 110 LEU D N 1
ATOM 2937 C CA . LEU E 2 110 ? 213.646 210.651 172.446 1.00 91.68 110 LEU D CA 1
ATOM 2938 C C . LEU E 2 110 ? 212.550 210.155 171.506 1.00 91.68 110 LEU D C 1
ATOM 2939 O O . LEU E 2 110 ? 212.729 210.127 170.280 1.00 91.68 110 LEU D O 1
ATOM 2944 N N . THR E 2 111 ? 211.401 209.763 172.069 1.00 97.83 111 THR D N 1
ATOM 2945 C CA . THR E 2 111 ? 210.345 209.163 171.261 1.00 97.83 111 THR D CA 1
ATOM 2946 C C . THR E 2 111 ? 209.822 210.129 170.202 1.00 97.83 111 THR D C 1
ATOM 2947 O O . THR E 2 111 ? 209.748 209.779 169.020 1.00 97.83 111 THR D O 1
ATOM 2951 N N . ASP E 2 112 ? 209.440 211.352 170.600 1.00 106.53 112 ASP D N 1
ATOM 2952 C CA . ASP E 2 112 ? 208.881 212.251 169.592 1.00 106.53 112 ASP D CA 1
ATOM 2953 C C . ASP E 2 112 ? 209.949 212.715 168.609 1.00 106.53 112 ASP D C 1
ATOM 2954 O O . ASP E 2 112 ? 209.627 212.997 167.453 1.00 106.53 112 ASP D O 1
ATOM 2959 N N . SER E 2 113 ? 211.212 212.837 169.037 1.00 107.29 113 SER D N 1
ATOM 2960 C CA . SER E 2 113 ? 212.265 213.165 168.080 1.00 107.29 113 SER D CA 1
ATOM 2961 C C . SER E 2 113 ? 212.363 212.091 167.004 1.00 107.29 113 SER D C 1
ATOM 2962 O O . SER E 2 113 ? 212.421 212.399 165.807 1.00 107.29 113 SER D O 1
ATOM 2965 N N . GLU E 2 114 ? 212.364 210.817 167.415 1.00 115.79 114 GLU D N 1
ATOM 2966 C CA . GLU E 2 114 ? 212.357 209.732 166.436 1.00 115.79 114 GLU D CA 1
ATOM 2967 C C . GLU E 2 114 ? 211.110 209.796 165.560 1.00 115.79 114 GLU D C 1
ATOM 2968 O O . GLU E 2 114 ? 211.169 209.525 164.352 1.00 115.79 114 GLU D O 1
ATOM 2974 N N . MET E 2 115 ? 209.970 210.151 166.158 1.00 122.40 115 MET D N 1
ATOM 2975 C CA . MET E 2 115 ? 208.718 210.210 165.411 1.00 122.40 115 MET D CA 1
ATOM 2976 C C . MET E 2 115 ? 208.775 211.275 164.322 1.00 122.40 115 MET D C 1
ATOM 2977 O O . MET E 2 115 ? 208.413 211.015 163.171 1.00 122.40 115 MET D O 1
ATOM 2982 N N . ASN E 2 116 ? 209.209 212.489 164.672 1.00 127.30 116 ASN D N 1
ATOM 2983 C CA . ASN E 2 116 ? 209.317 213.543 163.666 1.00 127.30 116 ASN D CA 1
ATOM 2984 C C . ASN E 2 116 ? 210.397 213.220 162.643 1.00 127.30 116 ASN D C 1
ATOM 2985 O O . ASN E 2 116 ? 210.278 213.613 161.477 1.00 127.30 116 ASN D O 1
ATOM 2990 N N . LYS E 2 117 ? 211.453 212.511 163.049 1.00 127.06 117 LYS D N 1
ATOM 2991 C CA . LYS E 2 117 ? 212.465 212.083 162.088 1.00 127.06 117 LYS D CA 1
ATOM 2992 C C . LYS E 2 117 ? 211.855 211.167 161.035 1.00 127.06 117 LYS D C 1
ATOM 2993 O O . LYS E 2 117 ? 212.039 211.374 159.828 1.00 127.06 117 LYS D O 1
ATOM 2999 N N . LEU E 2 118 ? 211.120 210.143 161.480 1.00 132.36 118 LEU D N 1
ATOM 3000 C CA . LEU E 2 118 ? 210.438 209.257 160.539 1.00 132.36 118 LEU D CA 1
ATOM 3001 C C . LEU E 2 118 ? 209.391 210.014 159.725 1.00 132.36 118 LEU D C 1
ATOM 3002 O O . LEU E 2 118 ? 209.179 209.717 158.541 1.00 132.36 118 LEU D O 1
ATOM 3007 N N . PHE E 2 119 ? 208.728 210.996 160.345 1.00 134.92 119 PHE D N 1
ATOM 3008 C CA . PHE E 2 119 ? 207.750 211.816 159.636 1.00 134.92 119 PHE D CA 1
ATOM 3009 C C . PHE E 2 119 ? 208.393 212.545 158.466 1.00 134.92 119 PHE D C 1
ATOM 3010 O O . PHE E 2 119 ? 207.879 212.523 157.343 1.00 134.92 119 PHE D O 1
ATOM 3018 N N . GLU E 2 120 ? 209.526 213.199 158.717 1.00 141.53 120 GLU D N 1
ATOM 3019 C CA . GLU E 2 120 ? 210.224 213.910 157.652 1.00 141.53 120 GLU D CA 1
ATOM 3020 C C . GLU E 2 120 ? 210.750 212.940 156.600 1.00 141.53 120 GLU D C 1
ATOM 3021 O O . GLU E 2 120 ? 210.689 213.227 155.398 1.00 141.53 120 GLU D O 1
ATOM 3027 N N . LYS E 2 121 ? 211.281 211.793 157.032 1.00 137.28 121 LYS D N 1
ATOM 3028 C CA . LYS E 2 121 ? 211.739 210.783 156.081 1.00 137.28 121 LYS D CA 1
ATOM 3029 C C . LYS E 2 121 ? 210.620 210.372 155.129 1.00 137.28 121 LYS D C 1
ATOM 3030 O O . LYS E 2 121 ? 210.814 210.323 153.909 1.00 137.28 121 LYS D O 1
ATOM 3036 N N . THR E 2 122 ? 209.441 210.060 155.673 1.00 141.45 122 THR D N 1
ATOM 3037 C CA . THR E 2 122 ? 208.308 209.704 154.823 1.00 141.45 122 THR D CA 1
ATOM 3038 C C . THR E 2 122 ? 207.884 210.873 153.942 1.00 141.45 122 THR D C 1
ATOM 3039 O O . THR E 2 122 ? 207.532 210.680 152.772 1.00 141.45 122 THR D O 1
ATOM 3043 N N . ARG E 2 123 ? 207.898 212.091 154.491 1.00 139.84 123 ARG D N 1
ATOM 3044 C CA . ARG E 2 123 ? 207.558 213.269 153.698 1.00 139.84 123 ARG D CA 1
ATOM 3045 C C . ARG E 2 123 ? 208.494 213.431 152.506 1.00 139.84 123 ARG D C 1
ATOM 3046 O O . ARG E 2 123 ? 208.080 213.929 151.453 1.00 139.84 123 ARG D O 1
ATOM 3054 N N . ARG E 2 124 ? 209.753 213.009 152.651 1.00 140.36 124 ARG D N 1
ATOM 3055 C CA . ARG E 2 124 ? 210.676 213.034 151.522 1.00 140.36 124 ARG D CA 1
ATOM 3056 C C . ARG E 2 124 ? 210.222 212.099 150.409 1.00 140.36 124 ARG D C 1
ATOM 3057 O O . ARG E 2 124 ? 210.420 212.399 149.225 1.00 140.36 124 ARG D O 1
ATOM 3065 N N . GLN E 2 125 ? 209.614 210.970 150.763 1.00 137.13 125 GLN D N 1
ATOM 3066 C CA . GLN E 2 125 ? 209.141 210.007 149.776 1.00 137.13 125 GLN D CA 1
ATOM 3067 C C . GLN E 2 125 ? 207.926 210.542 149.026 1.00 137.13 125 GLN D C 1
ATOM 3068 O O . GLN E 2 125 ? 207.827 210.405 147.806 1.00 137.13 125 GLN D O 1
ATOM 3074 N N . ASP F 2 37 ? 224.595 213.533 280.332 1.00 146.33 37 ASP F N 1
ATOM 3075 C CA . ASP F 2 37 ? 223.685 214.610 280.707 1.00 146.33 37 ASP F CA 1
ATOM 3076 C C . ASP F 2 37 ? 223.211 215.369 279.466 1.00 146.33 37 ASP F C 1
ATOM 3077 O O . ASP F 2 37 ? 223.339 214.882 278.341 1.00 146.33 37 ASP F O 1
ATOM 3082 N N . LEU F 2 38 ? 222.664 216.566 279.681 1.00 144.24 38 LEU F N 1
ATOM 3083 C CA . LEU F 2 38 ? 222.140 217.395 278.604 1.00 144.24 38 LEU F CA 1
ATOM 3084 C C . LEU F 2 38 ? 223.240 217.930 277.691 1.00 144.24 38 LEU F C 1
ATOM 3085 O O . LEU F 2 38 ? 222.937 218.391 276.586 1.00 144.24 38 LEU F O 1
ATOM 3090 N N . LYS F 2 39 ? 224.507 217.841 278.108 1.00 138.65 39 LYS F N 1
ATOM 3091 C CA . LYS F 2 39 ? 225.605 218.333 277.279 1.00 138.65 39 LYS F CA 1
ATOM 3092 C C . LYS F 2 39 ? 225.770 217.490 276.018 1.00 138.65 39 LYS F C 1
ATOM 3093 O O . LYS F 2 39 ? 225.969 218.027 274.921 1.00 138.65 39 LYS F O 1
ATOM 3099 N N . SER F 2 40 ? 225.724 216.162 276.158 1.00 136.94 40 SER F N 1
ATOM 3100 C CA . SER F 2 40 ? 225.795 215.295 274.986 1.00 136.94 40 SER F CA 1
ATOM 3101 C C . SER F 2 40 ? 224.597 215.516 274.069 1.00 136.94 40 SER F C 1
ATOM 3102 O O . SER F 2 40 ? 224.730 215.488 272.839 1.00 136.94 40 SER F O 1
ATOM 3105 N N . THR F 2 41 ? 223.420 215.760 274.653 1.00 139.13 41 THR F N 1
ATOM 3106 C CA . THR F 2 41 ? 222.250 216.097 273.850 1.00 139.13 41 THR F CA 1
ATOM 3107 C C . THR F 2 41 ? 222.492 217.380 273.065 1.00 139.13 41 THR F C 1
ATOM 3108 O O . THR F 2 41 ? 222.145 217.473 271.884 1.00 139.13 41 THR F O 1
ATOM 3112 N N . GLN F 2 42 ? 223.062 218.394 273.717 1.00 139.38 42 GLN F N 1
ATOM 3113 C CA . GLN F 2 42 ? 223.346 219.649 273.030 1.00 139.38 42 GLN F CA 1
ATOM 3114 C C . GLN F 2 42 ? 224.360 219.449 271.913 1.00 139.38 42 GLN F C 1
ATOM 3115 O O . GLN F 2 42 ? 224.203 220.004 270.824 1.00 139.38 42 GLN F O 1
ATOM 3121 N N . ALA F 2 43 ? 225.384 218.629 272.147 1.00 135.94 43 ALA F N 1
ATOM 3122 C CA . ALA F 2 43 ? 226.350 218.351 271.089 1.00 135.94 43 ALA F CA 1
ATOM 3123 C C . ALA F 2 43 ? 225.668 217.664 269.917 1.00 135.94 43 ALA F C 1
ATOM 3124 O O . ALA F 2 43 ? 225.976 217.946 268.749 1.00 135.94 43 ALA F O 1
ATOM 3126 N N . ALA F 2 44 ? 224.739 216.756 270.212 1.00 132.24 44 ALA F N 1
ATOM 3127 C CA . ALA F 2 44 ? 223.953 216.139 269.153 1.00 132.24 44 ALA F CA 1
ATOM 3128 C C . ALA F 2 44 ? 223.140 217.178 268.389 1.00 132.24 44 ALA F C 1
ATOM 3129 O O . ALA F 2 44 ? 223.027 217.100 267.160 1.00 132.24 44 ALA F O 1
ATOM 3131 N N . ILE F 2 45 ? 222.547 218.143 269.100 1.00 132.26 45 ILE F N 1
ATOM 3132 C CA . ILE F 2 45 ? 221.816 219.219 268.429 1.00 132.26 45 ILE F CA 1
ATOM 3133 C C . ILE F 2 45 ? 222.732 219.988 267.482 1.00 132.26 45 ILE F C 1
ATOM 3134 O O . ILE F 2 45 ? 222.376 220.247 266.327 1.00 132.26 45 ILE F O 1
ATOM 3139 N N . ASP F 2 46 ? 223.918 220.374 267.954 1.00 133.10 46 ASP F N 1
ATOM 3140 C CA . ASP F 2 46 ? 224.833 221.110 267.079 1.00 133.10 46 ASP F CA 1
ATOM 3141 C C . ASP F 2 46 ? 225.217 220.290 265.856 1.00 133.10 46 ASP F C 1
ATOM 3142 O O . ASP F 2 46 ? 225.266 220.822 264.741 1.00 133.10 46 ASP F O 1
ATOM 3147 N N . GLN F 2 47 ? 225.522 219.006 266.037 1.00 130.74 47 GLN F N 1
ATOM 3148 C CA . GLN F 2 47 ? 225.991 218.247 264.885 1.00 130.74 47 GLN F CA 1
ATOM 3149 C C . GLN F 2 47 ? 224.855 217.921 263.919 1.00 130.74 47 GLN F C 1
ATOM 3150 O O . GLN F 2 47 ? 225.089 217.863 262.707 1.00 130.74 47 GLN F O 1
ATOM 3156 N N . ILE F 2 48 ? 223.618 217.751 264.405 1.00 126.68 48 ILE F N 1
ATOM 3157 C CA . ILE F 2 48 ? 222.512 217.575 263.466 1.00 126.68 48 ILE F CA 1
ATOM 3158 C C . ILE F 2 48 ? 222.210 218.883 262.740 1.00 126.68 48 ILE F C 1
ATOM 3159 O O . ILE F 2 48 ? 221.870 218.874 261.554 1.00 126.68 48 ILE F O 1
ATOM 3164 N N . ASN F 2 49 ? 222.346 220.026 263.423 1.00 126.01 49 ASN F N 1
ATOM 3165 C CA . ASN F 2 49 ? 222.247 221.312 262.734 1.00 126.01 49 ASN F CA 1
ATOM 3166 C C . ASN F 2 49 ? 223.311 221.431 261.652 1.00 126.01 49 ASN F C 1
ATOM 3167 O O . ASN F 2 49 ? 223.033 221.874 260.531 1.00 126.01 49 ASN F O 1
ATOM 3172 N N . GLY F 2 50 ? 224.547 221.055 261.983 1.00 118.38 50 GLY F N 1
ATOM 3173 C CA . GLY F 2 50 ? 225.619 221.108 261.004 1.00 118.38 50 GLY F CA 1
ATOM 3174 C C . GLY F 2 50 ? 225.314 220.264 259.785 1.00 118.38 50 GLY F C 1
ATOM 3175 O O . GLY F 2 50 ? 225.398 220.737 258.650 1.00 118.38 50 GLY F O 1
ATOM 3176 N N . LYS F 2 51 ? 224.951 218.997 260.004 1.00 120.05 51 LYS F N 1
ATOM 3177 C CA . LYS F 2 51 ? 224.678 218.111 258.878 1.00 120.05 51 LYS F CA 1
ATOM 3178 C C . LYS F 2 51 ? 223.452 218.562 258.095 1.00 120.05 51 LYS F C 1
ATOM 3179 O O . LYS F 2 51 ? 223.406 218.394 256.871 1.00 120.05 51 LYS F O 1
ATOM 3185 N N . LEU F 2 52 ? 222.455 219.137 258.774 1.00 118.02 52 LEU F N 1
ATOM 3186 C CA . LEU F 2 52 ? 221.269 219.628 258.082 1.00 118.02 52 LEU F CA 1
ATOM 3187 C C . LEU F 2 52 ? 221.613 220.806 257.181 1.00 118.02 52 LEU F C 1
ATOM 3188 O O . LEU F 2 52 ? 221.195 220.850 256.020 1.00 118.02 52 LEU F O 1
ATOM 3193 N N . ASN F 2 53 ? 222.363 221.782 257.700 1.00 119.04 53 ASN F N 1
ATOM 3194 C CA . ASN F 2 53 ? 222.811 222.874 256.843 1.00 119.04 53 ASN F CA 1
ATOM 3195 C C . ASN F 2 53 ? 223.700 222.365 255.717 1.00 119.04 53 ASN F C 1
ATOM 3196 O O . ASN F 2 53 ? 223.649 222.891 254.599 1.00 119.04 53 ASN F O 1
ATOM 3201 N N . ARG F 2 54 ? 224.490 221.322 255.983 1.00 117.25 54 ARG F N 1
ATOM 3202 C CA . ARG F 2 54 ? 225.353 220.761 254.952 1.00 117.25 54 ARG F CA 1
ATOM 3203 C C . ARG F 2 54 ? 224.527 220.200 253.804 1.00 117.25 54 ARG F C 1
ATOM 3204 O O . ARG F 2 54 ? 224.762 220.535 252.638 1.00 117.25 54 ARG F O 1
ATOM 3212 N N . VAL F 2 55 ? 223.572 219.320 254.116 1.00 113.46 55 VAL F N 1
ATOM 3213 C CA . VAL F 2 55 ? 222.727 218.754 253.068 1.00 113.46 55 VAL F CA 1
ATOM 3214 C C . VAL F 2 55 ? 221.918 219.855 252.393 1.00 113.46 55 VAL F C 1
ATOM 3215 O O . VAL F 2 55 ? 221.689 219.812 251.182 1.00 113.46 55 VAL F O 1
ATOM 3219 N N . ILE F 2 56 ? 221.476 220.862 253.155 1.00 114.26 56 ILE F N 1
ATOM 3220 C CA . ILE F 2 56 ? 220.756 221.988 252.560 1.00 114.26 56 ILE F CA 1
ATOM 3221 C C . ILE F 2 56 ? 221.591 222.620 251.449 1.00 114.26 56 ILE F C 1
ATOM 3222 O O . ILE F 2 56 ? 221.151 222.720 250.295 1.00 114.26 56 ILE F O 1
ATOM 3227 N N . GLU F 2 57 ? 222.810 223.067 251.781 1.00 111.39 57 GLU F N 1
ATOM 3228 C CA . GLU F 2 57 ? 223.603 223.801 250.796 1.00 111.39 57 GLU F CA 1
ATOM 3229 C C . GLU F 2 57 ? 224.045 222.880 249.665 1.00 111.39 57 GLU F C 1
ATOM 3230 O O . GLU F 2 57 ? 224.126 223.304 248.504 1.00 111.39 57 GLU F O 1
ATOM 3236 N N . LYS F 2 58 ? 224.334 221.614 249.986 1.00 112.52 58 LYS F N 1
ATOM 3237 C CA . LYS F 2 58 ? 224.703 220.651 248.956 1.00 112.52 58 LYS F CA 1
ATOM 3238 C C . LYS F 2 58 ? 223.573 220.470 247.955 1.00 112.52 58 LYS F C 1
ATOM 3239 O O . LYS F 2 58 ? 223.794 220.521 246.740 1.00 112.52 58 LYS F O 1
ATOM 3245 N N . THR F 2 59 ? 222.360 220.207 248.450 1.00 109.27 59 THR F N 1
ATOM 3246 C CA . THR F 2 59 ? 221.190 220.144 247.585 1.00 109.27 59 THR F CA 1
ATOM 3247 C C . THR F 2 59 ? 221.046 221.407 246.750 1.00 109.27 59 THR F C 1
ATOM 3248 O O . THR F 2 59 ? 220.748 221.330 245.557 1.00 109.27 59 THR F O 1
ATOM 3252 N N . ASN F 2 60 ? 221.238 222.583 247.357 1.00 109.40 60 ASN F N 1
ATOM 3253 C CA . ASN F 2 60 ? 221.053 223.823 246.604 1.00 109.40 60 ASN F CA 1
ATOM 3254 C C . ASN F 2 60 ? 222.045 223.912 245.450 1.00 109.40 60 ASN F C 1
ATOM 3255 O O . ASN F 2 60 ? 221.669 224.213 244.311 1.00 109.40 60 ASN F O 1
ATOM 3260 N N . GLU F 2 61 ? 223.325 223.647 245.722 1.00 112.91 61 GLU F N 1
ATOM 3261 C CA . GLU F 2 61 ? 224.315 223.731 244.651 1.00 112.91 61 GLU F CA 1
ATOM 3262 C C . GLU F 2 61 ? 224.105 222.633 243.609 1.00 112.91 61 GLU F C 1
ATOM 3263 O O . GLU F 2 61 ? 224.376 222.850 242.423 1.00 112.91 61 GLU F O 1
ATOM 3269 N N . LYS F 2 62 ? 223.612 221.460 244.013 1.00 104.88 62 LYS F N 1
ATOM 3270 C CA . LYS F 2 62 ? 223.371 220.416 243.025 1.00 104.88 62 LYS F CA 1
ATOM 3271 C C . LYS F 2 62 ? 222.140 220.737 242.186 1.00 104.88 62 LYS F C 1
ATOM 3272 O O . LYS F 2 62 ? 222.095 220.407 240.996 1.00 104.88 62 LYS F O 1
ATOM 3278 N N . PHE F 2 63 ? 221.147 221.408 242.774 1.00 101.72 63 PHE F N 1
ATOM 3279 C CA . PHE F 2 63 ? 220.051 221.950 241.979 1.00 101.72 63 PHE F CA 1
ATOM 3280 C C . PHE F 2 63 ? 220.578 222.982 240.993 1.00 101.72 63 PHE F C 1
ATOM 3281 O O . PHE F 2 63 ? 220.104 223.060 239.858 1.00 101.72 63 PHE F O 1
ATOM 3289 N N . HIS F 2 64 ? 221.530 223.814 241.429 1.00 107.89 64 HIS F N 1
ATOM 3290 C CA . HIS F 2 64 ? 222.188 224.725 240.495 1.00 107.89 64 HIS F CA 1
ATOM 3291 C C . HIS F 2 64 ? 222.818 223.953 239.344 1.00 107.89 64 HIS F C 1
ATOM 3292 O O . HIS F 2 64 ? 222.746 224.375 238.184 1.00 107.89 64 HIS F O 1
ATOM 3299 N N . GLN F 2 65 ? 223.470 222.835 239.659 1.00 103.42 65 GLN F N 1
ATOM 3300 C CA . GLN F 2 65 ? 224.053 221.974 238.634 1.00 103.42 65 GLN F CA 1
ATOM 3301 C C . GLN F 2 65 ? 222.983 221.537 237.636 1.00 103.42 65 GLN F C 1
ATOM 3302 O O . GLN F 2 65 ? 223.148 221.641 236.413 1.00 103.42 65 GLN F O 1
ATOM 3308 N N . ILE F 2 66 ? 221.859 221.064 238.162 1.00 101.26 66 ILE F N 1
ATOM 3309 C CA . ILE F 2 66 ? 220.790 220.540 237.326 1.00 101.26 66 ILE F CA 1
ATOM 3310 C C . ILE F 2 66 ? 220.180 221.643 236.464 1.00 101.26 66 ILE F C 1
ATOM 3311 O O . ILE F 2 66 ? 219.862 221.424 235.289 1.00 101.26 66 ILE F O 1
ATOM 3316 N N . GLU F 2 67 ? 220.018 222.845 237.024 1.00 102.39 67 GLU F N 1
ATOM 3317 C CA . GLU F 2 67 ? 219.375 223.921 236.273 1.00 102.39 67 GLU F CA 1
ATOM 3318 C C . GLU F 2 67 ? 220.303 224.493 235.210 1.00 102.39 67 GLU F C 1
ATOM 3319 O O . GLU F 2 67 ? 219.847 224.844 234.115 1.00 102.39 67 GLU F O 1
ATOM 3325 N N . LYS F 2 68 ? 221.608 224.598 235.496 1.00 99.52 68 LYS F N 1
ATOM 3326 C CA . LYS F 2 68 ? 222.503 225.012 234.424 1.00 99.52 68 LYS F CA 1
ATOM 3327 C C . LYS F 2 68 ? 222.587 223.938 233.349 1.00 99.52 68 LYS F C 1
ATOM 3328 O O . LYS F 2 68 ? 222.748 224.265 232.166 1.00 99.52 68 LYS F O 1
ATOM 3334 N N . GLU F 2 69 ? 222.430 222.662 233.717 1.00 96.20 69 GLU F N 1
ATOM 3335 C CA . GLU F 2 69 ? 222.440 221.634 232.684 1.00 96.20 69 GLU F CA 1
ATOM 3336 C C . GLU F 2 69 ? 221.165 221.682 231.843 1.00 96.20 69 GLU F C 1
ATOM 3337 O O . GLU F 2 69 ? 221.219 221.493 230.624 1.00 96.20 69 GLU F O 1
ATOM 3343 N N . PHE F 2 70 ? 220.016 221.962 232.466 1.00 92.30 70 PHE F N 1
ATOM 3344 C CA . PHE F 2 70 ? 218.808 222.271 231.702 1.00 92.30 70 PHE F CA 1
ATOM 3345 C C . PHE F 2 70 ? 219.023 223.450 230.758 1.00 92.30 70 PHE F C 1
ATOM 3346 O O . PHE F 2 70 ? 218.628 223.398 229.590 1.00 92.30 70 PHE F O 1
ATOM 3354 N N . SER F 2 71 ? 219.614 224.538 231.257 1.00 94.70 71 SER F N 1
ATOM 3355 C CA . SER F 2 71 ? 219.839 225.707 230.411 1.00 94.70 71 SER F CA 1
ATOM 3356 C C . SER F 2 71 ? 220.691 225.348 229.203 1.00 94.70 71 SER F C 1
ATOM 3357 O O . SER F 2 71 ? 220.360 225.699 228.063 1.00 94.70 71 SER F O 1
ATOM 3360 N N . GLU F 2 72 ? 221.779 224.611 229.430 1.00 91.08 72 GLU F N 1
ATOM 3361 C CA . GLU F 2 72 ? 222.696 224.322 228.333 1.00 91.08 72 GLU F CA 1
ATOM 3362 C C . GLU F 2 72 ? 222.088 223.318 227.361 1.00 91.08 72 GLU F C 1
ATOM 3363 O O . GLU F 2 72 ? 222.298 223.427 226.151 1.00 91.08 72 GLU F O 1
ATOM 3369 N N . VAL F 2 73 ? 221.316 222.345 227.857 1.00 83.38 73 VAL F N 1
ATOM 3370 C CA . VAL F 2 73 ? 220.712 221.379 226.943 1.00 83.38 73 VAL F CA 1
ATOM 3371 C C . VAL F 2 73 ? 219.590 222.035 226.145 1.00 83.38 73 VAL F C 1
ATOM 3372 O O . VAL F 2 73 ? 219.385 221.720 224.967 1.00 83.38 73 VAL F O 1
ATOM 3376 N N . GLU F 2 74 ? 218.854 222.965 226.760 1.00 84.78 74 GLU F N 1
ATOM 3377 C CA . GLU F 2 74 ? 217.849 223.707 226.009 1.00 84.78 74 GLU F CA 1
ATOM 3378 C C . GLU F 2 74 ? 218.502 224.558 224.931 1.00 84.78 74 GLU F C 1
ATOM 3379 O O . GLU F 2 74 ? 217.991 224.645 223.809 1.00 84.78 74 GLU F O 1
ATOM 3385 N N . GLY F 2 75 ? 219.640 225.183 225.245 1.00 76.30 75 GLY F N 1
ATOM 3386 C CA . GLY F 2 75 ? 220.383 225.884 224.208 1.00 76.30 75 GLY F CA 1
ATOM 3387 C C . GLY F 2 75 ? 220.881 224.954 223.116 1.00 76.30 75 GLY F C 1
ATOM 3388 O O . GLY F 2 75 ? 220.906 225.320 221.937 1.00 76.30 75 GLY F O 1
ATOM 3389 N N . ARG F 2 76 ? 221.295 223.742 223.497 1.00 73.00 76 ARG F N 1
ATOM 3390 C CA . ARG F 2 76 ? 221.704 222.744 222.514 1.00 73.00 76 ARG F CA 1
ATOM 3391 C C . ARG F 2 76 ? 220.569 222.429 221.550 1.00 73.00 76 ARG F C 1
ATOM 3392 O O . ARG F 2 76 ? 220.760 222.429 220.330 1.00 73.00 76 ARG F O 1
ATOM 3400 N N . ILE F 2 77 ? 219.380 222.137 222.085 1.00 74.89 77 ILE F N 1
ATOM 3401 C CA . ILE F 2 77 ? 218.239 221.839 221.220 1.00 74.89 77 ILE F CA 1
ATOM 3402 C C . ILE F 2 77 ? 217.856 223.056 220.397 1.00 74.89 77 ILE F C 1
ATOM 3403 O O . ILE F 2 77 ? 217.410 222.922 219.254 1.00 74.89 77 ILE F O 1
ATOM 3408 N N . GLN F 2 78 ? 218.000 224.258 220.957 1.00 73.27 78 GLN F N 1
ATOM 3409 C CA . GLN F 2 78 ? 217.679 225.465 220.204 1.00 73.27 78 GLN F CA 1
ATOM 3410 C C . GLN F 2 78 ? 218.588 225.596 218.990 1.00 73.27 78 GLN F C 1
ATOM 3411 O O . GLN F 2 78 ? 218.122 225.829 217.866 1.00 73.27 78 GLN F O 1
ATOM 3417 N N . ASP F 2 79 ? 219.899 225.464 219.204 1.00 71.10 79 ASP F N 1
ATOM 3418 C CA . ASP F 2 79 ? 220.835 225.546 218.089 1.00 71.10 79 ASP F CA 1
ATOM 3419 C C . ASP F 2 79 ? 220.647 224.387 217.119 1.00 71.10 79 ASP F C 1
ATOM 3420 O O . ASP F 2 79 ? 220.819 224.564 215.909 1.00 71.10 79 ASP F O 1
ATOM 3425 N N . LEU F 2 80 ? 220.274 223.204 217.619 1.00 63.11 80 LEU F N 1
ATOM 3426 C CA . LEU F 2 80 ? 219.998 222.087 216.722 1.00 63.11 80 LEU F CA 1
ATOM 3427 C C . LEU F 2 80 ? 218.777 222.380 215.859 1.00 63.11 80 LEU F C 1
ATOM 3428 O O . LEU F 2 80 ? 218.760 222.060 214.667 1.00 63.11 80 LEU F O 1
ATOM 3433 N N . GLU F 2 81 ? 217.746 222.988 216.449 1.00 64.85 81 GLU F N 1
ATOM 3434 C CA . GLU F 2 81 ? 216.558 223.356 215.692 1.00 64.85 81 GLU F CA 1
ATOM 3435 C C . GLU F 2 81 ? 216.911 224.381 214.628 1.00 64.85 81 GLU F C 1
ATOM 3436 O O . GLU F 2 81 ? 216.439 224.297 213.489 1.00 64.85 81 GLU F O 1
ATOM 3442 N N . LYS F 2 82 ? 217.725 225.373 214.996 1.00 67.97 82 LYS F N 1
ATOM 3443 C CA . LYS F 2 82 ? 218.179 226.364 214.027 1.00 67.97 82 LYS F CA 1
ATOM 3444 C C . LYS F 2 82 ? 218.957 225.699 212.897 1.00 67.97 82 LYS F C 1
ATOM 3445 O O . LYS F 2 82 ? 218.811 226.072 211.728 1.00 67.97 82 LYS F O 1
ATOM 3451 N N . TYR F 2 83 ? 219.781 224.703 213.231 1.00 53.23 83 TYR F N 1
ATOM 3452 C CA . TYR F 2 83 ? 220.540 223.985 212.212 1.00 53.23 83 TYR F CA 1
ATOM 3453 C C . TYR F 2 83 ? 219.606 223.224 211.278 1.00 53.23 83 TYR F C 1
ATOM 3454 O O . TYR F 2 83 ? 219.798 223.237 210.058 1.00 53.23 83 TYR F O 1
ATOM 3463 N N . VAL F 2 84 ? 218.593 222.551 211.832 1.00 52.52 84 VAL F N 1
ATOM 3464 C CA . VAL F 2 84 ? 217.645 221.816 210.996 1.00 52.52 84 VAL F CA 1
ATOM 3465 C C . VAL F 2 84 ? 216.885 222.773 210.089 1.00 52.52 84 VAL F C 1
ATOM 3466 O O . VAL F 2 84 ? 216.679 222.491 208.903 1.00 52.52 84 VAL F O 1
ATOM 3470 N N . GLU F 2 85 ? 216.453 223.916 210.628 1.00 61.47 85 GLU F N 1
ATOM 3471 C CA . GLU F 2 85 ? 215.730 224.885 209.812 1.00 61.47 85 GLU F CA 1
ATOM 3472 C C . GLU F 2 85 ? 216.616 225.430 208.699 1.00 61.47 85 GLU F C 1
ATOM 3473 O O . GLU F 2 85 ? 216.176 225.548 207.552 1.00 61.47 85 GLU F O 1
ATOM 3479 N N . ASP F 2 86 ? 217.872 225.758 209.018 1.00 53.32 86 ASP F N 1
ATOM 3480 C CA . ASP F 2 86 ? 218.782 226.267 207.997 1.00 53.32 86 ASP F CA 1
ATOM 3481 C C . ASP F 2 86 ? 219.035 225.217 206.920 1.00 53.32 86 ASP F C 1
ATOM 3482 O O . ASP F 2 86 ? 219.022 225.531 205.726 1.00 53.32 86 ASP F O 1
ATOM 3487 N N . THR F 2 87 ? 219.266 223.965 207.326 1.00 45.46 87 THR F N 1
ATOM 3488 C CA . THR F 2 87 ? 219.472 222.888 206.362 1.00 45.46 87 THR F CA 1
ATOM 3489 C C . THR F 2 87 ? 218.261 222.716 205.457 1.00 45.46 87 THR F C 1
ATOM 3490 O O . THR F 2 87 ? 218.395 222.615 204.233 1.00 45.46 87 THR F O 1
ATOM 3494 N N . LYS F 2 88 ? 217.068 222.645 206.049 1.00 48.95 88 LYS F N 1
ATOM 3495 C CA . LYS F 2 88 ? 215.860 222.494 205.247 1.00 48.95 88 LYS F CA 1
ATOM 3496 C C . LYS F 2 88 ? 215.702 223.661 204.282 1.00 48.95 88 LYS F C 1
ATOM 3497 O O . LYS F 2 88 ? 215.355 223.464 203.111 1.00 48.95 88 LYS F O 1
ATOM 3503 N N . ILE F 2 89 ? 215.970 224.880 204.757 1.00 46.81 89 ILE F N 1
ATOM 3504 C CA . ILE F 2 89 ? 215.751 226.069 203.945 1.00 46.81 89 ILE F CA 1
ATOM 3505 C C . ILE F 2 89 ? 216.720 226.095 202.774 1.00 46.81 89 ILE F C 1
ATOM 3506 O O . ILE F 2 89 ? 216.325 226.360 201.635 1.00 46.81 89 ILE F O 1
ATOM 3511 N N . ASP F 2 90 ? 217.992 225.774 203.015 1.00 48.90 90 ASP F N 1
ATOM 3512 C CA . ASP F 2 90 ? 218.950 225.834 201.917 1.00 48.90 90 ASP F CA 1
ATOM 3513 C C . ASP F 2 90 ? 218.785 224.650 200.971 1.00 48.90 90 ASP F C 1
ATOM 3514 O O . ASP F 2 90 ? 219.010 224.800 199.764 1.00 48.90 90 ASP F O 1
ATOM 3519 N N . LEU F 2 91 ? 218.360 223.486 201.471 1.00 46.73 91 LEU F N 1
ATOM 3520 C CA . LEU F 2 91 ? 218.069 222.381 200.565 1.00 46.73 91 LEU F CA 1
ATOM 3521 C C . LEU F 2 91 ? 216.871 222.696 199.678 1.00 46.73 91 LEU F C 1
ATOM 3522 O O . LEU F 2 91 ? 216.902 222.443 198.470 1.00 46.73 91 LEU F O 1
ATOM 3527 N N . TRP F 2 92 ? 215.795 223.231 200.263 1.00 76.25 92 TRP F N 1
ATOM 3528 C CA . TRP F 2 92 ? 214.646 223.619 199.456 1.00 76.25 92 TRP F CA 1
ATOM 3529 C C . TRP F 2 92 ? 215.008 224.734 198.483 1.00 76.25 92 TRP F C 1
ATOM 3530 O O . TRP F 2 92 ? 214.514 224.752 197.350 1.00 76.25 92 TRP F O 1
ATOM 3541 N N . SER F 2 93 ? 215.892 225.649 198.894 1.00 50.73 93 SER F N 1
ATOM 3542 C CA . SER F 2 93 ? 216.343 226.712 198.004 1.00 50.73 93 SER F CA 1
ATOM 3543 C C . SER F 2 93 ? 217.122 226.153 196.822 1.00 50.73 93 SER F C 1
ATOM 3544 O O . SER F 2 93 ? 216.924 226.587 195.681 1.00 50.73 93 SER F O 1
ATOM 3547 N N . TYR F 2 94 ? 218.024 225.199 197.076 1.00 50.13 94 TYR F N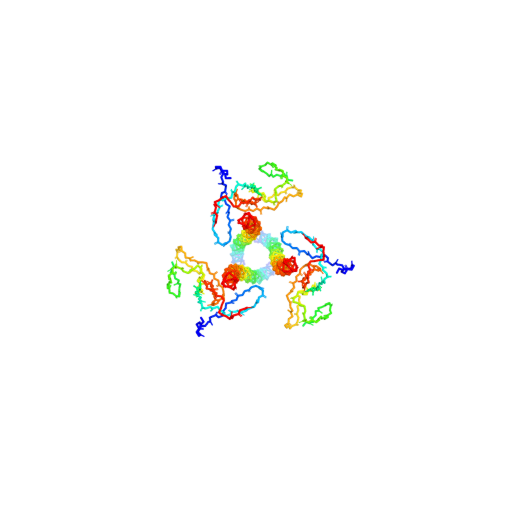 1
ATOM 3548 C CA . TYR F 2 94 ? 218.788 224.605 195.985 1.00 50.13 94 TYR F CA 1
ATOM 3549 C C . TYR F 2 94 ? 217.893 223.756 195.085 1.00 50.13 94 TYR F C 1
ATOM 3550 O O . TYR F 2 94 ? 218.091 223.717 193.867 1.00 50.13 94 TYR F O 1
ATOM 3559 N N . ASN F 2 95 ? 216.909 223.058 195.664 1.00 43.31 95 ASN F N 1
ATOM 3560 C CA . ASN F 2 95 ? 215.922 222.362 194.844 1.00 43.31 95 ASN F CA 1
ATOM 3561 C C . ASN F 2 95 ? 215.176 223.331 193.937 1.00 43.31 95 ASN F C 1
ATOM 3562 O O . ASN F 2 95 ? 214.957 223.046 192.754 1.00 43.31 95 ASN F O 1
ATOM 3567 N N . ALA F 2 96 ? 214.815 224.501 194.469 1.00 40.63 96 ALA F N 1
ATOM 3568 C CA . ALA F 2 96 ? 214.142 225.521 193.671 1.00 40.63 96 ALA F CA 1
ATOM 3569 C C . ALA F 2 96 ? 215.045 226.005 192.544 1.00 40.63 96 ALA F C 1
ATOM 3570 O O . ALA F 2 96 ? 214.612 226.154 191.393 1.00 40.63 96 ALA F O 1
ATOM 3572 N N . GLU F 2 97 ? 216.305 226.285 192.875 1.00 48.96 97 GLU F N 1
ATOM 3573 C CA . GLU F 2 97 ? 217.260 226.783 191.895 1.00 48.96 97 GLU F CA 1
ATOM 3574 C C . GLU F 2 97 ? 217.502 225.756 190.796 1.00 48.96 97 GLU F C 1
ATOM 3575 O O . GLU F 2 97 ? 217.540 226.103 189.612 1.00 48.96 97 GLU F O 1
ATOM 3581 N N . LEU F 2 98 ? 217.658 224.484 191.168 1.00 76.25 98 LEU F N 1
ATOM 3582 C CA . LEU F 2 98 ? 217.837 223.432 190.174 1.00 76.25 98 LEU F CA 1
ATOM 3583 C C . LEU F 2 98 ? 216.589 223.273 189.314 1.00 76.25 98 LEU F C 1
ATOM 3584 O O . LEU F 2 98 ? 216.689 223.036 188.104 1.00 76.25 98 LEU F O 1
ATOM 3589 N N . LEU F 2 99 ? 215.406 223.412 189.916 1.00 76.25 99 LEU F N 1
ATOM 3590 C CA . LEU F 2 99 ? 214.168 223.309 189.155 1.00 76.25 99 LEU F CA 1
ATOM 3591 C C . LEU F 2 99 ? 214.085 224.409 188.103 1.00 76.25 99 LEU F C 1
ATOM 3592 O O . LEU F 2 99 ? 213.815 224.143 186.923 1.00 76.25 99 LEU F O 1
ATOM 3597 N N . VAL F 2 100 ? 214.336 225.656 188.512 1.00 76.25 100 VAL F N 1
ATOM 3598 C CA . VAL F 2 100 ? 214.258 226.750 187.551 1.00 76.25 100 VAL F CA 1
ATOM 3599 C C . VAL F 2 100 ? 215.386 226.657 186.531 1.00 76.25 100 VAL F C 1
ATOM 3600 O O . VAL F 2 100 ? 215.211 227.054 185.376 1.00 76.25 100 VAL F O 1
ATOM 3604 N N . ALA F 2 101 ? 216.544 226.111 186.915 1.00 76.25 101 ALA F N 1
ATOM 3605 C CA . ALA F 2 101 ? 217.624 225.926 185.952 1.00 76.25 101 ALA F CA 1
ATOM 3606 C C . ALA F 2 101 ? 217.240 224.911 184.884 1.00 76.25 101 ALA F C 1
ATOM 3607 O O . ALA F 2 101 ? 217.478 225.134 183.691 1.00 76.25 101 ALA F O 1
ATOM 3609 N N . LEU F 2 102 ? 216.653 223.786 185.299 1.00 76.25 102 LEU F N 1
ATOM 3610 C CA . LEU F 2 102 ? 216.189 222.789 184.342 1.00 76.25 102 LEU F CA 1
ATOM 3611 C C . LEU F 2 102 ? 215.131 223.371 183.414 1.00 76.25 102 LEU F C 1
ATOM 3612 O O . LEU F 2 102 ? 215.168 223.152 182.197 1.00 76.25 102 LEU F O 1
ATOM 3617 N N . GLU F 2 103 ? 214.164 224.104 183.976 1.00 76.25 103 GLU F N 1
ATOM 3618 C CA . GLU F 2 103 ? 213.136 224.725 183.144 1.00 76.25 103 GLU F CA 1
ATOM 3619 C C . GLU F 2 103 ? 213.751 225.697 182.142 1.00 76.25 103 GLU F C 1
ATOM 3620 O O . GLU F 2 103 ? 213.393 225.694 180.955 1.00 76.25 103 GLU F O 1
ATOM 3626 N N . ASN F 2 104 ? 214.660 226.557 182.613 1.00 76.25 104 ASN F N 1
ATOM 3627 C CA . ASN F 2 104 ? 215.334 227.502 181.729 1.00 76.25 104 ASN F CA 1
ATOM 3628 C C . ASN F 2 104 ? 216.042 226.777 180.594 1.00 76.25 104 ASN F C 1
ATOM 3629 O O . ASN F 2 104 ? 215.919 227.164 179.427 1.00 76.25 104 ASN F O 1
ATOM 3634 N N . GLN F 2 105 ? 216.800 225.726 180.919 1.00 76.25 105 GLN F N 1
ATOM 3635 C CA . GLN F 2 105 ? 217.540 225.022 179.879 1.00 76.25 105 GLN F CA 1
ATOM 3636 C C . GLN F 2 105 ? 216.596 224.375 178.878 1.00 76.25 105 GLN F C 1
ATOM 3637 O O . GLN F 2 105 ? 216.840 224.422 177.670 1.00 76.25 105 GLN F O 1
ATOM 3643 N N . HIS F 2 106 ? 215.520 223.752 179.364 1.00 76.25 106 HIS F N 1
ATOM 3644 C CA . HIS F 2 106 ? 214.553 223.134 178.462 1.00 76.25 106 HIS F CA 1
ATOM 3645 C C . HIS F 2 106 ? 213.981 224.170 177.501 1.00 76.25 106 HIS F C 1
ATOM 3646 O O . HIS F 2 106 ? 213.898 223.935 176.286 1.00 76.25 106 HIS F O 1
ATOM 3653 N N . THR F 2 107 ? 213.566 225.321 178.036 1.00 77.44 107 THR F N 1
ATOM 3654 C CA . THR F 2 107 ? 213.012 226.379 177.198 1.00 77.44 107 THR F CA 1
ATOM 3655 C C . THR F 2 107 ? 214.031 226.836 176.162 1.00 77.44 107 THR F C 1
ATOM 3656 O O . THR F 2 107 ? 213.712 226.963 174.973 1.00 77.44 107 THR F O 1
ATOM 3660 N N . ILE F 2 108 ? 215.260 227.116 176.606 1.00 83.79 108 ILE F N 1
ATOM 3661 C CA . ILE F 2 108 ? 216.295 227.609 175.700 1.00 83.79 108 ILE F CA 1
ATOM 3662 C C . ILE F 2 108 ? 216.559 226.594 174.596 1.00 83.79 108 ILE F C 1
ATOM 3663 O O . ILE F 2 108 ? 216.720 226.961 173.425 1.00 83.79 108 ILE F O 1
ATOM 3668 N N . ASP F 2 109 ? 216.604 225.305 174.947 1.00 84.87 109 ASP F N 1
ATOM 3669 C CA . ASP F 2 109 ? 216.911 224.272 173.962 1.00 84.87 109 ASP F CA 1
ATOM 3670 C C . ASP F 2 109 ? 215.787 224.144 172.944 1.00 84.87 109 ASP F C 1
ATOM 3671 O O . ASP F 2 109 ? 216.038 224.069 171.735 1.00 84.87 109 ASP F O 1
ATOM 3676 N N . LEU F 2 110 ? 214.536 224.098 173.409 1.00 91.68 110 LEU F N 1
ATOM 3677 C CA . LEU F 2 110 ? 213.425 224.087 172.464 1.00 91.68 110 LEU F CA 1
ATOM 3678 C C . LEU F 2 110 ? 213.504 225.290 171.527 1.00 91.68 110 LEU F C 1
ATOM 3679 O O . LEU F 2 110 ? 213.400 225.148 170.300 1.00 91.68 110 LEU F O 1
ATOM 3684 N N . THR F 2 111 ? 213.696 226.487 172.094 1.00 97.83 111 THR F N 1
ATOM 3685 C CA . THR F 2 111 ? 213.664 227.703 171.289 1.00 97.83 111 THR F CA 1
ATOM 3686 C C . THR F 2 111 ? 214.766 227.715 170.234 1.00 97.83 111 THR F C 1
ATOM 3687 O O . THR F 2 111 ? 214.496 227.947 169.051 1.00 97.83 111 THR F O 1
ATOM 3691 N N . ASP F 2 112 ? 216.024 227.476 170.635 1.00 106.53 112 ASP F N 1
ATOM 3692 C CA . ASP F 2 112 ? 217.084 227.551 169.631 1.00 106.53 112 ASP F CA 1
ATOM 3693 C C . ASP F 2 112 ? 216.996 226.392 168.645 1.00 106.53 112 ASP F C 1
ATOM 3694 O O . ASP F 2 112 ? 217.400 226.548 167.490 1.00 106.53 112 ASP F O 1
ATOM 3699 N N . SER F 2 113 ? 216.509 225.218 169.068 1.00 107.29 113 SER F N 1
ATOM 3700 C CA . SER F 2 113 ? 216.308 224.138 168.108 1.00 107.29 113 SER F CA 1
ATOM 3701 C C . SER F 2 113 ? 215.318 224.558 167.029 1.00 107.29 113 SER F C 1
ATOM 3702 O O . SER F 2 113 ? 215.566 224.366 165.832 1.00 107.29 113 SER F O 1
ATOM 3705 N N . GLU F 2 114 ? 214.191 225.154 167.438 1.00 115.79 114 GLU F N 1
ATOM 3706 C CA . GLU F 2 114 ? 213.239 225.672 166.457 1.00 115.79 114 GLU F CA 1
ATOM 3707 C C . GLU F 2 114 ? 213.883 226.745 165.586 1.00 115.79 114 GLU F C 1
ATOM 3708 O O . GLU F 2 114 ? 213.621 226.823 164.378 1.00 115.79 114 GLU F O 1
ATOM 3714 N N . MET F 2 115 ? 214.730 227.584 166.189 1.00 122.40 115 MET F N 1
ATOM 3715 C CA . MET F 2 115 ? 215.372 228.664 165.447 1.00 122.40 115 MET F CA 1
ATOM 3716 C C . MET F 2 115 ? 216.290 228.117 164.360 1.00 122.40 115 MET F C 1
ATOM 3717 O O . MET F 2 115 ? 216.234 228.561 163.210 1.00 122.40 115 MET F O 1
ATOM 3722 N N . ASN F 2 116 ? 217.157 227.163 164.710 1.00 127.30 116 ASN F N 1
ATOM 3723 C CA . ASN F 2 116 ? 218.040 226.575 163.706 1.00 127.30 116 ASN F CA 1
ATOM 3724 C C . ASN F 2 116 ? 217.252 225.775 162.678 1.00 127.30 116 ASN F C 1
ATOM 3725 O O . ASN F 2 116 ? 217.659 225.699 161.513 1.00 127.30 116 ASN F O 1
ATOM 3730 N N . LYS F 2 117 ? 216.129 225.175 163.079 1.00 127.06 117 LYS F N 1
ATOM 3731 C CA . LYS F 2 117 ? 215.280 224.484 162.113 1.00 127.06 117 LYS F CA 1
ATOM 3732 C C . LYS F 2 117 ? 214.761 225.455 161.061 1.00 127.06 117 LYS F C 1
ATOM 3733 O O . LYS F 2 117 ? 214.861 225.200 159.853 1.00 127.06 117 LYS F O 1
ATOM 3739 N N . LEU F 2 118 ? 214.200 226.584 161.506 1.00 132.36 118 LEU F N 1
ATOM 3740 C CA . LEU F 2 118 ? 213.741 227.605 160.567 1.00 132.36 118 LEU F CA 1
ATOM 3741 C C . LEU F 2 118 ? 214.903 228.176 159.758 1.00 132.36 118 LEU F C 1
ATOM 3742 O O . LEU F 2 118 ? 214.744 228.506 158.575 1.00 132.36 118 LEU F O 1
ATOM 3747 N N . PHE F 2 119 ? 216.080 228.299 160.383 1.00 134.92 119 PHE F N 1
ATOM 3748 C CA . PHE F 2 119 ? 217.265 228.780 159.679 1.00 134.92 119 PHE F CA 1
ATOM 3749 C C . PHE F 2 119 ? 217.610 227.872 158.508 1.00 134.92 119 PHE F C 1
ATOM 3750 O O . PHE F 2 119 ? 217.836 228.340 157.386 1.00 134.92 119 PHE F O 1
ATOM 3758 N N . GLU F 2 120 ? 217.655 226.565 158.756 1.00 141.53 120 GLU F N 1
ATOM 3759 C CA . GLU F 2 120 ? 217.959 225.617 157.689 1.00 141.53 120 GLU F CA 1
ATOM 3760 C C . GLU F 2 120 ? 216.860 225.611 156.633 1.00 141.53 120 GLU F C 1
ATOM 3761 O O . GLU F 2 120 ? 217.146 225.532 155.432 1.00 141.53 120 GLU F O 1
ATOM 3767 N N . LYS F 2 121 ? 215.597 225.679 157.061 1.00 137.28 121 LYS F N 1
ATOM 3768 C CA . LYS F 2 121 ? 214.493 225.751 156.106 1.00 137.28 121 LYS F CA 1
ATOM 3769 C C . LYS F 2 121 ? 214.658 226.934 155.158 1.00 137.28 121 LYS F C 1
ATOM 3770 O O . LYS F 2 121 ? 214.528 226.789 153.937 1.00 137.28 121 LYS F O 1
ATOM 3776 N N . THR F 2 122 ? 214.934 228.121 155.706 1.00 141.45 122 THR F N 1
ATOM 3777 C CA . THR F 2 122 ? 215.155 229.290 154.860 1.00 141.45 122 THR F CA 1
ATOM 3778 C C . THR F 2 122 ? 216.388 229.118 153.983 1.00 141.45 122 THR F C 1
ATOM 3779 O O . THR F 2 122 ? 216.387 229.523 152.814 1.00 141.45 122 THR F O 1
ATOM 3783 N N . ARG F 2 123 ? 217.457 228.533 154.533 1.00 139.84 123 ARG F N 1
ATOM 3784 C CA . ARG F 2 123 ? 218.658 228.282 153.744 1.00 139.84 123 ARG F CA 1
ATOM 3785 C C . ARG F 2 123 ? 218.366 227.383 152.549 1.00 139.84 123 ARG F C 1
ATOM 3786 O O . ARG F 2 123 ? 219.004 227.517 151.498 1.00 139.84 123 ARG F O 1
ATOM 3794 N N . ARG F 2 124 ? 217.402 226.469 152.689 1.00 140.36 124 ARG F N 1
ATOM 3795 C CA . ARG F 2 124 ? 216.995 225.645 151.556 1.00 140.36 124 ARG F CA 1
ATOM 3796 C C . ARG F 2 124 ? 216.386 226.487 150.442 1.00 140.36 124 ARG F C 1
ATOM 3797 O O . ARG F 2 124 ? 216.562 226.175 149.259 1.00 140.36 124 ARG F O 1
ATOM 3805 N N . GLN F 2 125 ? 215.674 227.553 150.797 1.00 137.13 125 GLN F N 1
ATOM 3806 C CA . GLN F 2 125 ? 215.049 228.425 149.810 1.00 137.13 125 GLN F CA 1
ATOM 3807 C C . GLN F 2 125 ? 216.093 229.250 149.066 1.00 137.13 125 GLN F C 1
ATOM 3808 O O . GLN F 2 125 ? 216.023 229.405 147.847 1.00 137.13 125 GLN F O 1
#

Nearest PDB structures (foldseek):
  6y5l-assembly1_A  TM=1.014E+00  e=1.677E-14  unidentified influenza virus
  8tj7-assembly1_A  TM=9.047E-01  e=3.683E-05  Influenza A virus (A/Shandong/9/1993(H3N2))
  6id5-assembly1_A  TM=8.742E-01  e=6.696E-03  Influenza A virus
  8ut9-assembly1_E  TM=8.189E-01  e=6.696E-03  Influenza A virus
  4bsa-assembly1_A  TM=8.595E-01  e=6.284E-03  Influenza A virus

GO terms:
  GO:0005515 protein binding (F, IPI)